Protein 6IB8 (pdb70)

InterPro domains:
  IPR000760 Inositol monophosphatase-like [PF00459] (2-260)
  IPR000760 Inositol monophosphatase-like [PR00377] (38-58)
  IPR000760 Inositol monophosphatase-like [PR00377] (60-76)
  IPR000760 Inositol monophosphatase-like [PR00377] (81-97)
  IPR000760 Inositol monophosphatase-like [PR00377] (130-153)
  IPR000760 Inositol monophosphatase-like [PR00377] (177-198)
  IPR000760 Inositol monophosphatase-like [PR00377] (208-232)
  IPR020550 Inositol monophosphatase, conserved site [PS00630] (211-225)
  IPR020583 Inositol monophosphatase, metal-binding site [PS00629] (81-94)
  IPR022337 Inositol monophosphatase SuhB-like [PR01959] (17-39)
  IPR022337 Inositol monophosphatase SuhB-like [PR01959] (104-123)
  IPR022337 Inositol monophosphatase SuhB-like [PR01959] (156-182)
  IPR022337 Inositol monophosphatase SuhB-like [PR01959] (198-210)
  IPR033942 Inositol monophosphatase [cd01639] (4-246)

GO terms:
  GO:0052832 inositol monophosphate 3-phosphatase activity (F, EXP)
  GO:0052834 inositol monophosphate phosphatase activity (F, EXP)
  GO:0008934 inositol monophosphate 1-phosphatase activity (F, EXP)
  GO:0000287 magnesium ion binding (F, IDA)
  GO:0005829 cytosol (C, IDA)
  GO:0001072 transcription antitermination factor activity, RNA binding (F, IDA)
  GO:0042134 rRNA primary transcript binding (F, IDA)
  GO:0008934 inositol monophosphate 1-phosphatase activity (F, IDA)
  GO:0047954 glycerol-2-phosphatase activity (F, IDA)
  GO:0031564 transcription antitermination (P, IMP)
  GO:0005515 protein binding (F, IPI)
  GO:0005737 cytoplasm (C, IDA)
  GO:0031403 lithium ion binding (F, IDA)

Solvent-accessible surface area: 24852 Å² total; per-residue (Å²): 219,63,91,33,24,85,13,0,28,112,0,0,90,104,0,0,87,45,0,28,146,33,35,148,65,74,25,58,53,129,57,130,185,150,87,63,19,16,113,32,0,13,59,42,0,17,65,13,0,123,164,50,40,104,68,14,2,3,34,0,72,67,50,33,101,56,122,17,135,44,110,74,10,56,0,9,0,2,0,2,14,10,58,49,3,13,94,42,37,11,4,13,0,0,0,1,0,0,0,50,49,165,59,62,4,37,0,0,0,0,11,0,18,64,43,82,21,23,0,15,0,17,78,64,127,3,0,44,26,76,67,172,134,15,163,22,23,130,22,185,79,1,126,38,3,7,0,1,4,1,10,6,90,124,20,79,145,100,19,101,26,1,19,65,2,5,14,90,0,0,116,83,2,4,2,2,7,11,21,12,1,9,0,0,2,0,0,5,7,1,31,12,11,2,4,0,0,1,12,22,26,23,105,51,43,12,0,1,0,0,4,0,0,2,54,30,5,50,13,9,5,0,10,12,72,0,5,50,92,18,44,159,70,2,40,0,0,0,0,28,31,101,0,0,65,20,0,1,49,14,2,73,103,45,33,77,121,61,193,119,113,158,104,99,68,87,18,10,53,14,0,14,116,0,0,87,98,0,0,77,46,0,23,152,37,12,110,87,52,140,64,37,126,60,66,119,87,36,72,36,27,60,18,2,60,4,9,126,40,0,12,60,40,0,37,77,5,0,67,146,52,37,84,71,9,6,0,33,2,68,71,48,35,107,61,122,11,130,49,135,77,12,54,0,4,1,13,8,6,16,10,24,24,3,6,63,52,91,11,3,13,0,0,0,1,0,0,0,45,62,149,55,164,21,25,0,0,0,0,9,0,17,54,42,80,21,23,0,13,0,22,145,68,126,3,0,41,26,76,45,172,149,16,142,11,16,94,26,173,75,2,125,53,2,8,0,1,2,0,10,8,42,95,31,72,150,53,12,105,26,0,23,74,1,4,17,64,0,2,107,82,1,27,4,2,8,11,20,13,1,10,0,0,1,2,0,5,7,1,29,8,11,2,5,0,0,0,14,12,42,21,117,52,20,17,7,1,0,0,23,11,0,2,93,30,4,33,11,66,10,10,14,2,81,38,25,145,74,6,107,153,60,3,13,1,0,0,0,25,69,134,0,2,145,22,0,35,74,6,0,166,106,58,20,35,126,73,5,151,152,108,6,38,106,67,0,40,123,16,156,26,16,76,155,85,12,0,76,70,0,0,78,108,48,5,32,45,6,72,47,0,0,46,35,11,41,40,75,4,10,138,15,161,82,21,75,55,141,76,1,10,63,8,0,43,33,0,1,64,98,30,20,45,99

Secondary structure (DSSP, 8-state):
--HHHHHHHHHHHHHHHHHHHHHTS--HHHH-----HHHHHHHHHHHHHHHH-TTEEEEETTTEEE--SEEEEEEEEEEEE-HHHHHTT-S--EEEEEEEETTEEEEEEEEETTTTEEEEEETTTEEEETTEEP-----SSSTT-EEEE---TT-GGGHHHHHHHHHHHHTTSSEEEB-S-HHHHHHHHHHTSSSEEEESS--HHHHHHHHHHHHHTT-EEE-TTSSS-HHHH--EEEE-HHHHHHHHHHHHHHHHHH-/------HHHHHHHHHHHHHHHHHHHHHH-GGG--EEEEETTEEEEHHHHHHHHHHHHHHHHH-TTEEEEETTTEEE--SEEEEEEEEEEEE-HHHHHHT-S--EEEEEEEETTEEEEEEEEETTTTEEEEEETTTEEEETTEEP-----SSSTT-EEEE---TT-GGGHHHHHHHHHHHHTTS-EEEB-S-HHHHHHHHHHTSSSEEEESS--HHHHHHHHHHHHHTT-EEE-TTSSSTHHHH--EEEE-HHHHHHHHHHHGGG--STT-/----HHHHTSTT--HHHHHHHHHTT--SHHHHHT--GGGG-S-TT--HHHHHHHHHHHHHHHTT-

B-factor: mean 31.43, std 12.57, range [14.16, 93.06]

Radius of gyration: 25.31 Å; Cα contacts (8 Å, |Δi|>4): 1338; chains: 3; bounding box: 75×67×58 Å

Foldseek 3Di:
DPVVQVLQVVLFQVLLVQLVVVLPDDACVRVCDDDDSQVVSVVSNVVSCCVPPVQEWEAEDVPGIDHGVPPQKYKQWRSKQQVVCSRVSVQFIWIWIWMGGNRHTAWIWTARSVVRWIWIDGPPPAIDTVRHGFQFAPDQAQEAFEEEEEAPPVCCVCRVLVVVLVVQSVVRHPYYDYDRALLVNLVCRRRHVGAWYWYFADACNRCVRSQRSQVRNQKHKAALQRHNCCNPGVTIIMHHPNHSVNSSVRSVVSVVVVD/DDDDDDVVQVLVVVLFQVLLVLLVVCLVPVVPWDWDADAQVRIDIPSQVVSVVSNVVSCCVPCVQEWEAEDPPGIPHGPPDQKYKYWRSKQQVVCSVVSVQDIWIWIFMGGNNHTAKIWTARSVVRWIWIDGPPPAIDTVNHGFAFADDQEQAAFEEEEEAPSVCCVCVVLVVVLVVLSVVHHPYYDYRRQLLVSLLCRRRHVGAKYWYWADDCRSCNRSQRSQVRNQKHKAALQRHNCCNPGVGIIMHHPSHSVNSSVSSVVSDDPVSD/DAADPQLCPQPPQDRVNQVVCVVLVCRYLLSLLVDDLVSVPPDVPADSVNSVVSNVVSCCVPVVD

CATH classification: 3.30.540.10 (+1 more: 3.40.190.80)

Nearest PDB structures (foldseek):
  6ib8-assembly1_B  TM=1.004E+00  e=1.575E-60  Escherichia coli
  6ib8-assembly1_A  TM=9.597E-01  e=3.853E-51  Escherichia coli
  2qfl-assembly1_A  TM=9.634E-01  e=1.279E-49  Escherichia coli
  6tqo-assembly1_T  TM=9.708E-01  e=3.089E-46  Escherichia coli
  5zhh-assembly1_A  TM=9.189E-01  e=4.340E-28  Nostoc sp. PCC 7120 = FACHB-418

Structure (mmCIF, N/CA/C/O backbone):
data_6IB8
#
_entry.id   6IB8
#
_cell.length_a   64.270
_cell.length_b   95.540
_cell.length_c   104.542
_cell.angle_alpha   90.00
_cell.angle_beta   90.00
_cell.angle_gamma   90.00
#
_symmetry.space_group_name_H-M   'P 21 21 21'
#
loop_
_entity.id
_entity.type
_entity.pdbx_description
1 polymer Inositol-1-monophosphatase
2 polymer 'Transcription termination/antitermination protein NusA'
3 non-polymer GLYCEROL
4 non-polymer 'MAGNESIUM ION'
5 non-polymer 2-{2-[2-(2-{2-[2-(2-ETHOXY-ETHOXY)-ETHOXY]-ETHOXY}-ETHOXY)-ETHOXY]-ETHOXY}-ETHANOL
6 water water
#
loop_
_atom_site.group_PDB
_atom_site.id
_atom_site.type_symbol
_atom_site.label_atom_id
_atom_site.label_alt_id
_atom_site.label_comp_id
_atom_site.label_asym_id
_atom_site.label_entity_id
_atom_site.label_seq_id
_atom_site.pdbx_PDB_ins_code
_atom_site.Cartn_x
_atom_site.Cartn_y
_atom_site.Cartn_z
_atom_site.occupancy
_atom_site.B_iso_or_equiv
_atom_site.auth_seq_id
_atom_site.auth_comp_id
_atom_site.auth_asym_id
_atom_site.auth_atom_id
_atom_site.pdbx_PDB_model_num
ATOM 1 N N . MET A 1 5 ? -18.361 9.329 -10.781 1.00 62.17 1 MET A N 1
ATOM 2 C CA . MET A 1 5 ? -17.533 9.732 -11.875 1.00 59.74 1 MET A CA 1
ATOM 3 C C . MET A 1 5 ? -16.064 9.445 -11.666 1.00 51.47 1 MET A C 1
ATOM 4 O O . MET A 1 5 ? -15.366 9.497 -12.607 1.00 57.85 1 MET A O 1
ATOM 9 N N . HIS A 1 6 ? -15.584 9.149 -10.465 1.00 46.64 2 HIS A N 1
ATOM 10 C CA . HIS A 1 6 ? -14.194 8.786 -10.296 1.00 41.71 2 HIS A CA 1
ATOM 11 C C . HIS A 1 6 ? -14.135 7.452 -11.051 1.00 39.33 2 HIS A C 1
ATOM 12 O O . HIS A 1 6 ? -14.977 6.636 -10.882 1.00 35.45 2 HIS A O 1
ATOM 19 N N . PRO A 1 7 ? -13.079 7.289 -11.926 1.00 33.80 3 PRO A N 1
ATOM 20 C CA . PRO A 1 7 ? -13.013 6.000 -12.617 1.00 29.10 3 PRO A CA 1
ATOM 21 C C . PRO A 1 7 ? -12.812 4.798 -11.718 1.00 27.14 3 PRO A C 1
ATOM 22 O O . PRO A 1 7 ? -13.280 3.765 -12.034 1.00 28.43 3 PRO A O 1
ATOM 26 N N . MET A 1 8 ? -12.057 4.949 -10.650 1.00 28.89 4 MET A N 1
ATOM 27 C CA . MET A 1 8 ? -11.829 3.877 -9.721 1.00 21.87 4 MET A CA 1
ATOM 28 C C . MET A 1 8 ? -13.151 3.513 -8.996 1.00 22.93 4 MET A C 1
ATOM 29 O O . MET A 1 8 ? -13.391 2.408 -8.717 1.00 24.49 4 MET A O 1
ATOM 34 N N . LEU A 1 9 ? -13.971 4.506 -8.721 1.00 24.17 5 LEU A N 1
ATOM 35 C CA . LEU A 1 9 ? -15.251 4.268 -8.100 1.00 25.89 5 LEU A CA 1
ATOM 36 C C . LEU A 1 9 ? -16.098 3.415 -9.020 1.00 28.58 5 LEU A C 1
ATOM 37 O O . LEU A 1 9 ? -16.736 2.528 -8.605 1.00 24.95 5 LEU A O 1
ATOM 42 N N . ASN A 1 10 ? -16.046 3.704 -10.305 1.00 24.08 6 ASN A N 1
ATOM 43 C CA . ASN A 1 10 ? -16.813 2.967 -11.279 1.00 25.13 6 ASN A CA 1
ATOM 44 C C . ASN A 1 10 ? -16.443 1.485 -11.272 1.00 22.32 6 ASN A C 1
ATOM 45 O O . ASN A 1 10 ? -17.265 0.637 -11.321 1.00 24.25 6 ASN A O 1
ATOM 50 N N . ILE A 1 11 ? -15.162 1.213 -11.189 1.00 21.94 7 ILE A N 1
ATOM 51 C CA . ILE A 1 11 ? -14.684 -0.146 -11.127 1.00 21.09 7 ILE A CA 1
ATOM 52 C C . ILE A 1 11 ? -15.021 -0.862 -9.778 1.00 21.07 7 ILE A C 1
ATOM 53 O O . ILE A 1 11 ? -15.354 -1.999 -9.763 1.00 21.15 7 ILE A O 1
ATOM 58 N N . ALA A 1 12 ? -14.932 -0.121 -8.678 1.00 20.39 8 ALA A N 1
ATOM 59 C CA . ALA A 1 12 ? -15.248 -0.656 -7.371 1.00 24.64 8 ALA A CA 1
ATOM 60 C C . ALA A 1 12 ? -16.730 -1.058 -7.340 1.00 21.89 8 ALA A C 1
ATOM 61 O O . ALA A 1 12 ? -17.072 -2.072 -6.848 1.00 20.68 8 ALA A O 1
ATOM 63 N N . VAL A 1 13 ? -17.588 -0.222 -7.891 1.00 19.46 9 VAL A N 1
ATOM 64 C CA . VAL A 1 13 ? -19.010 -0.547 -7.938 1.00 20.62 9 VAL A CA 1
ATOM 65 C C . VAL A 1 13 ? -19.278 -1.771 -8.782 1.00 23.17 9 VAL A C 1
ATOM 66 O O . VAL A 1 13 ? -20.003 -2.616 -8.403 1.00 21.01 9 VAL A O 1
ATOM 70 N N . ARG A 1 14 ? -18.638 -1.829 -9.935 1.00 21.11 10 ARG A N 1
ATOM 71 C CA . ARG A 1 14 ? -18.806 -2.963 -10.828 1.00 21.98 10 ARG A CA 1
ATOM 72 C C . ARG A 1 14 ? -18.406 -4.271 -10.153 1.00 20.66 10 ARG A C 1
ATOM 73 O O . ARG A 1 14 ? -19.099 -5.239 -10.241 1.00 21.86 10 ARG A O 1
ATOM 81 N N . ALA A 1 15 ? -17.266 -4.264 -9.484 1.00 18.54 11 ALA A N 1
ATOM 82 C CA . ALA A 1 15 ? -16.813 -5.469 -8.796 1.00 20.25 11 ALA A CA 1
ATOM 83 C C . ALA A 1 15 ? -17.773 -5.850 -7.663 1.00 20.11 11 ALA A C 1
ATOM 84 O O . ALA A 1 15 ? -18.079 -7.036 -7.476 1.00 22.48 11 ALA A O 1
ATOM 86 N N . ALA A 1 16 ? -18.256 -4.858 -6.901 1.00 20.67 12 ALA A N 1
ATOM 87 C CA . ALA A 1 16 ? -19.165 -5.153 -5.780 1.00 21.61 12 ALA A CA 1
ATOM 88 C C . ALA A 1 16 ? -20.474 -5.772 -6.255 1.00 24.58 12 ALA A C 1
ATOM 89 O O . ALA A 1 16 ? -20.997 -6.708 -5.627 1.00 23.14 12 ALA A O 1
ATOM 91 N N . ARG A 1 17 ? -21.034 -5.248 -7.354 1.00 20.73 13 ARG A N 1
ATOM 92 C CA . ARG A 1 17 ? -22.304 -5.751 -7.877 1.00 22.86 13 ARG A CA 1
ATOM 93 C C . ARG A 1 17 ? -22.157 -7.147 -8.484 1.00 24.20 13 ARG A C 1
ATOM 94 O O . ARG A 1 17 ? -23.043 -7.998 -8.317 1.00 24.50 13 ARG A O 1
ATOM 102 N N . LYS A 1 18 ? -21.047 -7.423 -9.188 1.00 22.35 14 LYS A N 1
ATOM 103 C CA . LYS A 1 18 ? -20.846 -8.776 -9.699 1.00 20.40 14 LYS A CA 1
ATOM 104 C C . LYS A 1 18 ? -20.710 -9.800 -8.564 1.00 25.52 14 LYS A C 1
ATOM 105 O O . LYS A 1 18 ? -21.281 -10.896 -8.636 1.00 25.98 14 LYS A O 1
ATOM 111 N N . ALA A 1 19 ? -19.922 -9.485 -7.533 1.00 22.76 15 ALA A N 1
ATOM 112 C CA . ALA A 1 19 ? -19.817 -10.387 -6.379 1.00 22.52 15 ALA A CA 1
ATOM 113 C C . ALA A 1 19 ? -21.168 -10.531 -5.663 1.00 22.95 15 ALA A C 1
ATOM 114 O O . ALA A 1 19 ? -21.548 -11.633 -5.244 1.00 21.83 15 ALA A O 1
ATOM 116 N N . GLY A 1 20 ? -21.913 -9.433 -5.540 1.00 20.14 16 GLY A N 1
ATOM 117 C CA . GLY A 1 20 ? -23.219 -9.499 -4.878 1.00 21.80 16 GLY A CA 1
ATOM 118 C C . GLY A 1 20 ? -24.192 -10.405 -5.613 1.00 26.79 16 GLY A C 1
ATOM 119 O O . GLY A 1 20 ? -24.955 -11.153 -4.983 1.00 25.23 16 GLY A O 1
ATOM 120 N N A ASN A 1 21 ? -24.189 -10.344 -6.953 0.58 26.99 17 ASN A N 1
ATOM 121 N N B ASN A 1 21 ? -24.172 -10.367 -6.947 0.42 26.96 17 ASN A N 1
ATOM 122 C CA A ASN A 1 21 ? -25.034 -11.242 -7.747 0.58 27.27 17 ASN A CA 1
ATOM 123 C CA B ASN A 1 21 ? -25.059 -11.240 -7.713 0.42 27.24 17 ASN A CA 1
ATOM 124 C C A ASN A 1 21 ? -24.735 -12.699 -7.421 0.58 26.32 17 ASN A C 1
ATOM 125 C C B ASN A 1 21 ? -24.739 -12.711 -7.461 0.42 26.33 17 ASN A C 1
ATOM 126 O O A ASN A 1 21 ? -25.648 -13.508 -7.208 0.58 27.51 17 ASN A O 1
ATOM 127 O O B ASN A 1 21 ? -25.648 -13.540 -7.321 0.42 27.50 17 ASN A O 1
ATOM 136 N N . LEU A 1 22 ? -23.451 -13.053 -7.385 1.00 23.80 18 LEU A N 1
ATOM 137 C CA . LEU A 1 22 ? -23.062 -14.428 -7.071 1.00 22.75 18 LEU A CA 1
ATOM 138 C C . LEU A 1 22 ? -23.499 -14.837 -5.662 1.00 26.68 18 LEU A C 1
ATOM 139 O O . LEU A 1 22 ? -23.968 -15.963 -5.440 1.00 23.61 18 LEU A O 1
ATOM 144 N N . ILE A 1 23 ? -23.294 -13.959 -4.679 1.00 21.06 19 ILE A N 1
ATOM 145 C CA . ILE A 1 23 ? -23.717 -14.261 -3.309 1.00 20.87 19 ILE A CA 1
ATOM 146 C C . ILE A 1 23 ? -25.216 -14.521 -3.256 1.00 22.07 19 ILE A C 1
ATOM 147 O O . ILE A 1 23 ? -25.677 -15.481 -2.622 1.00 22.47 19 ILE A O 1
ATOM 152 N N . ALA A 1 24 ? -25.995 -13.647 -3.886 1.00 21.56 20 ALA A N 1
ATOM 153 C CA . ALA A 1 24 ? -27.452 -13.797 -3.868 1.00 27.50 20 ALA A CA 1
ATOM 154 C C . ALA A 1 24 ? -27.913 -15.087 -4.558 1.00 31.30 20 ALA A C 1
ATOM 155 O O . ALA A 1 24 ? -28.904 -15.694 -4.142 1.00 27.43 20 ALA A O 1
ATOM 157 N N . LYS A 1 25 ? -27.199 -15.551 -5.583 1.00 29.34 21 LYS A N 1
ATOM 158 C CA . LYS A 1 25 ? -27.533 -16.856 -6.169 1.00 27.12 21 LYS A CA 1
ATOM 159 C C . LYS A 1 25 ? -27.215 -18.010 -5.220 1.00 28.80 21 LYS A C 1
ATOM 160 O O . LYS A 1 25 ? -27.973 -18.983 -5.151 1.00 33.74 21 LYS A O 1
ATOM 166 N N . ASN A 1 26 ? -26.084 -17.954 -4.508 1.00 24.52 22 ASN A N 1
ATOM 167 C CA . ASN A 1 26 ? -25.843 -18.998 -3.518 1.00 25.59 22 ASN A CA 1
ATOM 168 C C . ASN A 1 26 ? -26.803 -18.917 -2.327 1.00 30.00 22 ASN A C 1
ATOM 169 O O . ASN A 1 26 ? -27.048 -19.948 -1.680 1.00 27.50 22 ASN A O 1
ATOM 174 N N . TYR A 1 27 ? -27.364 -17.736 -2.028 1.00 22.61 23 TYR A N 1
ATOM 175 C CA . TYR A 1 27 ? -28.325 -17.633 -0.920 1.00 20.21 23 TYR A CA 1
ATOM 176 C C . TYR A 1 27 ? -29.570 -18.466 -1.227 1.00 22.84 23 TYR A C 1
ATOM 177 O O . TYR A 1 27 ? -30.196 -19.026 -0.320 1.00 25.39 23 TYR A O 1
ATOM 186 N N . GLU A 1 28 ? -29.898 -18.596 -2.506 1.00 29.83 24 GLU A N 1
ATOM 187 C CA . GLU A 1 28 ? -31.050 -19.402 -2.919 1.00 35.08 24 GLU A CA 1
ATOM 188 C C . GLU A 1 28 ? -30.826 -20.920 -2.836 1.00 39.37 24 GLU A C 1
ATOM 189 O O . GLU A 1 28 ? -31.808 -21.666 -2.962 1.00 46.54 24 GLU A O 1
ATOM 195 N N . THR A 1 29 ? -29.587 -21.411 -2.582 1.00 37.50 25 THR A N 1
ATOM 196 C CA . THR A 1 29 ? -29.354 -22.850 -2.504 1.00 31.48 25 THR A CA 1
ATOM 197 C C . THR A 1 29 ? -29.604 -23.380 -1.089 1.00 42.97 25 THR A C 1
ATOM 198 O O . THR A 1 29 ? -29.562 -22.626 -0.108 1.00 39.85 25 THR A O 1
ATOM 202 N N . PRO A 1 30 ? -29.873 -24.688 -0.948 1.00 49.61 26 PRO A N 1
ATOM 203 C CA . PRO A 1 30 ? -30.191 -25.249 0.381 1.00 43.54 26 PRO A CA 1
ATOM 204 C C . PRO A 1 30 ? -29.089 -25.025 1.415 1.00 45.09 26 PRO A C 1
ATOM 205 O O . PRO A 1 30 ? -27.909 -25.269 1.153 1.00 39.45 26 PRO A O 1
ATOM 209 N N . ASP A 1 31 ? -29.492 -24.586 2.614 1.00 39.10 27 ASP A N 1
ATOM 210 C CA . ASP A 1 31 ? -28.545 -24.288 3.684 1.00 40.88 27 ASP A CA 1
ATOM 211 C C . ASP A 1 31 ? -28.140 -25.576 4.410 1.00 48.50 27 ASP A C 1
ATOM 212 O O . ASP A 1 31 ? -28.579 -26.676 4.071 1.00 46.61 27 ASP A O 1
ATOM 217 N N . ALA A 1 32 ? -27.286 -25.437 5.432 1.00 47.28 28 ALA A N 1
ATOM 218 C CA . ALA A 1 32 ? -26.763 -26.608 6.138 1.00 51.36 28 ALA A CA 1
ATOM 219 C C . ALA A 1 32 ? -27.858 -27.370 6.887 1.00 51.09 28 ALA A C 1
ATOM 220 O O . ALA A 1 32 ? -27.821 -28.604 6.957 1.00 52.42 28 ALA A O 1
ATOM 222 N N . VAL A 1 33 ? -28.828 -26.656 7.472 1.00 51.48 29 VAL A N 1
ATOM 223 C CA . VAL A 1 33 ? -29.921 -27.316 8.189 1.00 50.23 29 VAL A CA 1
ATOM 224 C C . VAL A 1 33 ? -30.767 -28.137 7.226 1.00 54.38 29 VAL A C 1
ATOM 225 O O . VAL A 1 33 ? -31.049 -29.316 7.476 1.00 52.34 29 VAL A O 1
ATOM 229 N N . GLU A 1 34 ? -31.188 -27.520 6.112 1.00 47.56 30 GLU A N 1
ATOM 230 C CA . GLU A 1 34 ? -31.988 -28.232 5.118 1.00 57.28 30 GLU A CA 1
ATOM 231 C C . GLU A 1 34 ? -31.220 -29.415 4.542 1.00 58.45 30 GLU A C 1
ATOM 232 O O . GLU A 1 34 ? -31.753 -30.528 4.442 1.00 58.96 30 GLU A O 1
ATOM 238 N N . ALA A 1 35 ? -29.957 -29.196 4.156 1.00 47.93 31 ALA A N 1
ATOM 239 C CA . ALA A 1 35 ? -29.159 -30.297 3.626 1.00 55.10 31 ALA A CA 1
ATOM 240 C C . ALA A 1 35 ? -28.902 -31.358 4.691 1.00 66.19 31 ALA A C 1
ATOM 241 O O . ALA A 1 35 ? -28.767 -32.545 4.363 1.00 62.41 31 ALA A O 1
ATOM 243 N N . SER A 1 36 ? -28.850 -30.949 5.959 1.00 53.07 32 SER A N 1
ATOM 244 C CA . SER A 1 36 ? -28.686 -31.851 7.096 1.00 58.82 32 SER A CA 1
ATOM 245 C C . SER A 1 36 ? -27.420 -32.690 6.980 1.00 69.12 32 SER A C 1
ATOM 246 O O . SER A 1 36 ? -26.677 -32.836 7.952 1.00 85.32 32 SER A O 1
ATOM 249 N N . PHE A 1 43 ? -20.340 -29.676 1.902 1.00 51.75 39 PHE A N 1
ATOM 250 C CA . PHE A 1 43 ? -20.356 -28.420 1.155 1.00 53.29 39 PHE A CA 1
ATOM 251 C C . PHE A 1 43 ? -18.934 -28.074 0.689 1.00 44.51 39 PHE A C 1
ATOM 252 O O . PHE A 1 43 ? -18.001 -28.010 1.494 1.00 47.27 39 PHE A O 1
ATOM 260 N N . VAL A 1 44 ? -18.771 -27.851 -0.616 1.00 47.09 40 VAL A N 1
ATOM 261 C CA . VAL A 1 44 ? -17.449 -27.632 -1.201 1.00 45.43 40 VAL A CA 1
ATOM 262 C C . VAL A 1 44 ? -17.250 -26.227 -1.743 1.00 45.67 40 VAL A C 1
ATOM 263 O O . VAL A 1 44 ? -16.103 -25.870 -2.059 1.00 37.78 40 VAL A O 1
ATOM 267 N N . THR A 1 45 ? -18.305 -25.419 -1.890 1.00 35.90 41 THR A N 1
ATOM 268 C CA . THR A 1 45 ? -18.154 -24.125 -2.547 1.00 40.50 41 THR A CA 1
ATOM 269 C C . THR A 1 45 ? -18.037 -23.054 -1.467 1.00 35.40 41 THR A C 1
ATOM 270 O O . THR A 1 45 ? -19.000 -22.766 -0.749 1.00 34.58 41 THR A O 1
ATOM 274 N N . ASN A 1 46 ? -16.825 -22.523 -1.316 1.00 33.56 42 ASN A N 1
ATOM 275 C CA . ASN A 1 46 ? -16.558 -21.376 -0.456 1.00 31.59 42 ASN A CA 1
ATOM 276 C C . ASN A 1 46 ? -17.115 -20.132 -1.149 1.00 33.51 42 ASN A C 1
ATOM 277 O O . ASN A 1 46 ? -16.528 -19.617 -2.101 1.00 28.21 42 ASN A O 1
ATOM 282 N N . VAL A 1 47 ? -18.268 -19.648 -0.670 1.00 28.36 43 VAL A N 1
ATOM 283 C CA . VAL A 1 47 ? -18.910 -18.487 -1.285 1.00 27.86 43 VAL A CA 1
ATOM 284 C C . VAL A 1 47 ? -18.049 -17.240 -1.119 1.00 25.10 43 VAL A C 1
ATOM 285 O O . VAL A 1 47 ? -17.959 -16.417 -2.046 1.00 26.49 43 VAL A O 1
ATOM 289 N N . ASP A 1 48 ? -17.426 -17.054 0.071 1.00 27.20 44 ASP A N 1
ATOM 290 C CA . ASP A 1 48 ? -16.503 -15.935 0.246 1.00 29.19 44 ASP A CA 1
ATOM 291 C C . ASP A 1 48 ? -15.393 -15.971 -0.805 1.00 26.41 44 ASP A C 1
ATOM 292 O O . ASP A 1 48 ? -14.976 -14.928 -1.320 1.00 28.70 44 ASP A O 1
ATOM 297 N N . LYS A 1 49 ? -14.852 -17.162 -1.073 1.00 26.53 45 LYS A N 1
ATOM 298 C CA . LYS A 1 49 ? -13.698 -17.285 -1.975 1.00 29.71 45 LYS A CA 1
ATOM 299 C C . LYS A 1 49 ? -14.092 -17.093 -3.434 1.00 24.42 45 LYS A C 1
ATOM 300 O O . LYS A 1 49 ? -13.302 -16.577 -4.237 1.00 26.02 45 LYS A O 1
ATOM 306 N N . ALA A 1 50 ? -15.269 -17.594 -3.820 1.00 26.62 46 ALA A N 1
ATOM 307 C CA . ALA A 1 50 ? -15.761 -17.358 -5.173 1.00 24.69 46 ALA A CA 1
ATOM 308 C C . ALA A 1 50 ? -16.101 -15.878 -5.393 1.00 26.83 46 ALA A C 1
ATOM 309 O O . ALA A 1 50 ? -15.807 -15.319 -6.459 1.00 24.38 46 ALA A O 1
ATOM 311 N N . ALA A 1 51 ? -16.715 -15.219 -4.398 1.00 22.48 47 ALA A N 1
ATOM 312 C CA . ALA A 1 51 ? -16.912 -13.770 -4.493 1.00 25.58 47 ALA A CA 1
ATOM 313 C C . ALA A 1 51 ? -15.575 -13.028 -4.572 1.00 21.15 47 ALA A C 1
ATOM 314 O O . ALA A 1 51 ? -15.440 -12.069 -5.347 1.00 23.18 47 ALA A O 1
ATOM 316 N N . GLU A 1 52 ? -14.601 -13.427 -3.741 1.00 23.62 48 GLU A N 1
ATOM 317 C CA . GLU A 1 52 ? -13.271 -12.808 -3.778 1.00 24.11 48 GLU A CA 1
ATOM 318 C C . GLU A 1 52 ? -12.668 -12.903 -5.174 1.00 27.81 48 GLU A C 1
ATOM 319 O O . GLU A 1 52 ? -12.074 -11.937 -5.680 1.00 22.77 48 GLU A O 1
ATOM 325 N N . ALA A 1 53 ? -12.837 -14.056 -5.827 1.00 23.25 49 ALA A N 1
ATOM 326 C CA . ALA A 1 53 ? -12.226 -14.263 -7.148 1.00 24.07 49 ALA A CA 1
ATOM 327 C C . ALA A 1 53 ? -12.836 -13.344 -8.200 1.00 24.84 49 ALA A C 1
ATOM 328 O O . ALA A 1 53 ? -12.122 -12.796 -9.058 1.00 25.01 49 ALA A O 1
ATOM 330 N N . VAL A 1 54 ? -14.167 -13.167 -8.157 1.00 22.55 50 VAL A N 1
ATOM 331 C CA . VAL A 1 54 ? -14.844 -12.248 -9.066 1.00 22.02 50 VAL A CA 1
ATOM 332 C C . VAL A 1 54 ? -14.333 -10.827 -8.876 1.00 24.03 50 VAL A C 1
ATOM 333 O O . VAL A 1 54 ? -14.131 -10.092 -9.853 1.00 24.71 50 VAL A O 1
ATOM 337 N N . ILE A 1 55 ? -14.134 -10.408 -7.620 1.00 21.79 51 ILE A N 1
ATOM 338 C CA . ILE A 1 55 ? -13.673 -9.037 -7.354 1.00 19.07 51 ILE A CA 1
ATOM 339 C C . ILE A 1 55 ? -12.243 -8.832 -7.877 1.00 20.85 51 ILE A C 1
ATOM 340 O O . ILE A 1 55 ? -11.939 -7.829 -8.539 1.00 22.74 51 ILE A O 1
ATOM 345 N N . ILE A 1 56 ? -11.347 -9.774 -7.581 1.00 20.60 52 ILE A N 1
ATOM 346 C CA . ILE A 1 56 ? -9.937 -9.645 -8.000 1.00 19.53 52 ILE A CA 1
ATOM 347 C C . ILE A 1 56 ? -9.827 -9.644 -9.532 1.00 22.70 52 ILE A C 1
ATOM 348 O O . ILE A 1 56 ? -9.072 -8.853 -10.125 1.00 22.74 52 ILE A O 1
ATOM 353 N N . ASP A 1 57 ? -10.610 -10.504 -10.197 1.00 23.12 53 ASP A N 1
ATOM 354 C CA A ASP A 1 57 ? -10.639 -10.521 -11.665 0.67 24.34 53 ASP A CA 1
ATOM 355 C CA B ASP A 1 57 ? -10.634 -10.521 -11.661 0.33 24.37 53 ASP A CA 1
ATOM 356 C C . ASP A 1 57 ? -11.071 -9.174 -12.233 1.00 25.93 53 ASP A C 1
ATOM 357 O O . ASP A 1 57 ? -10.451 -8.654 -13.178 1.00 23.49 53 ASP A O 1
ATOM 366 N N . THR A 1 58 ? -12.152 -8.586 -11.683 1.00 24.59 54 THR A N 1
ATOM 367 C CA . THR A 1 58 ? -12.639 -7.299 -12.181 1.00 23.19 54 THR A CA 1
ATOM 368 C C . THR A 1 58 ? -11.612 -6.192 -11.970 1.00 27.39 54 THR A C 1
ATOM 369 O O . THR A 1 58 ? -11.412 -5.344 -12.852 1.00 25.91 54 THR A O 1
ATOM 373 N N . ILE A 1 59 ? -10.957 -6.160 -10.797 1.00 21.46 55 ILE A N 1
ATOM 374 C CA . ILE A 1 59 ? -9.948 -5.128 -10.556 1.00 21.29 55 ILE A CA 1
ATOM 375 C C . ILE A 1 59 ? -8.769 -5.281 -11.525 1.00 20.65 55 ILE A C 1
ATOM 376 O O . ILE A 1 59 ? -8.292 -4.295 -12.096 1.00 24.98 55 ILE A O 1
ATOM 381 N N . ARG A 1 60 ? -8.250 -6.497 -11.665 1.00 23.46 56 ARG A N 1
ATOM 382 C CA . ARG A 1 60 ? -7.018 -6.724 -12.431 1.00 26.05 56 ARG A CA 1
ATOM 383 C C . ARG A 1 60 ? -7.207 -6.491 -13.919 1.00 24.15 56 ARG A C 1
ATOM 384 O O . ARG A 1 60 ? -6.228 -6.198 -14.631 1.00 22.87 56 ARG A O 1
ATOM 392 N N . LYS A 1 61 ? -8.423 -6.689 -14.422 1.00 23.52 57 LYS A N 1
ATOM 393 C CA . LYS A 1 61 ? -8.692 -6.405 -15.834 1.00 23.37 57 LYS A CA 1
ATOM 394 C C . LYS A 1 61 ? -8.616 -4.916 -16.156 1.00 32.01 57 LYS A C 1
ATOM 395 O O . LYS A 1 61 ? -8.384 -4.568 -17.322 1.00 26.66 57 LYS A O 1
ATOM 401 N N . SER A 1 62 ? -8.797 -4.029 -15.160 1.00 25.08 58 SER A N 1
ATOM 402 C CA . SER A 1 62 ? -8.651 -2.585 -15.360 1.00 24.39 58 SER A CA 1
ATOM 403 C C . SER A 1 62 ? -7.327 -2.037 -14.841 1.00 20.84 58 SER A C 1
ATOM 404 O O . SER A 1 62 ? -6.760 -1.109 -15.446 1.00 28.07 58 SER A O 1
ATOM 407 N N . TYR A 1 63 ? -6.830 -2.573 -13.726 1.00 21.56 59 TYR A N 1
ATOM 408 C CA . TYR A 1 63 ? -5.655 -2.033 -13.018 1.00 24.23 59 TYR A CA 1
ATOM 409 C C . TYR A 1 63 ? -4.735 -3.179 -12.605 1.00 29.72 59 TYR A C 1
ATOM 410 O O . TYR A 1 63 ? -4.619 -3.516 -11.414 1.00 25.39 59 TYR A O 1
ATOM 419 N N . PRO A 1 64 ? -4.036 -3.793 -13.568 1.00 24.92 60 PRO A N 1
ATOM 420 C CA . PRO A 1 64 ? -3.221 -4.984 -13.239 1.00 26.48 60 PRO A CA 1
ATOM 421 C C . PRO A 1 64 ? -2.029 -4.722 -12.314 1.00 25.98 60 PRO A C 1
ATOM 422 O O . PRO A 1 64 ? -1.484 -5.697 -11.789 1.00 28.69 60 PRO A O 1
ATOM 426 N N . GLN A 1 65 ? -1.616 -3.465 -12.081 1.00 26.13 61 GLN A N 1
ATOM 427 C CA A GLN A 1 65 ? -0.441 -3.102 -11.298 0.54 32.19 61 GLN A CA 1
ATOM 428 C CA B GLN A 1 65 ? -0.426 -3.221 -11.269 0.46 32.13 61 GLN A CA 1
ATOM 429 C C . GLN A 1 65 ? -0.736 -2.912 -9.809 1.00 29.58 61 GLN A C 1
ATOM 430 O O . GLN A 1 65 ? 0.200 -2.852 -9.001 1.00 28.01 61 GLN A O 1
ATOM 441 N N . HIS A 1 66 ? -2.010 -2.788 -9.433 1.00 24.91 62 HIS A N 1
ATOM 442 C CA . HIS A 1 66 ? -2.349 -2.369 -8.080 1.00 22.24 62 HIS A CA 1
ATOM 443 C C . HIS A 1 66 ? -2.235 -3.524 -7.083 1.00 21.78 62 HIS A C 1
ATOM 444 O O . HIS A 1 66 ? -2.482 -4.687 -7.412 1.00 25.05 62 HIS A O 1
ATOM 451 N N . THR A 1 67 ? -1.926 -3.170 -5.840 1.00 22.01 63 THR A N 1
ATOM 452 C CA . THR A 1 67 ? -1.946 -4.109 -4.716 1.00 22.07 63 THR A CA 1
ATOM 453 C C . THR A 1 67 ? -3.380 -4.382 -4.261 1.00 18.81 63 THR A C 1
ATOM 454 O O . THR A 1 67 ? -4.219 -3.488 -4.280 1.00 22.13 63 THR A O 1
ATOM 458 N N . ILE A 1 68 ? -3.659 -5.629 -3.872 1.00 22.48 64 ILE A N 1
ATOM 459 C CA . ILE A 1 68 ? -4.966 -6.036 -3.345 1.00 21.00 64 ILE A CA 1
ATOM 460 C C . ILE A 1 68 ? -4.772 -6.749 -2.006 1.00 21.37 64 ILE A C 1
ATOM 461 O O . ILE A 1 68 ? -3.920 -7.637 -1.901 1.00 24.89 64 ILE A O 1
ATOM 466 N N . ILE A 1 69 ? -5.561 -6.380 -0.979 1.00 22.75 65 ILE A N 1
ATOM 467 C CA . ILE A 1 69 ? -5.450 -6.993 0.367 1.00 20.06 65 ILE A CA 1
ATOM 468 C C . ILE A 1 69 ? -6.826 -7.532 0.767 1.00 23.24 65 ILE A C 1
ATOM 469 O O . ILE A 1 69 ? -7.793 -6.768 0.766 1.00 22.71 65 ILE A O 1
ATOM 474 N N . THR A 1 70 ? -6.923 -8.834 1.081 1.00 21.63 66 THR A N 1
ATOM 475 C CA . THR A 1 70 ? -8.186 -9.449 1.557 1.00 22.52 66 THR A CA 1
ATOM 476 C C . THR A 1 70 ? -7.918 -10.439 2.704 1.00 24.20 66 THR A C 1
ATOM 477 O O . THR A 1 70 ? -6.774 -10.856 2.931 1.00 25.84 66 THR A O 1
ATOM 481 N N A GLU A 1 71 ? -9.003 -10.868 3.389 0.58 33.78 67 GLU A N 1
ATOM 482 N N B GLU A 1 71 ? -8.977 -10.841 3.420 0.42 33.71 67 GLU A N 1
ATOM 483 C CA A GLU A 1 71 ? -8.844 -11.811 4.503 0.58 33.45 67 GLU A CA 1
ATOM 484 C CA B GLU A 1 71 ? -8.775 -11.830 4.479 0.42 33.48 67 GLU A CA 1
ATOM 485 C C A GLU A 1 71 ? -8.526 -13.221 4.017 0.58 35.51 67 GLU A C 1
ATOM 486 C C B GLU A 1 71 ? -8.374 -13.177 3.901 0.42 35.90 67 GLU A C 1
ATOM 487 O O A GLU A 1 71 ? -7.685 -13.901 4.617 0.58 41.01 67 GLU A O 1
ATOM 488 O O B GLU A 1 71 ? -7.382 -13.779 4.337 0.42 38.70 67 GLU A O 1
ATOM 499 N N . GLU A 1 72 ? -9.121 -13.659 2.898 1.00 26.80 68 GLU A N 1
ATOM 500 C CA . GLU A 1 72 ? -8.859 -15.004 2.403 1.00 39.36 68 GLU A CA 1
ATOM 501 C C . GLU A 1 72 ? -7.461 -15.154 1.814 1.00 37.89 68 GLU A C 1
ATOM 502 O O . GLU A 1 72 ? -6.927 -16.267 1.815 1.00 45.67 68 GLU A O 1
ATOM 508 N N . SER A 1 73 ? -6.844 -14.078 1.313 1.00 34.47 69 SER A N 1
ATOM 509 C CA . SER A 1 73 ? -5.552 -14.217 0.624 1.00 31.52 69 SER A CA 1
ATOM 510 C C . SER A 1 73 ? -4.409 -13.384 1.194 1.00 37.52 69 SER A C 1
ATOM 511 O O . SER A 1 73 ? -3.279 -13.499 0.690 1.00 43.83 69 SER A O 1
ATOM 514 N N . GLY A 1 74 ? -4.653 -12.540 2.191 1.00 30.38 70 GLY A N 1
ATOM 515 C CA . GLY A 1 74 ? -3.601 -11.652 2.658 1.00 38.38 70 GLY A CA 1
ATOM 516 C C . GLY A 1 74 ? -3.277 -10.571 1.630 1.00 32.08 70 GLY A C 1
ATOM 517 O O . GLY A 1 74 ? -4.154 -10.069 0.924 1.00 25.95 70 GLY A O 1
ATOM 518 N N . GLU A 1 75 ? -1.989 -10.189 1.559 1.00 28.66 71 GLU A N 1
ATOM 519 C CA . GLU A 1 75 ? -1.541 -9.082 0.701 1.00 24.47 71 GLU A CA 1
ATOM 520 C C . GLU A 1 75 ? -1.026 -9.647 -0.621 1.00 27.85 71 GLU A C 1
ATOM 521 O O . GLU A 1 75 ? -0.012 -10.355 -0.652 1.00 28.50 71 GLU A O 1
ATOM 527 N N . LEU A 1 76 ? -1.731 -9.348 -1.705 1.00 25.10 72 LEU A N 1
ATOM 528 C CA . LEU A 1 76 ? -1.254 -9.675 -3.051 1.00 26.21 72 LEU A CA 1
ATOM 529 C C . LEU A 1 76 ? -0.517 -8.448 -3.585 1.00 26.94 72 LEU A C 1
ATOM 530 O O . LEU A 1 76 ? -1.136 -7.504 -4.076 1.00 23.91 72 LEU A O 1
ATOM 535 N N . GLU A 1 77 ? 0.816 -8.465 -3.533 1.00 26.78 73 GLU A N 1
ATOM 536 C CA . GLU A 1 77 ? 1.588 -7.271 -3.882 1.00 33.25 73 GLU A CA 1
ATOM 537 C C . GLU A 1 77 ? 1.543 -6.988 -5.378 1.00 29.52 73 GLU A C 1
ATOM 538 O O . GLU A 1 77 ? 1.774 -7.890 -6.198 1.00 30.07 73 GLU A O 1
ATOM 544 N N . GLY A 1 78 ? 1.277 -5.720 -5.745 1.00 25.01 74 GLY A N 1
ATOM 545 C CA . GLY A 1 78 ? 1.429 -5.281 -7.116 1.00 26.07 74 GLY A CA 1
ATOM 546 C C . GLY A 1 78 ? 2.721 -4.483 -7.301 1.00 31.10 74 GLY A C 1
ATOM 547 O O . GLY A 1 78 ? 3.390 -4.127 -6.339 1.00 32.36 74 GLY A O 1
ATOM 548 N N . THR A 1 79 ? 3.064 -4.210 -8.575 1.00 32.42 75 THR A N 1
ATOM 549 C CA . THR A 1 79 ? 4.235 -3.374 -8.859 1.00 31.34 75 THR A CA 1
ATOM 550 C C . THR A 1 79 ? 4.003 -1.897 -8.534 1.00 39.24 75 THR A C 1
ATOM 551 O O . THR A 1 79 ? 4.975 -1.176 -8.281 1.00 34.70 75 THR A O 1
ATOM 555 N N . ASP A 1 80 ? 2.750 -1.433 -8.523 1.00 29.67 76 ASP A N 1
ATOM 556 C CA . ASP A 1 80 ? 2.385 -0.095 -8.042 1.00 33.30 76 ASP A CA 1
ATOM 557 C C . ASP A 1 80 ? 1.920 -0.242 -6.601 1.00 39.15 76 ASP A C 1
ATOM 558 O O . ASP A 1 80 ? 0.736 -0.473 -6.333 1.00 42.18 76 ASP A O 1
ATOM 563 N N . GLN A 1 81 ? 2.855 -0.107 -5.666 1.00 32.96 77 GLN A N 1
ATOM 564 C CA . GLN A 1 81 ? 2.512 -0.236 -4.258 1.00 37.83 77 GLN A CA 1
ATOM 565 C C . GLN A 1 81 ? 1.855 1.014 -3.692 1.00 39.72 77 GLN A C 1
ATOM 566 O O . GLN A 1 81 ? 1.413 0.984 -2.535 1.00 38.86 77 GLN A O 1
ATOM 572 N N . ASP A 1 82 ? 1.776 2.097 -4.483 1.00 32.01 78 ASP A N 1
ATOM 573 C CA . ASP A 1 82 ? 1.122 3.328 -4.066 1.00 35.29 78 ASP A CA 1
ATOM 574 C C . ASP A 1 82 ? -0.401 3.200 -3.997 1.00 29.11 78 ASP A C 1
ATOM 575 O O . ASP A 1 82 ? -1.037 4.064 -3.390 1.00 29.64 78 ASP A O 1
ATOM 580 N N . VAL A 1 83 ? -1.000 2.198 -4.648 1.00 27.60 79 VAL A N 1
ATOM 581 C CA . VAL A 1 83 ? -2.464 2.019 -4.659 1.00 23.32 79 VAL A CA 1
ATOM 582 C C . VAL A 1 83 ? -2.785 0.645 -4.061 1.00 25.50 79 VAL A C 1
ATOM 583 O O . VAL A 1 83 ? -2.247 -0.368 -4.531 1.00 24.48 79 VAL A O 1
ATOM 587 N N . GLN A 1 84 ? -3.690 0.602 -3.055 1.00 25.02 80 GLN A N 1
ATOM 588 C CA . GLN A 1 84 ? -4.168 -0.652 -2.462 1.00 22.38 80 GLN A CA 1
ATOM 589 C C . GLN A 1 84 ? -5.696 -0.727 -2.472 1.00 21.69 80 GLN A C 1
ATOM 590 O O . GLN A 1 84 ? -6.364 0.224 -2.043 1.00 25.82 80 GLN A O 1
ATOM 596 N N . TRP A 1 85 ? -6.232 -1.885 -2.898 1.00 23.12 81 TRP A N 1
ATOM 597 C CA . TRP A 1 85 ? -7.658 -2.226 -2.780 1.00 21.62 81 TRP A CA 1
ATOM 598 C C . TRP A 1 85 ? -7.826 -3.091 -1.522 1.00 21.66 81 TRP A C 1
ATOM 599 O O . TRP A 1 85 ? -7.188 -4.142 -1.402 1.00 25.51 81 TRP A O 1
ATOM 610 N N . VAL A 1 86 ? -8.682 -2.661 -0.591 1.00 19.34 82 VAL A N 1
ATOM 611 C CA . VAL A 1 86 ? -8.861 -3.343 0.703 1.00 20.60 82 VAL A CA 1
ATOM 612 C C . VAL A 1 86 ? -10.283 -3.897 0.730 1.00 17.79 82 VAL A C 1
ATOM 613 O O . VAL A 1 86 ? -11.245 -3.114 0.756 1.00 21.55 82 VAL A O 1
ATOM 617 N N . ILE A 1 87 ? -10.415 -5.237 0.743 1.00 20.22 83 ILE A N 1
ATOM 618 C CA . ILE A 1 87 ? -11.641 -5.930 0.316 1.00 18.39 83 ILE A CA 1
ATOM 619 C C . ILE A 1 87 ? -12.137 -6.880 1.392 1.00 17.53 83 ILE A C 1
ATOM 620 O O . ILE A 1 87 ? -11.362 -7.715 1.874 1.00 18.90 83 ILE A O 1
ATOM 625 N N . ASP A 1 88 ? -13.451 -6.791 1.731 1.00 21.13 84 ASP A N 1
ATOM 626 C CA . ASP A 1 88 ? -14.154 -7.893 2.403 1.00 22.36 84 ASP A CA 1
ATOM 627 C C . ASP A 1 88 ? -15.170 -8.459 1.422 1.00 16.54 84 ASP A C 1
ATOM 628 O O . ASP A 1 88 ? -16.190 -7.799 1.127 1.00 19.93 84 ASP A O 1
ATOM 633 N N . PRO A 1 89 ? -14.939 -9.659 0.865 1.00 20.13 85 PRO A N 1
ATOM 634 C CA . PRO A 1 89 ? -15.835 -10.165 -0.182 1.00 20.28 85 PRO A CA 1
ATOM 635 C C . PRO A 1 89 ? -17.227 -10.523 0.325 1.00 24.42 85 PRO A C 1
ATOM 636 O O . PRO A 1 89 ? -18.185 -10.461 -0.457 1.00 21.90 85 PRO A O 1
ATOM 640 N N . LEU A 1 90 ? -17.370 -10.830 1.619 1.00 20.19 86 LEU A N 1
ATOM 641 C CA . LEU A 1 90 ? -18.686 -11.118 2.215 1.00 18.96 86 LEU A CA 1
ATOM 642 C C . LEU A 1 90 ? -18.573 -10.753 3.698 1.00 23.55 86 LEU A C 1
ATOM 643 O O . LEU A 1 90 ? -17.978 -11.508 4.477 1.00 27.95 86 LEU A O 1
ATOM 648 N N . ASP A 1 91 ? -19.051 -9.564 4.066 1.00 18.51 87 ASP A N 1
ATOM 649 C CA . ASP A 1 91 ? -19.108 -9.169 5.470 1.00 16.91 87 ASP A CA 1
ATOM 650 C C . ASP A 1 91 ? -20.431 -9.629 6.072 1.00 21.56 87 ASP A C 1
ATOM 651 O O . ASP A 1 91 ? -21.505 -9.176 5.647 1.00 21.70 87 ASP A O 1
ATOM 656 N N . GLY A 1 92 ? -20.360 -10.522 7.071 1.00 21.04 88 GLY A N 1
ATOM 657 C CA . GLY A 1 92 ? -21.585 -11.117 7.612 1.00 19.12 88 GLY A CA 1
ATOM 658 C C . GLY A 1 92 ? -21.704 -12.613 7.333 1.00 20.18 88 GLY A C 1
ATOM 659 O O . GLY A 1 92 ? -22.788 -13.097 7.017 1.00 18.69 88 GLY A O 1
ATOM 660 N N A THR A 1 93 ? -20.588 -13.350 7.490 0.57 19.54 89 THR A N 1
ATOM 661 N N B THR A 1 93 ? -20.619 -13.384 7.487 0.43 19.62 89 THR A N 1
ATOM 662 C CA A THR A 1 93 ? -20.563 -14.759 7.099 0.57 25.50 89 THR A CA 1
ATOM 663 C CA B THR A 1 93 ? -20.690 -14.765 7.014 0.43 25.40 89 THR A CA 1
ATOM 664 C C A THR A 1 93 ? -21.559 -15.597 7.904 0.57 20.60 89 THR A C 1
ATOM 665 C C B THR A 1 93 ? -21.547 -15.662 7.914 0.43 20.64 89 THR A C 1
ATOM 666 O O A THR A 1 93 ? -22.273 -16.439 7.339 0.57 21.51 89 THR A O 1
ATOM 667 O O B THR A 1 93 ? -22.168 -16.611 7.416 0.43 21.44 89 THR A O 1
ATOM 674 N N . THR A 1 94 ? -21.610 -15.395 9.224 1.00 20.10 90 THR A N 1
ATOM 675 C CA . THR A 1 94 ? -22.541 -16.157 10.065 1.00 18.16 90 THR A CA 1
ATOM 676 C C . THR A 1 94 ? -23.990 -15.916 9.625 1.00 17.47 90 THR A C 1
ATOM 677 O O . THR A 1 94 ? -24.767 -16.869 9.493 1.00 19.67 90 THR A O 1
ATOM 681 N N . ASN A 1 95 ? -24.370 -14.650 9.389 1.00 18.56 91 ASN A N 1
ATOM 682 C CA . ASN A 1 95 ? -25.716 -14.355 8.860 1.00 18.20 91 ASN A CA 1
ATOM 683 C C . ASN A 1 95 ? -25.988 -15.134 7.562 1.00 19.99 91 ASN A C 1
ATOM 684 O O . ASN A 1 95 ? -27.044 -15.768 7.407 1.00 20.08 91 ASN A O 1
ATOM 689 N N . PHE A 1 96 ? -25.023 -15.123 6.620 1.00 18.79 92 PHE A N 1
ATOM 690 C CA . PHE A 1 96 ? -25.225 -15.838 5.352 1.00 19.33 92 PHE A CA 1
ATOM 691 C C . PHE A 1 96 ? -25.459 -17.338 5.593 1.00 17.84 92 PHE A C 1
ATOM 692 O O . PHE A 1 96 ? -26.392 -17.937 5.011 1.00 20.70 92 PHE A O 1
ATOM 700 N N . ILE A 1 97 ? -24.631 -17.951 6.449 1.00 20.32 93 ILE A N 1
ATOM 701 C CA . ILE A 1 97 ? -24.725 -19.391 6.740 1.00 23.00 93 ILE A CA 1
ATOM 702 C C . ILE A 1 97 ? -26.102 -19.755 7.309 1.00 24.75 93 ILE A C 1
ATOM 703 O O . ILE A 1 97 ? -26.662 -20.827 6.998 1.00 21.85 93 ILE A O 1
ATOM 708 N N . LYS A 1 98 ? -26.671 -18.884 8.155 1.00 21.18 94 LYS A N 1
ATOM 709 C CA . LYS A 1 98 ? -28.012 -19.122 8.729 1.00 19.61 94 LYS A CA 1
ATOM 710 C C . LYS A 1 98 ? -29.141 -18.536 7.877 1.00 22.26 94 LYS A C 1
ATOM 711 O O . LYS A 1 98 ? -30.308 -18.601 8.285 1.00 19.55 94 LYS A O 1
ATOM 717 N N . ARG A 1 99 ? -28.813 -17.996 6.698 1.00 18.29 95 ARG A N 1
ATOM 718 C CA . ARG A 1 99 ? -29.742 -17.358 5.756 1.00 21.35 95 ARG A CA 1
ATOM 719 C C . ARG A 1 99 ? -30.519 -16.199 6.396 1.00 19.16 95 ARG A C 1
ATOM 720 O O . ARG A 1 99 ? -31.669 -15.946 6.026 1.00 20.27 95 ARG A O 1
ATOM 728 N N . LEU A 1 100 ? -29.880 -15.475 7.331 1.00 20.20 96 LEU A N 1
ATOM 729 C CA . LEU A 1 100 ? -30.348 -14.172 7.821 1.00 19.97 96 LEU A CA 1
ATOM 730 C C . LEU A 1 100 ? -29.866 -13.143 6.791 1.00 19.97 96 LEU A C 1
ATOM 731 O O . LEU A 1 100 ? -28.651 -12.940 6.660 1.00 19.14 96 LEU A O 1
ATOM 736 N N . PRO A 1 101 ? -30.790 -12.454 6.014 1.00 18.44 97 PRO A N 1
ATOM 737 C CA . PRO A 1 101 ? -30.407 -11.747 4.778 1.00 17.47 97 PRO A CA 1
ATOM 738 C C . PRO A 1 101 ? -29.829 -10.332 4.965 1.00 18.14 97 PRO A C 1
ATOM 739 O O . PRO A 1 101 ? -30.234 -9.377 4.289 1.00 19.30 97 PRO A O 1
ATOM 743 N N . HIS A 1 102 ? -28.855 -10.205 5.878 1.00 17.40 98 HIS A N 1
ATOM 744 C CA . HIS A 1 102 ? -28.176 -8.933 6.187 1.00 14.90 98 HIS A CA 1
ATOM 745 C C . HIS A 1 102 ? -26.660 -9.167 6.076 1.00 17.31 98 HIS A C 1
ATOM 746 O O . HIS A 1 102 ? -26.044 -9.661 7.028 1.00 19.32 98 HIS A O 1
ATOM 753 N N . PHE A 1 103 ? -26.077 -8.825 4.918 1.00 17.71 99 PHE A N 1
ATOM 754 C CA . PHE A 1 103 ? -24.631 -8.969 4.696 1.00 18.06 99 PHE A CA 1
ATOM 755 C C . PHE A 1 103 ? -24.248 -8.087 3.500 1.00 16.83 99 PHE A C 1
ATOM 756 O O . PHE A 1 103 ? -25.118 -7.539 2.813 1.00 16.77 99 PHE A O 1
ATOM 764 N N . ALA A 1 104 ? -22.927 -7.909 3.270 1.00 19.57 100 ALA A N 1
ATOM 765 C CA . ALA A 1 104 ? -22.515 -6.886 2.297 1.00 18.65 100 ALA A CA 1
ATOM 766 C C . ALA A 1 104 ? -21.143 -7.187 1.703 1.00 15.62 100 ALA A C 1
ATOM 767 O O . ALA A 1 104 ? -20.324 -7.888 2.306 1.00 18.64 100 ALA A O 1
ATOM 769 N N A VAL A 1 105 ? -20.904 -6.625 0.503 0.88 17.20 101 VAL A N 1
ATOM 770 N N B VAL A 1 105 ? -20.880 -6.616 0.532 0.12 17.25 101 VAL A N 1
ATOM 771 C CA A VAL A 1 105 ? -19.555 -6.571 -0.087 0.88 18.36 101 VAL A CA 1
ATOM 772 C CA B VAL A 1 105 ? -19.528 -6.592 -0.017 0.12 18.28 101 VAL A CA 1
ATOM 773 C C A VAL A 1 105 ? -18.968 -5.201 0.261 0.88 17.70 101 VAL A C 1
ATOM 774 C C B VAL A 1 105 ? -18.946 -5.207 0.239 0.12 17.64 101 VAL A C 1
ATOM 775 O O A VAL A 1 105 ? -19.647 -4.178 0.091 0.88 17.55 101 VAL A O 1
ATOM 776 O O B VAL A 1 105 ? -19.622 -4.190 0.035 0.12 17.63 101 VAL A O 1
ATOM 783 N N . SER A 1 106 ? -17.707 -5.166 0.723 1.00 16.41 102 SER A N 1
ATOM 784 C CA . SER A 1 106 ? -17.032 -3.918 1.097 1.00 16.91 102 SER A CA 1
ATOM 785 C C . SER A 1 106 ? -15.745 -3.749 0.286 1.00 17.56 102 SER A C 1
ATOM 786 O O . SER A 1 106 ? -14.897 -4.643 0.302 1.00 18.92 102 SER A O 1
ATOM 789 N N . ILE A 1 107 ? -15.583 -2.607 -0.405 1.00 17.67 103 ILE A N 1
ATOM 790 C CA . ILE A 1 107 ? -14.357 -2.338 -1.179 1.00 18.95 103 ILE A CA 1
ATOM 791 C C . ILE A 1 107 ? -13.910 -0.898 -0.933 1.00 19.81 103 ILE A C 1
ATOM 792 O O . ILE A 1 107 ? -14.694 0.042 -1.141 1.00 18.76 103 ILE A O 1
ATOM 797 N N . ALA A 1 108 ? -12.644 -0.718 -0.505 1.00 17.49 104 ALA A N 1
ATOM 798 C CA . ALA A 1 108 ? -12.054 0.612 -0.331 1.00 18.76 104 ALA A CA 1
ATOM 799 C C . ALA A 1 108 ? -10.792 0.723 -1.183 1.00 17.71 104 ALA A C 1
ATOM 800 O O . ALA A 1 108 ? -10.049 -0.252 -1.313 1.00 22.65 104 ALA A O 1
ATOM 802 N N . VAL A 1 109 ? -10.523 1.922 -1.713 1.00 20.08 105 VAL A N 1
ATOM 803 C CA . VAL A 1 109 ? -9.260 2.181 -2.430 1.00 17.59 105 VAL A CA 1
ATOM 804 C C . VAL A 1 109 ? -8.455 3.231 -1.664 1.00 22.00 105 VAL A C 1
ATOM 805 O O . VAL A 1 109 ? -8.949 4.339 -1.408 1.00 23.02 105 VAL A O 1
ATOM 809 N N . ARG A 1 110 ? -7.215 2.887 -1.320 1.00 22.92 106 ARG A N 1
ATOM 810 C CA . ARG A 1 110 ? -6.295 3.767 -0.604 1.00 18.78 106 ARG A CA 1
ATOM 811 C C . ARG A 1 110 ? -5.126 4.146 -1.511 1.00 24.28 106 ARG A C 1
ATOM 812 O O . ARG A 1 110 ? -4.490 3.265 -2.106 1.00 29.21 106 ARG A O 1
ATOM 820 N N . ILE A 1 111 ? -4.794 5.431 -1.553 1.00 27.19 107 ILE A N 1
ATOM 821 C CA . ILE A 1 111 ? -3.688 5.917 -2.387 1.00 27.26 107 ILE A CA 1
ATOM 822 C C . ILE A 1 111 ? -2.712 6.690 -1.510 1.00 29.03 107 ILE A C 1
ATOM 823 O O . ILE A 1 111 ? -3.095 7.679 -0.877 1.00 30.62 107 ILE A O 1
ATOM 828 N N . LYS A 1 112 ? -1.455 6.241 -1.488 1.00 30.42 108 LYS A N 1
ATOM 829 C CA . LYS A 1 112 ? -0.412 6.831 -0.638 1.00 39.28 108 LYS A CA 1
ATOM 830 C C . LYS A 1 112 ? -0.895 6.999 0.797 1.00 42.57 108 LYS A C 1
ATOM 831 O O . LYS A 1 112 ? -0.698 8.044 1.426 1.00 41.71 108 LYS A O 1
ATOM 837 N N . GLY A 1 113 ? -1.549 5.960 1.315 1.00 39.22 109 GLY A N 1
ATOM 838 C CA . GLY A 1 113 ? -1.935 5.922 2.711 1.00 34.23 109 GLY A CA 1
ATOM 839 C C . GLY A 1 113 ? -3.203 6.659 3.073 1.00 42.24 109 GLY A C 1
ATOM 840 O O . GLY A 1 113 ? -3.515 6.757 4.262 1.00 46.16 109 GLY A O 1
ATOM 841 N N . ARG A 1 114 ? -3.949 7.176 2.097 1.00 30.56 110 ARG A N 1
ATOM 842 C CA . ARG A 1 114 ? -5.188 7.908 2.347 1.00 32.20 110 ARG A CA 1
ATOM 843 C C . ARG A 1 114 ? -6.338 7.217 1.611 1.00 35.66 110 ARG A C 1
ATOM 844 O O . ARG A 1 114 ? -6.213 6.904 0.427 1.00 25.42 110 ARG A O 1
ATOM 852 N N . THR A 1 115 ? -7.453 6.975 2.296 1.00 27.88 111 THR A N 1
ATOM 853 C CA . THR A 1 115 ? -8.582 6.330 1.618 1.00 21.02 111 THR A CA 1
ATOM 854 C C . THR A 1 115 ? -9.276 7.308 0.681 1.00 25.86 111 THR A C 1
ATOM 855 O O . THR A 1 115 ? -9.720 8.377 1.108 1.00 27.72 111 THR A O 1
ATOM 859 N N . GLU A 1 116 ? -9.413 6.934 -0.603 1.00 23.18 112 GLU A N 1
ATOM 860 C CA . GLU A 1 116 ? -9.979 7.858 -1.585 1.00 23.00 112 GLU A CA 1
ATOM 861 C C . GLU A 1 116 ? -11.364 7.488 -2.108 1.00 25.30 112 GLU A C 1
ATOM 862 O O . GLU A 1 116 ? -12.116 8.391 -2.479 1.00 23.10 112 GLU A O 1
ATOM 868 N N . VAL A 1 117 ? -11.712 6.196 -2.141 1.00 22.46 113 VAL A N 1
ATOM 869 C CA . VAL A 1 117 ? -12.966 5.688 -2.705 1.00 19.86 113 VAL A CA 1
ATOM 870 C C . VAL A 1 117 ? -13.519 4.612 -1.769 1.00 20.55 113 VAL A C 1
ATOM 871 O O . VAL A 1 117 ? -12.741 3.831 -1.205 1.00 21.32 113 VAL A O 1
ATOM 875 N N . ALA A 1 118 ? -14.859 4.565 -1.593 1.00 21.09 114 ALA A N 1
ATOM 876 C CA . ALA A 1 118 ? -15.477 3.528 -0.748 1.00 20.66 114 ALA A CA 1
ATOM 877 C C . ALA A 1 118 ? -16.790 3.014 -1.332 1.00 18.48 114 ALA A C 1
ATOM 878 O O . ALA A 1 118 ? -17.603 3.804 -1.826 1.00 20.72 114 ALA A O 1
ATOM 880 N N A VAL A 1 119 ? -17.009 1.692 -1.225 0.85 20.00 115 VAL A N 1
ATOM 881 N N B VAL A 1 119 ? -17.023 1.705 -1.236 0.15 19.84 115 VAL A N 1
ATOM 882 C CA A VAL A 1 119 ? -18.259 1.040 -1.642 0.85 16.89 115 VAL A CA 1
ATOM 883 C CA B VAL A 1 119 ? -18.317 1.130 -1.600 0.15 17.06 115 VAL A CA 1
ATOM 884 C C A VAL A 1 119 ? -18.683 0.034 -0.577 0.85 17.83 115 VAL A C 1
ATOM 885 C C B VAL A 1 119 ? -18.696 0.069 -0.577 0.15 17.86 115 VAL A C 1
ATOM 886 O O A VAL A 1 119 ? -17.889 -0.841 -0.209 0.85 19.34 115 VAL A O 1
ATOM 887 O O B VAL A 1 119 ? -17.875 -0.783 -0.221 0.15 19.27 115 VAL A O 1
ATOM 894 N N . VAL A 1 120 ? -19.943 0.123 -0.110 1.00 18.72 116 VAL A N 1
ATOM 895 C CA . VAL A 1 120 ? -20.563 -0.962 0.686 1.00 18.65 116 VAL A CA 1
ATOM 896 C C . VAL A 1 120 ? -21.881 -1.328 -0.017 1.00 18.37 116 VAL A C 1
ATOM 897 O O . VAL A 1 120 ? -22.761 -0.473 -0.152 1.00 17.42 116 VAL A O 1
ATOM 901 N N . TYR A 1 121 ? -22.016 -2.580 -0.481 1.00 16.17 117 TYR A N 1
ATOM 902 C CA . TYR A 1 121 ? -23.177 -2.999 -1.293 1.00 19.19 117 TYR A CA 1
ATOM 903 C C . TYR A 1 121 ? -23.942 -4.147 -0.627 1.00 16.82 117 TYR A C 1
ATOM 904 O O . TYR A 1 121 ? -23.371 -5.217 -0.360 1.00 19.89 117 TYR A O 1
ATOM 913 N N . ASP A 1 122 ? -25.242 -3.909 -0.315 1.00 16.96 118 ASP A N 1
ATOM 914 C CA . ASP A 1 122 ? -26.139 -4.911 0.260 1.00 17.89 118 ASP A CA 1
ATOM 915 C C . ASP A 1 122 ? -26.911 -5.543 -0.906 1.00 20.72 118 ASP A C 1
ATOM 916 O O . ASP A 1 122 ? -27.802 -4.889 -1.475 1.00 19.60 118 ASP A O 1
ATOM 921 N N . PRO A 1 123 ? -26.636 -6.806 -1.277 1.00 17.62 119 PRO A N 1
ATOM 922 C CA . PRO A 1 123 ? -27.248 -7.377 -2.490 1.00 17.88 119 PRO A CA 1
ATOM 923 C C . PRO A 1 123 ? -28.672 -7.875 -2.293 1.00 25.39 119 PRO A C 1
ATOM 924 O O . PRO A 1 123 ? -29.366 -8.119 -3.293 1.00 22.75 119 PRO A O 1
ATOM 928 N N . MET A 1 124 ? -29.126 -8.039 -1.048 1.00 19.72 120 MET A N 1
ATOM 929 C CA . MET A 1 124 ? -30.487 -8.523 -0.816 1.00 18.77 120 MET A CA 1
ATOM 930 C C . MET A 1 124 ? -31.483 -7.371 -0.853 1.00 24.43 120 ME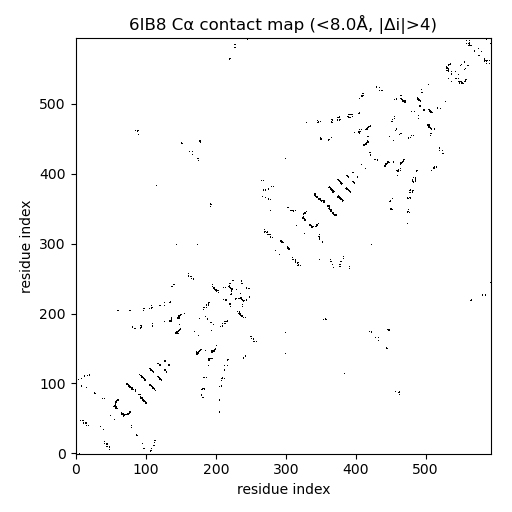T A C 1
ATOM 931 O O . MET A 1 124 ? -32.610 -7.539 -1.363 1.00 24.98 120 MET A O 1
ATOM 936 N N . ARG A 1 125 ? -31.077 -6.187 -0.376 1.00 19.90 121 ARG A N 1
ATOM 937 C CA . ARG A 1 125 ? -31.914 -4.992 -0.469 1.00 19.89 121 ARG A CA 1
ATOM 938 C C . ARG A 1 125 ? -31.614 -4.133 -1.701 1.00 20.58 121 ARG A C 1
ATOM 939 O O . ARG A 1 125 ? -32.377 -3.194 -1.968 1.00 21.04 121 ARG A O 1
ATOM 947 N N . ASN A 1 126 ? -30.539 -4.441 -2.448 1.00 21.57 122 ASN A N 1
ATOM 948 C CA . ASN A 1 126 ? -30.062 -3.604 -3.561 1.00 21.55 122 ASN A CA 1
ATOM 949 C C . ASN A 1 126 ? -29.798 -2.171 -3.089 1.00 20.99 122 ASN A C 1
ATOM 950 O O . ASN A 1 126 ? -30.295 -1.204 -3.666 1.00 21.60 122 ASN A O 1
ATOM 955 N N . GLU A 1 127 ? -29.018 -2.033 -1.974 1.00 20.21 123 GLU A N 1
ATOM 956 C CA . GLU A 1 127 ? -28.649 -0.731 -1.412 1.00 21.13 123 GLU A CA 1
ATOM 957 C C . GLU A 1 127 ? -27.149 -0.507 -1.620 1.00 20.26 123 GLU A C 1
ATOM 958 O O . GLU A 1 127 ? -26.324 -1.228 -1.049 1.00 19.87 123 GLU A O 1
ATOM 964 N N . LEU A 1 128 ? -26.801 0.467 -2.484 1.00 19.37 124 LEU A N 1
ATOM 965 C CA . LEU A 1 128 ? -25.406 0.785 -2.836 1.00 18.67 124 LEU A CA 1
ATOM 966 C C . LEU A 1 128 ? -24.966 2.063 -2.118 1.00 22.66 124 LEU A C 1
ATOM 967 O O . LEU A 1 128 ? -25.408 3.167 -2.465 1.00 21.69 124 LEU A O 1
ATOM 972 N N . PHE A 1 129 ? -24.079 1.925 -1.119 1.00 19.39 125 PHE A N 1
ATOM 973 C CA . PHE A 1 129 ? -23.521 3.069 -0.408 1.00 19.07 125 PHE A CA 1
ATOM 974 C C . PHE A 1 129 ? -22.171 3.452 -1.028 1.00 22.18 125 PHE A C 1
ATOM 975 O O . PHE A 1 129 ? -21.276 2.602 -1.138 1.00 21.82 125 PHE A O 1
ATOM 983 N N . THR A 1 130 ? -21.993 4.730 -1.420 1.00 18.93 126 THR A N 1
ATOM 984 C CA . THR A 1 130 ? -20.702 5.117 -2.019 1.00 20.44 126 THR A CA 1
ATOM 985 C C . THR A 1 130 ? -20.167 6.407 -1.392 1.00 21.75 126 THR A C 1
ATOM 986 O O . THR A 1 130 ? -20.920 7.203 -0.828 1.00 22.92 126 THR A O 1
ATOM 990 N N . ALA A 1 131 ? -18.845 6.602 -1.475 1.00 20.68 127 ALA A N 1
ATOM 991 C CA . ALA A 1 131 ? -18.234 7.876 -1.094 1.00 21.57 127 ALA A CA 1
ATOM 992 C C . ALA A 1 131 ? -16.901 8.062 -1.833 1.00 23.69 127 ALA A C 1
ATOM 993 O O . ALA A 1 131 ? -16.222 7.089 -2.174 1.00 23.96 127 ALA A O 1
ATOM 995 N N A THR A 1 132 ? -16.541 9.326 -2.080 0.57 24.78 128 THR A N 1
ATOM 996 N N B THR A 1 132 ? -16.525 9.327 -2.059 0.43 24.77 128 THR A N 1
ATOM 997 C CA A THR A 1 132 ? -15.201 9.685 -2.536 0.57 22.64 128 THR A CA 1
ATOM 998 C CA B THR A 1 132 ? -15.192 9.675 -2.555 0.43 22.67 128 THR A CA 1
ATOM 999 C C A THR A 1 132 ? -14.690 10.854 -1.698 0.57 25.24 128 THR A C 1
ATOM 1000 C C B THR A 1 132 ? -14.684 10.884 -1.773 0.43 25.29 128 THR A C 1
ATOM 1001 O O A THR A 1 132 ? -15.465 11.699 -1.248 0.57 26.46 128 THR A O 1
ATOM 1002 O O B THR A 1 132 ? -15.464 11.766 -1.408 0.43 26.46 128 THR A O 1
ATOM 1009 N N . ARG A 1 133 ? -13.375 10.906 -1.506 1.00 25.94 129 ARG A N 1
ATOM 1010 C CA . ARG A 1 133 ? -12.793 11.871 -0.564 1.00 24.80 129 ARG A CA 1
ATOM 1011 C C . ARG A 1 133 ? -13.031 13.304 -1.030 1.00 29.47 129 ARG A C 1
ATOM 1012 O O . ARG A 1 133 ? -12.758 13.655 -2.186 1.00 27.23 129 ARG A O 1
ATOM 1020 N N . GLY A 1 134 ? -13.570 14.121 -0.129 1.00 29.66 130 GLY A N 1
ATOM 1021 C CA . GLY A 1 134 ? -13.911 15.500 -0.417 1.00 32.43 130 GLY A CA 1
ATOM 1022 C C . GLY A 1 134 ? -15.172 15.736 -1.221 1.00 35.30 130 GLY A C 1
ATOM 1023 O O . GLY A 1 134 ? -15.484 16.901 -1.499 1.00 37.97 130 GLY A O 1
ATOM 1024 N N A GLN A 1 135 ? -15.919 14.686 -1.597 0.57 28.58 131 GLN A N 1
ATOM 1025 N N B GLN A 1 135 ? -15.918 14.683 -1.590 0.43 28.60 131 GLN A N 1
ATOM 1026 C CA A GLN A 1 135 ? -17.119 14.838 -2.419 0.57 30.63 131 GLN A CA 1
ATOM 1027 C CA B GLN A 1 135 ? -17.111 14.837 -2.418 0.43 30.64 131 GLN A CA 1
ATOM 1028 C C A GLN A 1 135 ? -18.421 14.381 -1.754 0.57 30.95 131 GLN A C 1
ATOM 1029 C C B GLN A 1 135 ? -18.374 14.208 -1.826 0.43 30.68 131 GLN A C 1
ATOM 1030 O O A GLN A 1 135 ? -19.489 14.524 -2.364 0.57 30.25 131 GLN A O 1
ATOM 1031 O O B GLN A 1 135 ? -19.360 14.043 -2.557 0.43 31.56 131 GLN A O 1
ATOM 1042 N N . GLY A 1 136 ? -18.384 13.852 -0.528 1.00 26.41 132 GLY A N 1
ATOM 1043 C CA . GLY A 1 136 ? -19.611 13.398 0.126 1.00 25.68 132 GLY A CA 1
ATOM 1044 C C . GLY A 1 136 ? -19.873 11.904 -0.043 1.00 27.24 132 GLY A C 1
ATOM 1045 O O . GLY A 1 136 ? -19.128 11.168 -0.697 1.00 26.05 132 GLY A O 1
ATOM 1046 N N . ALA A 1 137 ? -20.975 11.451 0.575 1.00 23.22 133 ALA A N 1
ATOM 1047 C CA . ALA A 1 137 ? -21.404 10.054 0.549 1.00 24.68 133 ALA A CA 1
ATOM 1048 C C . ALA A 1 137 ? -22.864 9.969 0.101 1.00 27.13 133 ALA A C 1
ATOM 1049 O O . ALA A 1 137 ? -23.632 10.915 0.298 1.00 24.71 133 ALA A O 1
ATOM 1051 N N . GLN A 1 138 ? -23.245 8.842 -0.517 1.00 21.61 134 GLN A N 1
ATOM 1052 C CA . GLN A 1 138 ? -24.580 8.677 -1.115 1.00 22.79 134 GLN A CA 1
ATOM 1053 C C . GLN A 1 138 ? -25.148 7.279 -0.854 1.00 26.28 134 GLN A C 1
ATOM 1054 O O . GLN A 1 138 ? -24.398 6.316 -0.708 1.00 23.11 134 GLN A O 1
ATOM 1060 N N . LEU A 1 139 ? -26.486 7.161 -0.842 1.00 23.67 135 LEU A N 1
ATOM 1061 C CA . LEU A 1 139 ? -27.183 5.864 -0.891 1.00 23.10 135 LEU A CA 1
ATOM 1062 C C . LEU A 1 139 ? -28.058 5.883 -2.134 1.00 27.33 135 LEU A C 1
ATOM 1063 O O . LEU A 1 139 ? -28.978 6.702 -2.222 1.00 25.73 135 LEU A O 1
ATOM 1068 N N . ASN A 1 140 ? -27.750 5.011 -3.092 1.00 24.21 136 ASN A N 1
ATOM 1069 C CA . ASN A 1 140 ? -28.502 4.913 -4.355 1.00 28.20 136 ASN A CA 1
ATOM 1070 C C . ASN A 1 140 ? -28.699 6.296 -4.990 1.00 31.93 136 ASN A C 1
ATOM 1071 O O . ASN A 1 140 ? -29.765 6.620 -5.503 1.00 32.84 136 ASN A O 1
ATOM 1076 N N . GLY A 1 141 ? -27.671 7.146 -4.905 1.00 34.84 137 GLY A N 1
ATOM 1077 C CA . GLY A 1 141 ? -27.719 8.469 -5.500 1.00 42.60 137 GLY A CA 1
ATOM 1078 C C . GLY A 1 141 ? -28.073 9.610 -4.559 1.00 44.02 137 GLY A C 1
ATOM 1079 O O . GLY A 1 141 ? -27.752 10.763 -4.875 1.00 48.51 137 GLY A O 1
ATOM 1080 N N . TYR A 1 142 ? -28.716 9.339 -3.421 1.00 31.50 138 TYR A N 1
ATOM 1081 C CA . TYR A 1 142 ? -29.114 10.391 -2.481 1.00 29.34 138 TYR A CA 1
ATOM 1082 C C . TYR A 1 142 ? -28.011 10.731 -1.470 1.00 31.70 138 TYR A C 1
ATOM 1083 O O . TYR A 1 142 ? -27.448 9.834 -0.823 1.00 26.56 138 TYR A O 1
ATOM 1092 N N . ARG A 1 143 ? -27.784 12.032 -1.260 1.00 27.66 139 ARG A N 1
ATOM 1093 C CA . ARG A 1 143 ? -26.722 12.506 -0.366 1.00 29.04 139 ARG A CA 1
ATOM 1094 C C . ARG A 1 143 ? -27.025 12.159 1.091 1.00 29.37 139 ARG A C 1
ATOM 1095 O O . ARG A 1 143 ? -28.152 12.345 1.567 1.00 28.61 139 ARG A O 1
ATOM 1103 N N . LEU A 1 144 ? -26.005 11.671 1.808 1.00 26.17 140 LEU A N 1
ATOM 1104 C CA . LEU A 1 144 ? -26.105 11.280 3.220 1.00 24.97 140 LEU A CA 1
ATOM 1105 C C . LEU A 1 144 ? -25.544 12.357 4.149 1.00 24.76 140 LEU A C 1
ATOM 1106 O O . LEU A 1 144 ? -24.477 12.923 3.884 1.00 25.91 140 LEU A O 1
ATOM 1111 N N A ARG A 1 145 ? -26.237 12.599 5.276 0.52 25.71 141 ARG A N 1
ATOM 1112 N N B ARG A 1 145 ? -26.236 12.599 5.274 0.48 25.72 141 ARG A N 1
ATOM 1113 C CA A ARG A 1 145 ? -25.821 13.652 6.202 0.52 26.10 141 ARG A CA 1
ATOM 1114 C CA B ARG A 1 145 ? -25.813 13.646 6.197 0.48 26.11 141 ARG A CA 1
ATOM 1115 C C A ARG A 1 145 ? -25.702 13.201 7.657 0.52 27.59 141 ARG A C 1
ATOM 1116 C C B ARG A 1 145 ? -25.646 13.192 7.644 0.48 27.60 141 ARG A C 1
ATOM 1117 O O A ARG A 1 145 ? -25.488 14.051 8.530 0.52 28.70 141 ARG A O 1
ATOM 1118 O O B ARG A 1 145 ? -25.337 14.033 8.498 0.48 28.50 141 ARG A O 1
ATOM 1133 N N . GLY A 1 146 ? -25.817 11.900 7.947 1.00 22.17 142 GLY A N 1
ATOM 1134 C CA . GLY A 1 146 ? -25.634 11.417 9.321 1.00 21.15 142 GLY A CA 1
ATOM 1135 C C . GLY A 1 146 ? -26.794 11.786 10.242 1.00 28.46 142 GLY A C 1
ATOM 1136 O O . GLY A 1 146 ? -27.816 12.306 9.811 1.00 28.92 142 GLY A O 1
ATOM 1137 N N . SER A 1 147 ? -26.620 11.469 11.531 1.00 23.04 143 SER A N 1
ATOM 1138 C CA . SER A 1 147 ? -27.587 11.762 12.596 1.00 21.50 143 SER A CA 1
ATOM 1139 C C . SER A 1 147 ? -27.411 13.182 13.149 1.00 26.02 143 SER A C 1
ATOM 1140 O O . SER A 1 147 ? -26.293 13.679 13.275 1.00 27.61 143 SER A O 1
ATOM 1143 N N . THR A 1 148 ? -28.536 13.807 13.537 1.00 30.57 144 THR A N 1
ATOM 1144 C CA . THR A 1 148 ? -28.542 15.127 14.178 1.00 28.98 144 THR A CA 1
ATOM 1145 C C . THR A 1 148 ? -28.385 15.110 15.713 1.00 37.09 144 THR A C 1
ATOM 1146 O O . THR A 1 148 ? -28.480 16.178 16.337 1.00 34.76 144 THR A O 1
ATOM 1150 N N . ALA A 1 149 ? -28.132 13.960 16.344 1.00 25.25 145 ALA A N 1
ATOM 1151 C CA . ALA A 1 149 ? -28.156 13.901 17.810 1.00 25.77 145 ALA A CA 1
ATOM 1152 C C . ALA A 1 149 ? -27.118 14.826 18.459 1.00 30.75 145 ALA A C 1
ATOM 1153 O O . ALA A 1 149 ? -25.956 14.862 18.055 1.00 28.65 145 ALA A O 1
ATOM 1155 N N A ARG A 1 150 ? -27.534 15.541 19.505 0.50 31.06 146 ARG A N 1
ATOM 1156 N N B ARG A 1 150 ? -27.536 15.563 19.500 0.50 31.06 146 ARG A N 1
ATOM 1157 C CA A ARG A 1 150 ? -26.634 16.474 20.172 0.50 33.68 146 ARG A CA 1
ATOM 1158 C CA B ARG A 1 150 ? -26.619 16.477 20.188 0.50 33.68 146 ARG A CA 1
ATOM 1159 C C A ARG A 1 150 ? -25.990 15.906 21.434 0.50 36.80 146 ARG A C 1
ATOM 1160 C C B ARG A 1 150 ? -25.911 15.847 21.382 0.50 36.80 146 ARG A C 1
ATOM 1161 O O A ARG A 1 150 ? -25.075 16.537 21.975 0.50 31.42 146 ARG A O 1
ATOM 1162 O O B ARG A 1 150 ? -24.892 16.382 21.840 0.50 31.47 146 ARG A O 1
ATOM 1177 N N . ASP A 1 151 ? -26.421 14.733 21.893 1.00 30.24 147 ASP A N 1
ATOM 1178 C CA . ASP A 1 151 ? -25.828 14.008 23.016 1.00 29.36 147 ASP A CA 1
ATOM 1179 C C . ASP A 1 151 ? -26.422 12.601 22.950 1.00 23.66 147 ASP A C 1
ATOM 1180 O O . ASP A 1 151 ? -27.069 12.256 21.955 1.00 28.02 147 ASP A O 1
ATOM 1185 N N . LEU A 1 152 ? -26.256 11.792 24.007 1.00 26.10 148 LEU A N 1
ATOM 1186 C CA . LEU A 1 152 ? -26.731 10.403 23.901 1.00 22.86 148 LEU A CA 1
ATOM 1187 C C . LEU A 1 152 ? -28.202 10.212 24.268 1.00 21.42 148 LEU A C 1
ATOM 1188 O O . LEU A 1 152 ? -28.710 9.106 24.085 1.00 23.16 148 LEU A O 1
ATOM 1193 N N . ASP A 1 153 ? -28.916 11.239 24.750 1.00 26.13 149 ASP A N 1
ATOM 1194 C CA A ASP A 1 153 ? -30.305 11.028 25.141 0.45 25.59 149 ASP A CA 1
ATOM 1195 C CA B ASP A 1 153 ? -30.331 11.106 25.116 0.55 25.69 149 ASP A CA 1
ATOM 1196 C C . ASP A 1 153 ? -31.127 10.553 23.948 1.00 25.96 149 ASP A C 1
ATOM 1197 O O . ASP A 1 153 ? -31.145 11.176 22.885 1.00 26.08 149 ASP A O 1
ATOM 1206 N N . GLY A 1 154 ? -31.811 9.417 24.138 1.00 22.25 150 GLY A N 1
ATOM 1207 C CA . GLY A 1 154 ? -32.662 8.856 23.106 1.00 23.79 150 GLY A CA 1
ATOM 1208 C C . GLY A 1 154 ? -31.951 8.166 21.954 1.00 24.64 150 GLY A C 1
ATOM 1209 O O . GLY A 1 154 ? -32.621 7.760 20.998 1.00 22.43 150 GLY A O 1
ATOM 1210 N N . THR A 1 155 ? -30.632 7.974 22.023 1.00 21.96 151 THR A N 1
ATOM 1211 C CA . THR A 1 155 ? -29.894 7.442 20.870 1.00 19.48 151 THR A CA 1
ATOM 1212 C C . THR A 1 155 ? -29.897 5.904 20.799 1.00 20.62 151 THR A C 1
ATOM 1213 O O . THR A 1 155 ? -30.097 5.195 21.803 1.00 18.05 151 THR A O 1
ATOM 1217 N N . ILE A 1 156 ? -29.699 5.413 19.553 1.00 20.41 152 ILE A N 1
ATOM 1218 C CA . ILE A 1 156 ? -29.613 3.990 19.193 1.00 17.23 152 ILE A CA 1
ATOM 1219 C C . ILE A 1 156 ? -28.185 3.744 18.727 1.00 17.26 152 ILE A C 1
ATOM 1220 O O . ILE A 1 156 ? -27.745 4.345 17.730 1.00 17.40 152 ILE A O 1
ATOM 1225 N N . LEU A 1 157 ? -27.428 2.893 19.459 1.00 17.51 153 LEU A N 1
ATOM 1226 C CA . LEU A 1 157 ? -26.009 2.674 19.154 1.00 16.92 153 LEU A CA 1
ATOM 1227 C C . LEU A 1 157 ? -25.827 1.283 18.552 1.00 18.22 153 LEU A C 1
ATOM 1228 O O . LEU A 1 157 ? -26.199 0.285 19.186 1.00 18.03 153 LEU A O 1
ATOM 1233 N N . ALA A 1 158 ? -25.236 1.215 17.352 1.00 16.71 154 ALA A N 1
ATOM 1234 C CA . ALA A 1 158 ? -24.884 -0.100 16.788 1.00 16.81 154 ALA A CA 1
ATOM 1235 C C . ALA A 1 158 ? -23.578 -0.635 17.397 1.00 20.00 154 ALA A C 1
ATOM 1236 O O . ALA A 1 158 ? -22.678 0.128 17.784 1.00 17.57 154 ALA A O 1
ATOM 1238 N N . THR A 1 159 ? -23.468 -1.966 17.493 1.00 16.13 155 THR A N 1
ATOM 1239 C CA . THR A 1 159 ? -22.257 -2.556 18.105 1.00 16.05 155 THR A CA 1
ATOM 1240 C C . THR A 1 159 ? -22.102 -4.029 17.712 1.00 18.05 155 THR A C 1
ATOM 1241 O O . THR A 1 159 ? -23.022 -4.654 17.178 1.00 18.27 155 THR A O 1
ATOM 1245 N N . GLY A 1 160 ? -20.925 -4.590 18.011 1.00 18.53 156 GLY A N 1
ATOM 1246 C CA . GLY A 1 160 ? -20.699 -6.023 17.873 1.00 19.01 156 GLY A CA 1
ATOM 1247 C C . GLY A 1 160 ? -20.051 -6.586 19.127 1.00 16.98 156 GLY A C 1
ATOM 1248 O O . GLY A 1 160 ? -19.289 -5.903 19.815 1.00 20.07 156 GLY A O 1
ATOM 1249 N N . PHE A 1 161 ? -20.363 -7.897 19.423 1.00 18.81 157 PHE A N 1
ATOM 1250 C CA . PHE A 1 161 ? -19.785 -8.596 20.573 1.00 17.85 157 PHE A CA 1
ATOM 1251 C C . PHE A 1 161 ? -18.427 -9.202 20.188 1.00 18.19 157 PHE A C 1
ATOM 1252 O O . PHE A 1 161 ? -18.255 -9.679 19.053 1.00 20.79 157 PHE A O 1
ATOM 1260 N N . PRO A 1 162 ? -17.450 -9.251 21.125 1.00 19.82 158 PRO A N 1
ATOM 1261 C CA . PRO A 1 162 ? -16.101 -9.746 20.759 1.00 19.16 158 PRO A CA 1
ATOM 1262 C C . PRO A 1 162 ? -16.026 -11.270 20.663 1.00 22.17 158 PRO A C 1
ATOM 1263 O O . PRO A 1 162 ? -15.278 -11.936 21.406 1.00 23.85 158 PRO A O 1
ATOM 1267 N N . PHE A 1 163 ? -16.791 -11.854 19.726 1.00 23.61 159 PHE A N 1
ATOM 1268 C CA . PHE A 1 163 ? -16.811 -13.313 19.631 1.00 28.77 159 PHE A CA 1
ATOM 1269 C C . PHE A 1 163 ? -15.496 -13.877 19.107 1.00 31.77 159 PHE A C 1
ATOM 1270 O O . PHE A 1 163 ? -15.213 -15.057 19.328 1.00 42.76 159 PHE A O 1
ATOM 1278 N N . LYS A 1 164 ? -14.664 -13.063 18.472 1.00 29.14 160 LYS A N 1
ATOM 1279 C CA . LYS A 1 164 ? -13.334 -13.513 18.061 1.00 37.49 160 LYS A CA 1
ATOM 1280 C C . LYS A 1 164 ? -12.268 -13.213 19.103 1.00 40.26 160 LYS A C 1
ATOM 1281 O O . LYS A 1 164 ? -11.093 -13.528 18.874 1.00 43.88 160 LYS A O 1
ATOM 1287 N N . ALA A 1 165 ? -12.630 -12.591 20.225 1.00 30.62 161 ALA A N 1
ATOM 1288 C CA . ALA A 1 165 ? -11.644 -12.154 21.209 1.00 30.96 161 ALA A CA 1
ATOM 1289 C C . ALA A 1 165 ? -12.254 -12.175 22.609 1.00 24.15 161 ALA A C 1
ATOM 1290 O O . ALA A 1 165 ? -12.350 -11.147 23.276 1.00 25.08 161 ALA A O 1
ATOM 1292 N N . LYS A 1 166 ? -12.662 -13.352 23.084 1.00 27.14 162 LYS A N 1
ATOM 1293 C CA . LYS A 1 166 ? -13.487 -13.373 24.283 1.00 31.08 162 LYS A CA 1
ATOM 1294 C C . LYS A 1 166 ? -12.704 -13.098 25.551 1.00 26.63 162 LYS A C 1
ATOM 1295 O O . LYS A 1 166 ? -13.329 -12.956 26.607 1.00 27.41 162 LYS A O 1
ATOM 1301 N N . GLN A 1 167 ? -11.371 -12.971 25.481 1.00 26.02 163 GLN A N 1
ATOM 1302 C CA . GLN A 1 167 ? -10.652 -12.473 26.648 1.00 23.98 163 GLN A CA 1
ATOM 1303 C C . GLN A 1 167 ? -11.116 -11.075 27.045 1.00 27.21 163 GLN A C 1
ATOM 1304 O O . GLN A 1 167 ? -10.905 -10.669 28.195 1.00 25.05 163 GLN A O 1
ATOM 1310 N N . TYR A 1 168 ? -11.781 -10.343 26.149 1.00 23.57 164 TYR A N 1
ATOM 1311 C CA . TYR A 1 168 ? -12.328 -9.023 26.453 1.00 21.66 164 TYR A CA 1
ATOM 1312 C C . TYR A 1 168 ? -13.811 -9.034 26.847 1.00 24.89 164 TYR A C 1
ATOM 1313 O O . TYR A 1 168 ? -14.416 -7.953 26.929 1.00 24.28 164 TYR A O 1
ATOM 1322 N N . ALA A 1 169 ? -14.404 -10.202 27.093 1.00 24.14 165 ALA A N 1
ATOM 1323 C CA . ALA A 1 169 ? -15.857 -10.265 27.319 1.00 22.59 165 ALA A CA 1
ATOM 1324 C C . ALA A 1 169 ? -16.296 -9.398 28.504 1.00 23.09 165 ALA A C 1
ATOM 1325 O O . ALA A 1 169 ? -17.289 -8.663 28.413 1.00 23.45 165 ALA A O 1
ATOM 1327 N N . THR A 1 170 ? -15.598 -9.484 29.646 1.00 25.74 166 THR A N 1
ATOM 1328 C CA . THR A 1 170 ? -16.061 -8.737 30.827 1.00 29.44 166 THR A CA 1
ATOM 1329 C C . THR A 1 170 ? -15.964 -7.223 30.612 1.00 24.17 166 THR A C 1
ATOM 1330 O O . THR A 1 170 ? -16.888 -6.470 30.948 1.00 25.26 166 THR A O 1
ATOM 1334 N N . THR A 1 171 ? -14.828 -6.754 30.101 1.00 22.27 167 THR A N 1
ATOM 1335 C CA . THR A 1 171 ? -14.677 -5.342 29.759 1.00 21.42 167 THR A CA 1
ATOM 1336 C C . THR A 1 171 ? -15.800 -4.875 28.827 1.00 23.58 167 THR A C 1
ATOM 1337 O O . THR A 1 171 ? -16.405 -3.813 29.043 1.00 22.54 167 THR A O 1
ATOM 1341 N N . TYR A 1 172 ? -16.092 -5.670 27.779 1.00 19.70 168 TYR A N 1
ATOM 1342 C CA . TYR A 1 172 ? -17.135 -5.279 26.815 1.00 17.92 168 TYR A CA 1
ATOM 1343 C C . TYR A 1 172 ? -18.521 -5.216 27.475 1.00 19.61 168 TYR A C 1
ATOM 1344 O O . TYR A 1 172 ? -19.263 -4.242 27.277 1.00 20.21 168 TYR A O 1
ATOM 1353 N N . ILE A 1 173 ? -18.901 -6.249 28.248 1.00 20.23 169 ILE A N 1
ATOM 1354 C CA . ILE A 1 173 ? -20.225 -6.229 28.901 1.00 19.23 169 ILE A CA 1
ATOM 1355 C C . ILE A 1 173 ? -20.335 -5.028 29.849 1.00 23.30 169 ILE A C 1
ATOM 1356 O O . ILE A 1 173 ? -21.370 -4.352 29.893 1.00 19.76 169 ILE A O 1
ATOM 1361 N N . ASN A 1 174 ? -19.249 -4.696 30.576 1.00 22.31 170 ASN A N 1
ATOM 1362 C CA . ASN A 1 174 ? -19.271 -3.511 31.442 1.00 23.08 170 ASN A CA 1
ATOM 1363 C C . ASN A 1 174 ? -19.449 -2.214 30.641 1.00 22.85 170 ASN A C 1
ATOM 1364 O O . ASN A 1 174 ? -20.118 -1.283 31.101 1.00 22.04 170 ASN A O 1
ATOM 1369 N N . ILE A 1 175 ? -18.799 -2.099 29.474 1.00 20.79 171 ILE A N 1
ATOM 1370 C CA . ILE A 1 175 ? -18.954 -0.906 28.631 1.00 18.83 171 ILE A CA 1
ATOM 1371 C C . ILE A 1 175 ? -20.400 -0.772 28.145 1.00 21.51 171 ILE A C 1
ATOM 1372 O O . ILE A 1 175 ? -20.954 0.335 28.113 1.00 22.31 171 ILE A O 1
ATOM 1377 N N . VAL A 1 176 ? -21.021 -1.888 27.722 1.00 18.73 172 VAL A N 1
ATOM 1378 C CA . VAL A 1 176 ? -22.407 -1.831 27.232 1.00 17.16 172 VAL A CA 1
ATOM 1379 C C . VAL A 1 176 ? -23.340 -1.383 28.355 1.00 20.48 172 VAL A C 1
ATOM 1380 O O . VAL A 1 176 ? -24.226 -0.534 28.160 1.00 21.82 172 VAL A O 1
ATOM 1384 N N . GLY A 1 177 ? -23.167 -1.978 29.535 1.00 21.31 173 GLY A N 1
ATOM 1385 C CA . GLY A 1 177 ? -24.058 -1.682 30.657 1.00 24.14 173 GLY A CA 1
ATOM 1386 C C . GLY A 1 177 ? -24.012 -0.224 31.078 1.00 22.63 173 GLY A C 1
ATOM 1387 O O . GLY A 1 177 ? -25.049 0.389 31.344 1.00 23.68 173 GLY A O 1
ATOM 1388 N N . LYS A 1 178 ? -22.820 0.369 31.097 1.00 19.75 174 LYS A N 1
ATOM 1389 C CA . LYS A 1 178 ? -22.720 1.795 31.426 1.00 22.39 174 LYS A CA 1
ATOM 1390 C C . LYS A 1 178 ? -23.267 2.696 30.315 1.00 25.22 174 LYS A C 1
ATOM 1391 O O . LYS A 1 178 ? -23.949 3.701 30.599 1.00 21.94 174 LYS A O 1
ATOM 1397 N N . LEU A 1 179 ? -23.015 2.367 29.037 1.00 18.57 175 LEU A N 1
ATOM 1398 C CA . LEU A 1 179 ? -23.615 3.191 27.970 1.00 16.79 175 LEU A CA 1
ATOM 1399 C C . LEU A 1 179 ? -25.150 3.142 28.021 1.00 18.73 175 LEU A C 1
ATOM 1400 O O . LEU A 1 179 ? -25.820 4.136 27.727 1.00 22.49 175 LEU A O 1
ATOM 1405 N N . PHE A 1 180 ? -25.715 2.003 28.415 1.00 18.23 176 PHE A N 1
ATOM 1406 C CA . PHE A 1 180 ? -27.172 1.835 28.458 1.00 16.84 176 PHE A CA 1
ATOM 1407 C C . PHE A 1 180 ? -27.828 2.756 29.484 1.00 20.96 176 PHE A C 1
ATOM 1408 O O . PHE A 1 180 ? -29.029 3.043 29.370 1.00 23.32 176 PHE A O 1
ATOM 1416 N N . ASN A 1 181 ? -27.085 3.201 30.507 1.00 19.73 177 ASN A N 1
ATOM 1417 C CA . ASN A 1 181 ? -27.677 4.184 31.402 1.00 21.79 177 ASN A CA 1
ATOM 1418 C C . ASN A 1 181 ? -27.792 5.571 30.781 1.00 24.72 177 ASN A C 1
ATOM 1419 O O . ASN A 1 181 ? -28.498 6.420 31.349 1.00 27.90 177 ASN A O 1
ATOM 1424 N N . GLU A 1 182 ? -27.118 5.845 29.654 1.00 20.29 178 GLU A N 1
ATOM 1425 C CA . GLU A 1 182 ? -27.203 7.137 28.971 1.00 20.24 178 GLU A CA 1
ATOM 1426 C C . GLU A 1 182 ? -27.950 7.094 27.642 1.00 27.51 178 GLU A C 1
ATOM 1427 O O . GLU A 1 182 ? -28.704 8.026 27.341 1.00 24.48 178 GLU A O 1
ATOM 1433 N N . CYS A 1 183 ? -27.755 6.046 26.819 1.00 23.86 179 CYS A N 1
ATOM 1434 C CA . CYS A 1 183 ? -28.437 5.960 25.526 1.00 18.91 179 CYS A CA 1
ATOM 1435 C C . CYS A 1 183 ? -29.783 5.266 25.730 1.00 20.51 179 CYS A C 1
ATOM 1436 O O . CYS A 1 183 ? -30.110 4.834 26.835 1.00 22.97 179 CYS A O 1
ATOM 1439 N N . ALA A 1 184 ? -30.591 5.171 24.655 1.00 18.17 180 ALA A N 1
ATOM 1440 C CA . ALA A 1 184 ? -31.883 4.494 24.739 1.00 21.18 180 ALA A CA 1
ATOM 1441 C C . ALA A 1 184 ? -31.828 2.985 24.478 1.00 25.72 180 ALA A C 1
ATOM 1442 O O . ALA A 1 184 ? -32.523 2.231 25.184 1.00 21.67 180 ALA A O 1
ATOM 1444 N N . ASP A 1 185 ? -31.027 2.523 23.499 1.00 19.85 181 ASP A N 1
ATOM 1445 C CA . ASP A 1 185 ? -31.069 1.127 23.032 1.00 19.09 181 ASP A CA 1
ATOM 1446 C C . ASP A 1 185 ? -29.846 0.876 22.139 1.00 20.03 181 ASP A C 1
ATOM 1447 O O . ASP A 1 185 ? -29.079 1.799 21.822 1.00 17.29 181 ASP A O 1
ATOM 1452 N N . PHE A 1 186 ? -29.708 -0.362 21.702 1.00 18.33 182 PHE A N 1
ATOM 1453 C CA . PHE A 1 186 ? -28.639 -0.760 20.826 1.00 17.51 182 PHE A CA 1
ATOM 1454 C C . PHE A 1 186 ? -29.171 -1.577 19.625 1.00 17.39 182 PHE A C 1
ATOM 1455 O O . PHE A 1 186 ? -30.236 -2.057 19.642 1.00 16.46 182 PHE A O 1
ATOM 1463 N N . ARG A 1 187 ? -28.365 -1.678 18.592 1.00 16.60 183 ARG A N 1
ATOM 1464 C CA . ARG A 1 187 ? -28.651 -2.560 17.477 1.00 15.99 183 ARG A CA 1
ATOM 1465 C C . ARG A 1 187 ? -27.414 -3.478 17.287 1.00 17.34 183 ARG A C 1
ATOM 1466 O O . ARG A 1 187 ? -26.360 -3.039 17.368 1.00 19.94 183 ARG A O 1
ATOM 1474 N N . ARG A 1 188 ? -27.626 -4.776 17.083 1.00 14.16 184 ARG A N 1
ATOM 1475 C CA . ARG A 1 188 ? -26.563 -5.763 16.831 1.00 15.57 184 ARG A CA 1
ATOM 1476 C C . ARG A 1 188 ? -27.045 -6.556 15.627 1.00 15.28 184 ARG A C 1
ATOM 1477 O O . ARG A 1 188 ? -27.823 -7.402 15.760 1.00 16.44 184 ARG A O 1
ATOM 1485 N N . THR A 1 189 ? -26.528 -6.166 14.469 1.00 15.11 185 THR A N 1
ATOM 1486 C CA . THR A 1 189 ? -26.927 -6.684 13.181 1.00 17.19 185 THR A CA 1
ATOM 1487 C C . THR A 1 189 ? -26.165 -7.831 12.549 1.00 17.80 185 THR A C 1
ATOM 1488 O O . THR A 1 189 ? -26.739 -8.560 11.843 1.00 17.23 185 THR A O 1
ATOM 1492 N N . GLY A 1 190 ? -24.887 -7.928 12.850 1.00 17.03 186 GLY A N 1
ATOM 1493 C CA . GLY A 1 190 ? -24.051 -8.911 12.250 1.00 18.35 186 GLY A CA 1
ATOM 1494 C C . GLY A 1 190 ? -23.223 -8.511 11.012 1.00 22.64 186 GLY A C 1
ATOM 1495 O O . GLY A 1 190 ? -22.637 -9.358 10.395 1.00 20.94 186 GLY A O 1
ATOM 1496 N N . SER A 1 191 ? -23.233 -7.238 10.662 1.00 16.86 187 SER A N 1
ATOM 1497 C CA . SER A 1 191 ? -22.388 -6.699 9.596 1.00 18.08 187 SER A CA 1
ATOM 1498 C C . SER A 1 191 ? -21.804 -5.332 9.969 1.00 19.23 187 SER A C 1
ATOM 1499 O O . SER A 1 191 ? -22.505 -4.386 9.932 1.00 18.03 187 SER A O 1
ATOM 1502 N N . ALA A 1 192 ? -20.523 -5.271 10.304 1.00 18.50 188 ALA A N 1
ATOM 1503 C CA . ALA A 1 192 ? -19.899 -3.994 10.664 1.00 18.18 188 ALA A CA 1
ATOM 1504 C C . ALA A 1 192 ? -19.900 -3.006 9.494 1.00 18.07 188 ALA A C 1
ATOM 1505 O O . ALA A 1 192 ? -20.007 -1.778 9.697 1.00 17.07 188 ALA A O 1
ATOM 1507 N N . ALA A 1 193 ? -19.701 -3.507 8.261 1.00 15.16 189 ALA A N 1
ATOM 1508 C CA . ALA A 1 193 ? -19.699 -2.594 7.104 1.00 14.66 189 ALA A CA 1
ATOM 1509 C C . ALA A 1 193 ? -21.060 -1.899 6.952 1.00 16.44 189 ALA A C 1
ATOM 1510 O O . ALA A 1 193 ? -21.137 -0.680 6.744 1.00 18.01 189 ALA A O 1
ATOM 1512 N N . LEU A 1 194 ? -22.155 -2.662 7.068 1.00 15.31 190 LEU A N 1
ATOM 1513 C CA . LEU A 1 194 ? -23.476 -2.029 7.035 1.00 18.02 190 LEU A CA 1
ATOM 1514 C C . LEU A 1 194 ? -23.763 -1.200 8.299 1.00 20.91 190 LEU A C 1
ATOM 1515 O O . LEU A 1 194 ? -24.486 -0.196 8.207 1.00 18.26 190 LEU A O 1
ATOM 1520 N N . ASP A 1 195 ? -23.204 -1.567 9.470 1.00 16.90 191 ASP A N 1
ATOM 1521 C CA . ASP A 1 195 ? -23.395 -0.724 10.661 1.00 17.90 191 ASP A CA 1
ATOM 1522 C C . ASP A 1 195 ? -22.821 0.673 10.430 1.00 18.17 191 ASP A C 1
ATOM 1523 O O . ASP A 1 195 ? -23.444 1.687 10.774 1.00 18.30 191 ASP A O 1
ATOM 1528 N N . LEU A 1 196 ? -21.608 0.734 9.864 1.00 17.64 192 LEU A N 1
ATOM 1529 C CA . LEU A 1 196 ? -20.987 2.022 9.547 1.00 16.20 192 LEU A CA 1
ATOM 1530 C C . LEU A 1 196 ? -21.788 2.768 8.470 1.00 18.28 192 LEU A C 1
ATOM 1531 O O . LEU A 1 196 ? -22.004 3.982 8.576 1.00 17.68 192 LEU A O 1
ATOM 1536 N N . ALA A 1 197 ? -22.239 2.069 7.420 1.00 16.23 193 ALA A N 1
ATOM 1537 C CA . ALA A 1 197 ? -23.132 2.716 6.437 1.00 15.60 193 ALA A CA 1
ATOM 1538 C C . ALA A 1 197 ? -24.389 3.283 7.104 1.00 18.27 193 ALA A C 1
ATOM 1539 O O . ALA A 1 197 ? -24.898 4.343 6.700 1.00 17.85 193 ALA A O 1
ATOM 1541 N N . TYR A 1 198 ? -24.930 2.580 8.113 1.00 15.49 194 TYR A N 1
ATOM 1542 C CA . TYR A 1 198 ? -26.168 3.066 8.746 1.00 14.99 194 TYR A CA 1
ATOM 1543 C C . TYR A 1 198 ? -25.898 4.296 9.626 1.00 18.20 194 TYR A C 1
ATOM 1544 O O . TYR A 1 198 ? -26.785 5.153 9.754 1.00 18.61 194 TYR A O 1
ATOM 1553 N N . VAL A 1 199 ? -24.705 4.390 10.253 1.00 18.42 195 VAL A N 1
ATOM 1554 C CA . VAL A 1 199 ? -24.286 5.639 10.923 1.00 17.42 195 VAL A CA 1
ATOM 1555 C C . VAL A 1 199 ? -24.260 6.802 9.920 1.00 19.66 195 VAL A C 1
ATOM 1556 O O . VAL A 1 199 ? -24.746 7.906 10.203 1.00 19.21 195 VAL A O 1
ATOM 1560 N N . ALA A 1 200 ? -23.697 6.566 8.732 1.00 18.73 196 ALA A N 1
ATOM 1561 C CA . ALA A 1 200 ? -23.637 7.614 7.704 1.00 19.77 196 ALA A CA 1
ATOM 1562 C C . ALA A 1 200 ? -25.031 8.067 7.257 1.00 21.45 196 ALA A C 1
ATOM 1563 O O . ALA A 1 200 ? -25.232 9.264 6.988 1.00 20.40 196 ALA A O 1
ATOM 1565 N N . ALA A 1 201 ? -26.008 7.149 7.217 1.00 18.49 197 ALA A N 1
ATOM 1566 C CA . ALA A 1 201 ? -27.366 7.460 6.795 1.00 20.35 197 ALA A CA 1
ATOM 1567 C C . ALA A 1 201 ? -28.261 7.964 7.918 1.00 19.57 197 ALA A C 1
ATOM 1568 O O . ALA A 1 201 ? -29.404 8.362 7.639 1.00 23.18 197 ALA A O 1
ATOM 1570 N N . GLY A 1 202 ? -27.796 7.947 9.164 1.00 19.79 198 GLY A N 1
ATOM 1571 C CA . GLY A 1 202 ? -28.632 8.327 10.286 1.00 18.73 198 GLY A CA 1
ATOM 1572 C C . GLY A 1 202 ? -29.628 7.270 10.722 1.00 21.08 198 GLY A C 1
ATOM 1573 O O . GLY A 1 202 ? -30.526 7.575 11.534 1.00 21.62 198 GLY A O 1
ATOM 1574 N N . ARG A 1 203 ? -29.506 6.033 10.201 1.00 19.31 199 ARG A N 1
ATOM 1575 C CA . ARG A 1 203 ? -30.402 4.948 10.636 1.00 16.57 199 ARG A CA 1
ATOM 1576 C C . ARG A 1 203 ? -30.088 4.505 12.068 1.00 18.38 199 ARG A C 1
ATOM 1577 O O . ARG A 1 203 ? -30.964 3.944 12.738 1.00 20.59 199 ARG A O 1
ATOM 1585 N N . VAL A 1 204 ? -28.826 4.650 12.504 1.00 19.68 200 VAL A N 1
ATOM 1586 C CA . VAL A 1 204 ? -28.436 4.602 13.920 1.00 17.68 200 VAL A CA 1
ATOM 1587 C C . VAL A 1 204 ? -27.608 5.859 14.186 1.00 16.42 200 VAL A C 1
ATOM 1588 O O . VAL A 1 204 ? -27.189 6.553 13.260 1.00 19.58 200 VAL A O 1
ATOM 1592 N N . ASP A 1 205 ? -27.397 6.165 15.480 1.00 17.70 201 ASP A N 1
ATOM 1593 C CA . ASP A 1 205 ? -26.721 7.395 15.886 1.00 19.11 201 ASP A CA 1
ATOM 1594 C C . ASP A 1 205 ? -25.214 7.230 16.136 1.00 18.97 201 ASP A C 1
ATOM 1595 O O . ASP A 1 205 ? -24.507 8.249 16.234 1.00 21.40 201 ASP A O 1
ATOM 1600 N N . GLY A 1 206 ? -24.699 6.005 16.241 1.00 18.38 202 GLY A N 1
ATOM 1601 C CA . GLY A 1 206 ? -23.248 5.799 16.379 1.00 20.37 202 GLY A CA 1
ATOM 1602 C C . GLY A 1 206 ? -22.938 4.311 16.434 1.00 17.57 202 GLY A C 1
ATOM 1603 O O . GLY A 1 206 ? -23.849 3.476 16.364 1.00 17.75 202 GLY A O 1
ATOM 1604 N N . PHE A 1 207 ? -21.641 3.977 16.563 1.00 18.17 203 PHE A N 1
ATOM 1605 C CA . PHE A 1 207 ? -21.151 2.594 16.468 1.00 19.42 203 PHE A CA 1
ATOM 1606 C C . PHE A 1 207 ? -19.894 2.409 17.319 1.00 16.79 203 PHE A C 1
ATOM 1607 O O . PHE A 1 207 ? -19.046 3.300 17.353 1.00 19.04 203 PHE A O 1
ATOM 1615 N N . PHE A 1 208 ? -19.772 1.263 18.006 1.00 19.48 204 PHE A N 1
ATOM 1616 C CA . PHE A 1 208 ? -18.498 0.923 18.666 1.00 17.75 204 PHE A CA 1
ATOM 1617 C C . PHE A 1 208 ? -18.266 -0.589 18.608 1.00 22.23 204 PHE A C 1
ATOM 1618 O O . PHE A 1 208 ? -19.223 -1.362 18.734 1.00 18.95 204 PHE A O 1
ATOM 1626 N N . GLU A 1 209 ? -16.999 -1.014 18.4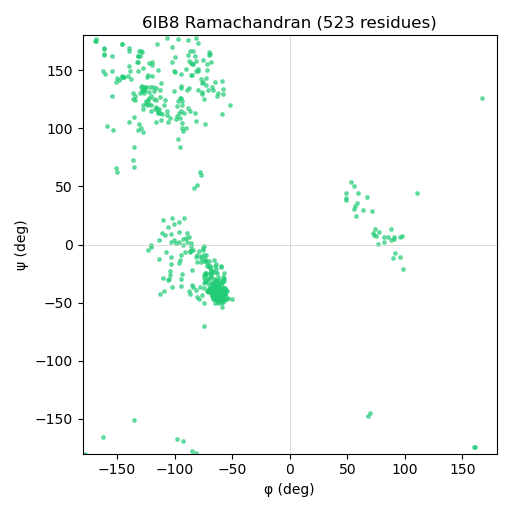48 1.00 18.75 205 GLU A N 1
ATOM 1627 C CA . GLU A 1 209 ? -16.669 -2.442 18.469 1.00 18.63 205 GLU A CA 1
ATOM 1628 C C . GLU A 1 209 ? -15.166 -2.622 18.710 1.00 19.70 205 GLU A C 1
ATOM 1629 O O . GLU A 1 209 ? -14.363 -1.783 18.296 1.00 19.13 205 GLU A O 1
ATOM 1635 N N . ILE A 1 210 ? -14.796 -3.749 19.373 1.00 18.06 206 ILE A N 1
ATOM 1636 C CA . ILE A 1 210 ? -13.402 -4.128 19.670 1.00 17.64 206 ILE A CA 1
ATOM 1637 C C . ILE A 1 210 ? -12.842 -5.066 18.597 1.00 22.25 206 ILE A C 1
ATOM 1638 O O . ILE A 1 210 ? -13.514 -6.001 18.162 1.00 24.00 206 ILE A O 1
ATOM 1643 N N . GLY A 1 211 ? -11.601 -4.816 18.176 1.00 21.96 207 GLY A N 1
ATOM 1644 C CA . GLY A 1 211 ? -10.802 -5.820 17.473 1.00 26.97 207 GLY A CA 1
ATOM 1645 C C . GLY A 1 211 ? -11.200 -6.161 16.051 1.00 28.68 207 GLY A C 1
ATOM 1646 O O . GLY A 1 211 ? -10.977 -7.297 15.610 1.00 27.52 207 GLY A O 1
ATOM 1647 N N . LEU A 1 212 ? -11.792 -5.216 15.324 1.00 22.47 208 LEU A N 1
ATOM 1648 C CA . LEU A 1 212 ? -12.099 -5.427 13.910 1.00 22.75 208 LEU A CA 1
ATOM 1649 C C . LEU A 1 212 ? -10.806 -5.450 13.077 1.00 26.12 208 LEU A C 1
ATOM 1650 O O . LEU A 1 212 ? -9.743 -4.994 13.511 1.00 25.62 208 LEU A O 1
ATOM 1655 N N . ARG A 1 213 ? -10.919 -5.980 11.857 1.00 23.35 209 ARG A N 1
ATOM 1656 C CA . ARG A 1 213 ? -9.798 -6.036 10.909 1.00 24.80 209 ARG A CA 1
ATOM 1657 C C . ARG A 1 213 ? -9.950 -4.945 9.850 1.00 23.32 209 ARG A C 1
ATOM 1658 O O . ARG A 1 213 ? -11.058 -4.464 9.601 1.00 24.98 209 ARG A O 1
ATOM 1666 N N . PRO A 1 214 ? -8.862 -4.524 9.195 1.00 24.79 210 PRO A N 1
ATOM 1667 C CA . PRO A 1 214 ? -8.969 -3.379 8.257 1.00 23.00 210 PRO A CA 1
ATOM 1668 C C . PRO A 1 214 ? -10.032 -3.523 7.164 1.00 20.17 210 PRO A C 1
ATOM 1669 O O . PRO A 1 214 ? -10.707 -2.534 6.844 1.00 28.24 210 PRO A O 1
ATOM 1673 N N . TRP A 1 215 ? -10.207 -4.708 6.564 1.00 22.63 211 TRP A N 1
ATOM 1674 C CA . TRP A 1 215 ? -11.226 -4.851 5.531 1.00 23.41 211 TRP A CA 1
ATOM 1675 C C . TRP A 1 215 ? -12.643 -4.735 6.072 1.00 24.33 211 TRP A C 1
ATOM 1676 O O . TRP A 1 215 ? -13.561 -4.483 5.272 1.00 23.58 211 TRP A O 1
ATOM 1687 N N . ASP A 1 216 ? -12.859 -4.969 7.383 1.00 22.82 212 ASP A N 1
ATOM 1688 C CA . ASP A 1 216 ? -14.200 -4.810 7.969 1.00 21.75 212 ASP A CA 1
ATOM 1689 C C . ASP A 1 216 ? -14.706 -3.364 7.871 1.00 18.56 212 ASP A C 1
ATOM 1690 O O . ASP A 1 216 ? -15.907 -3.122 7.631 1.00 21.19 212 ASP A O 1
ATOM 1695 N N . PHE A 1 217 ? -13.824 -2.381 8.128 1.00 20.65 213 PHE A N 1
ATOM 1696 C CA . PHE A 1 217 ? -14.235 -0.990 8.280 1.00 19.42 213 PHE A CA 1
ATOM 1697 C C . PHE A 1 217 ? -13.594 -0.012 7.285 1.00 20.04 213 PHE A C 1
ATOM 1698 O O . PHE A 1 217 ? -13.898 1.190 7.340 1.00 21.96 213 PHE A O 1
ATOM 1706 N N . ALA A 1 218 ? -12.722 -0.470 6.381 1.00 18.63 214 ALA A N 1
ATOM 1707 C CA . ALA A 1 218 ? -11.981 0.499 5.564 1.00 20.77 214 ALA A CA 1
ATOM 1708 C C . ALA A 1 218 ? -12.908 1.329 4.667 1.00 20.22 214 ALA A C 1
ATOM 1709 O O . ALA A 1 218 ? -12.702 2.541 4.498 1.00 21.15 214 ALA A O 1
ATOM 1711 N N . ALA A 1 219 ? -13.948 0.706 4.099 1.00 17.37 215 ALA A N 1
ATOM 1712 C CA . ALA A 1 219 ? -14.917 1.447 3.295 1.00 16.79 215 ALA A CA 1
ATOM 1713 C C . ALA A 1 219 ? -15.922 2.201 4.176 1.00 22.80 215 ALA A C 1
ATOM 1714 O O . ALA A 1 219 ? -16.186 3.391 3.952 1.00 18.01 215 ALA A O 1
ATOM 1716 N N . GLY A 1 220 ? -16.488 1.521 5.190 1.00 19.92 216 GLY A N 1
ATOM 1717 C CA . GLY A 1 220 ? -17.498 2.166 6.038 1.00 18.38 216 GLY A CA 1
ATOM 1718 C C . GLY A 1 220 ? -17.011 3.414 6.753 1.00 21.53 216 GLY A C 1
ATOM 1719 O O . GLY A 1 220 ? -17.794 4.353 6.973 1.00 21.57 216 GLY A O 1
ATOM 1720 N N . GLU A 1 221 ? -15.722 3.466 7.112 1.00 20.49 217 GLU A N 1
ATOM 1721 C CA . GLU A 1 221 ? -15.256 4.620 7.884 1.00 20.36 217 GLU A CA 1
ATOM 1722 C C . GLU A 1 221 ? -15.166 5.873 7.016 1.00 23.73 217 GLU A C 1
ATOM 1723 O O . GLU A 1 221 ? -15.450 6.979 7.505 1.00 20.98 217 GLU A O 1
ATOM 1729 N N . LEU A 1 222 ? -14.867 5.727 5.710 1.00 20.91 218 LEU A N 1
ATOM 1730 C CA . LEU A 1 222 ? -14.946 6.884 4.807 1.00 20.10 218 LEU A CA 1
ATOM 1731 C C . LEU A 1 222 ? -16.403 7.324 4.572 1.00 19.26 218 LEU A C 1
ATOM 1732 O O . LEU A 1 222 ? -16.680 8.533 4.525 1.00 21.53 218 LEU A O 1
ATOM 1737 N N . LEU A 1 223 ? -17.376 6.391 4.520 1.00 18.68 219 LEU A N 1
ATOM 1738 C CA . LEU A 1 223 ? -18.780 6.824 4.444 1.00 17.77 219 LEU A CA 1
ATOM 1739 C C . LEU A 1 223 ? -19.136 7.747 5.611 1.00 22.17 219 LEU A C 1
ATOM 1740 O O . LEU A 1 223 ? -19.778 8.780 5.414 1.00 20.54 219 LEU A O 1
ATOM 1745 N N . VAL A 1 224 ? -18.764 7.359 6.840 1.00 19.37 220 VAL A N 1
ATOM 1746 C CA . VAL A 1 224 ? -19.081 8.160 8.037 1.00 20.11 220 VAL A CA 1
ATOM 1747 C C . VAL A 1 224 ? -18.477 9.558 7.927 1.00 22.91 220 VAL A C 1
ATOM 1748 O O . VAL A 1 224 ? -19.150 10.569 8.176 1.00 20.94 220 VAL A O 1
ATOM 1752 N N . ARG A 1 225 ? -17.178 9.629 7.613 1.00 21.56 221 ARG A N 1
ATOM 1753 C CA . ARG A 1 225 ? -16.481 10.914 7.599 1.00 22.75 221 ARG A CA 1
ATOM 1754 C C . ARG A 1 225 ? -16.984 11.820 6.476 1.00 25.17 221 ARG A C 1
ATOM 1755 O O . ARG A 1 225 ? -17.078 13.042 6.672 1.00 25.26 221 ARG A O 1
ATOM 1763 N N . GLU A 1 226 ? -17.381 11.257 5.327 1.00 21.60 222 GLU A N 1
ATOM 1764 C CA . GLU A 1 226 ? -17.945 12.097 4.264 1.00 20.26 222 GLU A CA 1
ATOM 1765 C C . GLU A 1 226 ? -19.398 12.517 4.511 1.00 25.43 222 GLU A C 1
ATOM 1766 O O . GLU A 1 226 ? -19.911 13.371 3.775 1.00 23.45 222 GLU A O 1
ATOM 1772 N N . ALA A 1 227 ? -20.072 11.949 5.518 1.00 23.21 223 ALA A N 1
ATOM 1773 C CA . ALA A 1 227 ? -21.405 12.343 5.952 1.00 20.71 223 ALA A CA 1
ATOM 1774 C C . ALA A 1 227 ? -21.365 13.200 7.212 1.00 23.92 223 ALA A C 1
ATOM 1775 O O . ALA A 1 227 ? -22.343 13.220 7.967 1.00 30.82 223 ALA A O 1
ATOM 1777 N N . GLY A 1 228 ? -20.234 13.856 7.478 1.00 26.62 224 GLY A N 1
ATOM 1778 C CA . GLY A 1 228 ? -20.099 14.767 8.604 1.00 28.35 224 GLY A CA 1
ATOM 1779 C C . GLY A 1 228 ? -19.611 14.187 9.914 1.00 29.57 224 GLY A C 1
ATOM 1780 O O . GLY A 1 228 ? -19.579 14.917 10.916 1.00 29.01 224 GLY A O 1
ATOM 1781 N N . GLY A 1 229 ? -19.236 12.905 9.965 1.00 22.27 225 GLY A N 1
ATOM 1782 C CA . GLY A 1 229 ? -18.852 12.279 11.216 1.00 18.99 225 GLY A CA 1
ATOM 1783 C C . GLY A 1 229 ? -17.346 12.228 11.473 1.00 21.83 225 GLY A C 1
ATOM 1784 O O . GLY A 1 229 ? -16.520 12.650 10.659 1.00 26.46 225 GLY A O 1
ATOM 1785 N N . ILE A 1 230 ? -16.992 11.703 12.658 1.00 19.59 226 ILE A N 1
ATOM 1786 C CA . ILE A 1 230 ? -15.587 11.388 12.948 1.00 21.38 226 ILE A CA 1
ATOM 1787 C C . ILE A 1 230 ? -15.450 9.908 13.303 1.00 21.63 226 ILE A C 1
ATOM 1788 O O . ILE A 1 230 ? -16.413 9.242 13.701 1.00 20.16 226 ILE A O 1
ATOM 1793 N N . VAL A 1 231 ? -14.232 9.379 13.106 1.00 20.27 227 VAL A N 1
ATOM 1794 C CA . VAL A 1 231 ? -13.899 8.010 13.492 1.00 21.50 227 VAL A CA 1
ATOM 1795 C C . VAL A 1 231 ? -12.631 8.065 14.339 1.00 20.44 227 VAL A C 1
ATOM 1796 O O . VAL A 1 231 ? -11.687 8.785 13.982 1.00 21.79 227 VAL A O 1
ATOM 1800 N N . SER A 1 232 ? -12.635 7.374 15.491 1.00 19.98 228 SER A N 1
ATOM 1801 C CA . SER A 1 232 ? -11.464 7.330 16.378 1.00 19.93 228 SER A CA 1
ATOM 1802 C C . SER A 1 232 ? -11.271 5.929 16.944 1.00 22.20 228 SER A C 1
ATOM 1803 O O . SER A 1 232 ? -12.120 5.047 16.786 1.00 22.32 228 SER A O 1
ATOM 1806 N N . ASP A 1 233 ? -10.110 5.718 17.588 1.00 21.67 229 ASP A N 1
ATOM 1807 C CA . ASP A 1 233 ? -9.864 4.533 18.399 1.00 21.18 229 ASP A CA 1
ATOM 1808 C C . ASP A 1 233 ? -10.497 4.724 19.789 1.00 21.32 229 ASP A C 1
ATOM 1809 O O . ASP A 1 233 ? -11.120 5.752 20.075 1.00 23.62 229 ASP A O 1
ATOM 1814 N N . PHE A 1 234 ? -10.414 3.703 20.651 1.00 24.94 230 PHE A N 1
ATOM 1815 C CA . PHE A 1 234 ? -11.162 3.748 21.918 1.00 26.86 230 PHE A CA 1
ATOM 1816 C C . PHE A 1 234 ? -10.610 4.778 22.902 1.00 30.72 230 PHE A C 1
ATOM 1817 O O . PHE A 1 234 ? -11.306 5.091 23.883 1.00 27.51 230 PHE A O 1
ATOM 1825 N N . THR A 1 235 ? -9.395 5.303 22.671 1.00 29.41 231 THR A N 1
ATOM 1826 C CA . THR A 1 235 ? -8.831 6.379 23.494 1.00 32.74 231 THR A CA 1
ATOM 1827 C C . THR A 1 235 ? -9.043 7.770 22.895 1.00 35.52 231 THR A C 1
ATOM 1828 O O . THR A 1 235 ? -8.577 8.755 23.476 1.00 33.61 231 THR A O 1
ATOM 1832 N N . GLY A 1 236 ? -9.734 7.888 21.756 1.00 26.87 232 GLY A N 1
ATOM 1833 C CA . GLY A 1 236 ? -9.860 9.171 21.099 1.00 24.19 232 GLY A CA 1
ATOM 1834 C C . GLY A 1 236 ? -8.761 9.524 20.109 1.00 30.44 232 GLY A C 1
ATOM 1835 O O . GLY A 1 236 ? -8.789 10.630 19.556 1.00 24.32 232 GLY A O 1
ATOM 1836 N N . GLY A 1 237 ? -7.810 8.624 19.851 1.00 28.03 233 GLY A N 1
ATOM 1837 C CA . GLY A 1 237 ? -6.738 8.879 18.904 1.00 27.29 233 GLY A CA 1
ATOM 1838 C C . GLY A 1 237 ? -7.058 8.398 17.489 1.00 29.86 233 GLY A C 1
ATOM 1839 O O . GLY A 1 237 ? -8.192 8.049 17.156 1.00 29.27 233 GLY A O 1
ATOM 1840 N N . HIS A 1 238 ? -6.019 8.408 16.633 1.00 28.16 234 HIS A N 1
ATOM 1841 C CA . HIS A 1 238 ? -6.142 8.087 15.215 1.00 26.00 234 HIS A CA 1
ATOM 1842 C C . HIS A 1 238 ? -5.498 6.757 14.833 1.00 30.52 234 HIS A C 1
ATOM 1843 O O . HIS A 1 238 ? -5.228 6.523 13.648 1.00 36.04 234 HIS A O 1
ATOM 1850 N N . ASN A 1 239 ? -5.302 5.865 15.794 1.00 29.30 235 ASN A N 1
ATOM 1851 C CA . ASN A 1 239 ? -4.603 4.607 15.574 1.00 32.92 235 ASN A CA 1
ATOM 1852 C C . ASN A 1 239 ? -5.546 3.443 15.315 1.00 36.29 235 ASN A C 1
ATOM 1853 O O . ASN A 1 239 ? -5.151 2.291 15.499 1.00 31.40 235 ASN A O 1
ATOM 1858 N N . TYR A 1 240 ? -6.793 3.717 14.918 1.00 26.31 236 TYR A N 1
ATOM 1859 C CA . TYR A 1 240 ? -7.757 2.631 14.765 1.00 25.26 236 TYR A CA 1
ATOM 1860 C C . TYR A 1 240 ? -7.421 1.704 13.604 1.00 29.64 236 TYR A C 1
ATOM 1861 O O . TYR A 1 240 ? -7.778 0.516 13.655 1.00 28.13 236 TYR A O 1
ATOM 1870 N N A MET A 1 241 ? -6.764 2.207 12.544 0.56 31.45 237 MET A N 1
ATOM 1871 N N B MET A 1 241 ? -6.764 2.211 12.552 0.44 31.46 237 MET A N 1
ATOM 1872 C CA A MET A 1 241 ? -6.422 1.305 11.443 0.56 34.20 237 MET A CA 1
ATOM 1873 C CA B MET A 1 241 ? -6.401 1.330 11.444 0.44 34.20 237 MET A CA 1
ATOM 1874 C C A MET A 1 241 ? -5.447 0.234 11.918 0.56 35.94 237 MET A C 1
ATOM 1875 C C B MET A 1 241 ? -5.421 0.261 11.896 0.44 35.93 237 MET A C 1
ATOM 1876 O O A MET A 1 241 ? -5.427 -0.875 11.370 0.56 38.25 237 MET A O 1
ATOM 1877 O O B MET A 1 241 ? -5.383 -0.826 11.308 0.44 38.25 237 MET A O 1
ATOM 1886 N N . LEU A 1 242 ? -4.660 0.538 12.954 1.00 32.51 238 LEU A N 1
ATOM 1887 C CA . LEU A 1 242 ? -3.737 -0.408 13.565 1.00 36.10 238 LEU A CA 1
ATOM 1888 C C . LEU A 1 242 ? -4.370 -1.262 14.670 1.00 36.04 238 LEU A C 1
ATOM 1889 O O . LEU A 1 242 ? -4.036 -2.443 14.786 1.00 38.40 238 LEU A O 1
ATOM 1894 N N . THR A 1 243 ? -5.251 -0.710 15.518 1.00 29.45 239 THR A N 1
ATOM 1895 C CA . THR A 1 243 ? -5.812 -1.529 16.603 1.00 28.95 239 THR A CA 1
ATOM 1896 C C . THR A 1 243 ? -7.145 -2.195 16.260 1.00 31.62 239 THR A C 1
ATOM 1897 O O . THR A 1 243 ? -7.485 -3.225 16.868 1.00 30.85 239 THR A O 1
ATOM 1901 N N . GLY A 1 244 ? -7.905 -1.631 15.327 1.00 25.18 240 GLY A N 1
ATOM 1902 C CA . GLY A 1 244 ? -9.236 -2.155 15.007 1.00 27.27 240 GLY A CA 1
ATOM 1903 C C . GLY A 1 244 ? -10.301 -1.904 16.063 1.00 25.60 240 GLY A C 1
ATOM 1904 O O . GLY A 1 244 ? -11.413 -2.454 15.962 1.00 24.47 240 GLY A O 1
ATOM 1905 N N . ASN A 1 245 ? -10.008 -1.085 17.073 1.00 22.42 241 ASN A N 1
ATOM 1906 C CA . ASN A 1 245 ? -11.016 -0.660 18.055 1.00 20.99 241 ASN A CA 1
ATOM 1907 C C . ASN A 1 245 ? -11.625 0.655 17.549 1.00 24.21 241 ASN A C 1
ATOM 1908 O O . ASN A 1 245 ? -10.922 1.663 17.452 1.00 25.04 241 ASN A O 1
ATOM 1913 N N . ILE A 1 246 ? -12.914 0.635 17.174 1.00 19.92 242 ILE A N 1
ATOM 1914 C CA . ILE A 1 246 ? -13.539 1.688 16.372 1.00 22.04 242 ILE A CA 1
ATOM 1915 C C . ILE A 1 246 ? -14.668 2.340 17.162 1.00 19.21 242 ILE A C 1
ATOM 1916 O O . ILE A 1 246 ? -15.531 1.633 17.689 1.00 20.32 242 ILE A O 1
ATOM 1921 N N . VAL A 1 247 ? -14.697 3.674 17.183 1.00 20.43 243 VAL A N 1
ATOM 1922 C CA . VAL A 1 247 ? -15.853 4.473 17.615 1.00 19.62 243 VAL A CA 1
ATOM 1923 C C . VAL A 1 247 ? -16.192 5.448 16.473 1.00 20.61 243 VAL A C 1
ATOM 1924 O O . VAL A 1 247 ? -15.293 6.115 15.951 1.00 19.70 243 VAL A O 1
ATOM 1928 N N . ALA A 1 248 ? -17.483 5.558 16.094 1.00 17.33 244 ALA A N 1
ATOM 1929 C CA . ALA A 1 248 ? -17.875 6.399 14.951 1.00 17.13 244 ALA A CA 1
ATOM 1930 C C . ALA A 1 248 ? -19.246 7.052 15.156 1.00 20.51 244 ALA A C 1
ATOM 1931 O O . ALA A 1 248 ? -20.157 6.421 15.696 1.00 19.51 244 ALA A O 1
ATOM 1933 N N . GLY A 1 249 ? -19.399 8.290 14.673 1.00 18.00 245 GLY A N 1
ATOM 1934 C CA . GLY A 1 249 ? -20.642 9.039 14.825 1.00 17.25 245 GLY A CA 1
ATOM 1935 C C . GLY A 1 249 ? -20.363 10.523 14.603 1.00 22.05 245 GLY A C 1
ATOM 1936 O O . GLY A 1 249 ? -19.245 10.900 14.269 1.00 22.19 245 GLY A O 1
ATOM 1937 N N . ASN A 1 250 ? -21.396 11.377 14.819 1.00 19.64 246 ASN A N 1
ATOM 1938 C CA . ASN A 1 250 ? -21.094 12.820 14.720 1.00 20.18 246 ASN A CA 1
ATOM 1939 C C . ASN A 1 250 ? -20.214 13.235 15.917 1.00 20.15 246 ASN A C 1
ATOM 1940 O O . ASN A 1 250 ? -20.072 12.494 16.891 1.00 21.98 246 ASN A O 1
ATOM 1945 N N . PRO A 1 251 ? -19.582 14.425 15.867 1.00 23.50 247 PRO A N 1
ATOM 1946 C CA . PRO A 1 251 ? -18.610 14.769 16.929 1.00 22.82 247 PRO A CA 1
ATOM 1947 C C . PRO A 1 251 ? -19.170 14.784 18.345 1.00 20.19 247 PRO A C 1
ATOM 1948 O O . PRO A 1 251 ? -18.430 14.457 19.280 1.00 25.58 247 PRO A O 1
ATOM 1952 N N . ARG A 1 252 ? -20.428 15.210 18.533 1.00 21.81 248 ARG A N 1
ATOM 1953 C CA . ARG A 1 252 ? -21.033 15.230 19.870 1.00 25.12 248 ARG A CA 1
ATOM 1954 C C . ARG A 1 252 ? -21.287 13.820 20.395 1.00 23.67 248 ARG A C 1
ATOM 1955 O O . ARG A 1 252 ? -21.090 13.548 21.594 1.00 23.82 248 ARG A O 1
ATOM 1963 N N . VAL A 1 253 ? -21.767 12.921 19.525 1.00 23.27 249 VAL A N 1
ATOM 1964 C CA . VAL A 1 253 ? -22.025 11.542 19.949 1.00 19.98 249 VAL A CA 1
ATOM 1965 C C . VAL A 1 253 ? -20.715 10.825 20.273 1.00 21.25 249 VAL A C 1
ATOM 1966 O O . VAL A 1 253 ? -20.616 10.104 21.275 1.00 21.24 249 VAL A O 1
ATOM 1970 N N . VAL A 1 254 ? -19.689 10.995 19.429 1.00 21.86 250 VAL A N 1
ATOM 1971 C CA . VAL A 1 254 ? -18.409 10.322 19.679 1.00 18.63 250 VAL A CA 1
ATOM 1972 C C . VAL A 1 254 ? -17.797 10.818 20.988 1.00 21.52 250 VAL A C 1
ATOM 1973 O O . VAL A 1 254 ? -17.265 10.033 21.784 1.00 20.44 250 VAL A O 1
ATOM 1977 N N . LYS A 1 255 ? -17.807 12.141 21.205 1.00 20.05 251 LYS A N 1
ATOM 1978 C CA . LYS A 1 255 ? -17.248 12.680 22.454 1.00 23.65 251 LYS A CA 1
ATOM 1979 C C . LYS A 1 255 ? -17.926 12.075 23.678 1.00 22.57 251 LYS A C 1
ATOM 1980 O O . LYS A 1 255 ? -17.264 11.726 24.673 1.00 24.96 251 LYS A O 1
ATOM 1986 N N . ALA A 1 256 ? -19.253 11.931 23.619 1.00 20.35 252 ALA A N 1
ATOM 1987 C CA . ALA A 1 256 ? -19.994 11.426 24.769 1.00 25.08 252 ALA A CA 1
ATOM 1988 C C . ALA A 1 256 ? -19.742 9.942 24.976 1.00 21.84 252 ALA A C 1
ATOM 1989 O O . ALA A 1 256 ? -19.652 9.492 26.123 1.00 21.96 252 ALA A O 1
ATOM 1991 N N . MET A 1 257 ? -19.672 9.156 23.877 1.00 21.98 253 MET A N 1
ATOM 1992 C CA A MET A 1 257 ? -19.310 7.741 23.993 0.60 21.51 253 MET A CA 1
ATOM 1993 C CA B MET A 1 257 ? -19.310 7.740 23.992 0.40 21.50 253 MET A CA 1
ATOM 1994 C C . MET A 1 257 ? -17.928 7.562 24.626 1.00 23.27 253 MET A C 1
ATOM 1995 O O . MET A 1 257 ? -17.743 6.727 25.525 1.00 20.35 253 MET A O 1
ATOM 2004 N N . LEU A 1 258 ? -16.924 8.315 24.147 1.00 20.48 254 LEU A N 1
ATOM 2005 C CA . LEU A 1 258 ? -15.565 8.115 24.645 1.00 21.20 254 LEU A CA 1
ATOM 2006 C C . LEU A 1 258 ? -15.453 8.504 26.122 1.00 21.44 254 LEU A C 1
ATOM 2007 O O . LEU A 1 258 ? -14.724 7.862 26.898 1.00 23.40 254 LEU A O 1
ATOM 2012 N N . ALA A 1 259 ? -16.169 9.546 26.522 1.00 22.38 255 ALA A N 1
ATOM 2013 C CA . ALA A 1 259 ? -16.127 9.976 27.924 1.00 23.36 255 ALA A CA 1
ATOM 2014 C C . ALA A 1 259 ? -16.726 8.916 28.838 1.00 25.48 255 ALA A C 1
ATOM 2015 O O . ALA A 1 259 ? -16.175 8.626 29.914 1.00 25.94 255 ALA A O 1
ATOM 2017 N N . ASN A 1 260 ? -17.849 8.315 28.405 1.00 24.54 256 ASN A N 1
ATOM 2018 C CA . ASN A 1 260 ? -18.549 7.293 29.172 1.00 22.31 256 ASN A CA 1
ATOM 2019 C C . ASN A 1 260 ? -17.684 6.052 29.361 1.00 28.11 256 ASN A C 1
ATOM 2020 O O . ASN A 1 260 ? -17.631 5.487 30.458 1.00 26.61 256 ASN A O 1
ATOM 2025 N N A MET A 1 261 ? -16.978 5.644 28.300 0.57 22.20 257 MET A N 1
ATOM 2026 N N B MET A 1 261 ? -16.972 5.608 28.322 0.43 22.23 257 MET A N 1
ATOM 2027 C CA A MET A 1 261 ? -16.212 4.405 28.284 0.57 23.29 257 MET A CA 1
ATOM 2028 C CA B MET A 1 261 ? -16.196 4.376 28.467 0.43 23.23 257 MET A CA 1
ATOM 2029 C C A MET A 1 261 ? -14.890 4.501 29.040 0.57 23.65 257 MET A C 1
ATOM 2030 C C B MET A 1 261 ? -14.803 4.590 29.062 0.43 23.67 257 MET A C 1
ATOM 2031 O O A MET A 1 261 ? -14.334 3.468 29.420 0.57 27.31 257 MET A O 1
ATOM 2032 O O B MET A 1 261 ? -14.088 3.611 29.289 0.43 27.00 257 MET A O 1
ATOM 2041 N N A ARG A 1 262 ? -14.385 5.708 29.281 0.57 24.18 258 ARG A N 1
ATOM 2042 N N B ARG A 1 262 ? -14.414 5.829 29.359 0.43 24.29 258 ARG A N 1
ATOM 2043 C CA A ARG A 1 262 ? -12.970 5.855 29.627 0.57 24.88 258 ARG A CA 1
ATOM 2044 C CA B ARG A 1 262 ? -13.019 6.111 29.709 0.43 25.03 258 ARG A CA 1
ATOM 2045 C C A ARG A 1 262 ? -12.604 5.143 30.932 0.57 29.71 258 ARG A C 1
ATOM 2046 C C B ARG A 1 262 ? -12.562 5.369 30.971 0.43 29.24 258 ARG A C 1
ATOM 2047 O O A ARG A 1 262 ? -11.570 4.461 30.994 0.57 28.66 258 ARG A O 1
ATOM 2048 O O B ARG A 1 262 ? -11.424 4.886 31.037 0.43 29.05 258 ARG A O 1
ATOM 2063 N N . ASP A 1 263 ? -13.432 5.264 31.980 1.00 28.35 259 ASP A N 1
ATOM 2064 C CA . ASP A 1 263 ? -13.047 4.662 33.270 1.00 32.01 259 ASP A CA 1
ATOM 2065 C C . ASP A 1 263 ? -12.847 3.152 33.154 1.00 30.16 259 ASP A C 1
ATOM 2066 O O . ASP A 1 263 ? -11.908 2.598 33.743 1.00 36.98 259 ASP A O 1
ATOM 2071 N N . GLU A 1 264 ? -13.721 2.459 32.406 1.00 32.50 260 GLU A N 1
ATOM 2072 C CA . GLU A 1 264 ? -13.565 1.006 32.286 1.00 33.95 260 GLU A CA 1
ATOM 2073 C C . GLU A 1 264 ? -12.294 0.641 31.520 1.00 38.83 260 GLU A C 1
ATOM 2074 O O . GLU A 1 264 ? -11.619 -0.347 31.851 1.00 40.97 260 GLU A O 1
ATOM 2080 N N . LEU A 1 265 ? -11.940 1.426 30.504 1.00 30.56 261 LEU A N 1
ATOM 2081 C CA . LEU A 1 265 ? -10.709 1.146 29.760 1.00 33.34 261 LEU A CA 1
ATOM 2082 C C . LEU A 1 265 ? -9.472 1.282 30.652 1.00 42.42 261 LEU A C 1
ATOM 2083 O O . LEU A 1 265 ? -8.504 0.527 30.502 1.00 43.42 261 LEU A O 1
ATOM 2088 N N . SER A 1 266 ? -9.474 2.254 31.571 1.00 43.13 262 SER A N 1
ATOM 2089 C CA . SER A 1 266 ? -8.337 2.420 32.480 1.00 46.56 262 SER A CA 1
ATOM 2090 C C . SER A 1 266 ? -8.145 1.188 33.360 1.00 46.47 262 SER A C 1
ATOM 2091 O O . SER A 1 266 ? -7.018 0.718 33.553 1.00 46.69 262 SER A O 1
ATOM 2094 N N . ASP A 1 267 ? -9.240 0.650 33.898 1.00 46.35 263 ASP A N 1
ATOM 2095 C CA . ASP A 1 267 ? -9.157 -0.557 34.710 1.00 49.37 263 ASP A CA 1
ATOM 2096 C C . ASP A 1 267 ? -8.637 -1.742 33.902 1.00 59.03 263 ASP A C 1
ATOM 2097 O O . ASP A 1 267 ? -7.891 -2.579 34.428 1.00 63.68 263 ASP A O 1
ATOM 2102 N N . ALA A 1 268 ? -9.018 -1.836 32.624 1.00 57.38 264 ALA A N 1
ATOM 2103 C CA . ALA A 1 268 ? -8.551 -2.946 31.794 1.00 61.21 264 ALA A CA 1
ATOM 2104 C C . ALA A 1 268 ? -7.047 -2.866 31.548 1.00 67.76 264 ALA A C 1
ATOM 2105 O O . ALA A 1 268 ? -6.350 -3.887 31.602 1.00 74.05 264 ALA A O 1
ATOM 2107 N N . LEU A 1 269 ? -6.530 -1.673 31.265 1.00 65.22 265 LEU A N 1
ATOM 2108 C CA . LEU A 1 269 ? -5.091 -1.492 31.089 1.00 70.79 265 LEU A CA 1
ATOM 2109 C C . LEU A 1 269 ? -4.415 -1.254 32.435 1.00 70.27 265 LEU A C 1
ATOM 2110 O O . LEU A 1 269 ? -3.231 -0.922 32.497 1.00 75.81 265 LEU A O 1
ATOM 2115 N N . GLY B 1 1 ? -46.728 -28.751 -5.767 1.00 48.31 -3 GLY B N 1
ATOM 2116 C CA . GLY B 1 1 ? -47.713 -29.201 -4.794 1.00 52.44 -3 GLY B CA 1
ATOM 2117 C C . GLY B 1 1 ? -48.978 -28.364 -4.829 1.00 44.50 -3 GLY B C 1
ATOM 2118 O O . GLY B 1 1 ? -48.942 -27.229 -5.299 1.00 49.15 -3 GLY B O 1
ATOM 2119 N N . ALA B 1 2 ? -50.097 -28.931 -4.357 1.00 38.57 -2 ALA B N 1
ATOM 2120 C CA . ALA B 1 2 ? -51.372 -28.217 -4.326 1.00 34.90 -2 ALA B CA 1
ATOM 2121 C C . ALA B 1 2 ? -51.360 -27.223 -3.182 1.00 37.52 -2 ALA B C 1
ATOM 2122 O O . ALA B 1 2 ? -51.007 -27.587 -2.060 1.00 34.92 -2 ALA B O 1
ATOM 2124 N N . MET B 1 3 ? -51.753 -25.980 -3.460 1.00 39.86 -1 MET B N 1
ATOM 2125 C CA . MET B 1 3 ? -51.811 -24.918 -2.460 1.00 43.95 -1 MET B CA 1
ATOM 2126 C C . MET B 1 3 ? -53.248 -24.731 -1.960 1.00 50.91 -1 MET B C 1
ATOM 2127 O O . MET B 1 3 ? -54.214 -24.960 -2.698 1.00 44.90 -1 MET B O 1
ATOM 2132 N N . ALA B 1 4 ? -53.381 -24.339 -0.685 1.00 44.01 0 ALA B N 1
ATOM 2133 C CA . ALA B 1 4 ? -54.684 -24.086 -0.070 1.00 41.08 0 ALA B CA 1
ATOM 2134 C C . ALA B 1 4 ? -54.555 -22.946 0.936 1.00 44.53 0 ALA B C 1
ATOM 2135 O O . ALA B 1 4 ? -53.448 -22.493 1.262 1.00 34.18 0 ALA B O 1
ATOM 2137 N N . MET B 1 5 ? -55.697 -22.497 1.455 1.00 35.55 1 MET B N 1
ATOM 2138 C CA . MET B 1 5 ? -55.682 -21.409 2.431 1.00 35.72 1 MET B CA 1
ATOM 2139 C C . MET B 1 5 ? -56.898 -21.446 3.358 1.00 41.91 1 MET B C 1
ATOM 2140 O O . MET B 1 5 ? -58.036 -21.487 2.883 1.00 37.08 1 MET B O 1
ATOM 2145 N N . HIS B 1 6 ? -56.648 -21.414 4.676 1.00 37.14 2 HIS B N 1
ATOM 2146 C CA . HIS B 1 6 ? -57.712 -21.313 5.693 1.00 37.87 2 HIS B CA 1
ATOM 2147 C C . HIS B 1 6 ? -58.419 -19.961 5.566 1.00 32.54 2 HIS B C 1
ATOM 2148 O O . HIS B 1 6 ? -57.761 -18.955 5.324 1.00 28.23 2 HIS B O 1
ATOM 2155 N N . PRO B 1 7 ? -59.760 -19.900 5.701 1.00 36.12 3 PRO B N 1
ATOM 2156 C CA . PRO B 1 7 ? -60.443 -18.614 5.409 1.00 30.40 3 PRO B CA 1
ATOM 2157 C C . PRO B 1 7 ? -60.025 -17.462 6.320 1.00 21.95 3 PRO B C 1
ATOM 2158 O O . PRO B 1 7 ? -59.942 -16.327 5.855 1.00 27.14 3 PRO B O 1
ATOM 2162 N N . MET B 1 8 ? -59.782 -17.714 7.599 1.00 27.12 4 MET B N 1
ATOM 2163 C CA . MET B 1 8 ? -59.374 -16.618 8.472 1.00 26.73 4 MET B CA 1
ATOM 2164 C C . MET B 1 8 ? -57.931 -16.220 8.199 1.00 24.62 4 MET B C 1
ATOM 2165 O O . MET B 1 8 ? -57.595 -15.031 8.280 1.00 24.99 4 MET B O 1
ATOM 2170 N N . LEU B 1 9 ? -57.079 -17.187 7.833 1.00 27.35 5 LEU B N 1
ATOM 2171 C CA . LEU B 1 9 ? -55.715 -16.835 7.406 1.00 24.36 5 LEU B CA 1
ATOM 2172 C C . LEU B 1 9 ? -55.740 -16.002 6.125 1.00 23.79 5 LEU B C 1
ATOM 2173 O O . LEU B 1 9 ? -54.939 -15.074 5.959 1.00 23.81 5 LEU B O 1
ATOM 2178 N N . ASN B 1 10 ? -56.663 -16.300 5.198 1.00 24.52 6 ASN B N 1
ATOM 2179 C CA . ASN B 1 10 ? -56.766 -15.485 3.993 1.00 25.64 6 ASN B CA 1
ATOM 2180 C C . ASN B 1 10 ? -57.037 -14.015 4.329 1.00 24.40 6 ASN B C 1
ATOM 2181 O O . ASN B 1 10 ? -56.408 -13.112 3.764 1.00 23.22 6 ASN B O 1
ATOM 2186 N N . ILE B 1 11 ? -57.988 -13.750 5.235 1.00 21.75 7 ILE B N 1
ATOM 2187 C CA . ILE B 1 11 ? -58.316 -12.367 5.575 1.00 19.97 7 ILE B CA 1
ATOM 2188 C C . ILE B 1 11 ? -57.171 -11.718 6.368 1.00 20.68 7 ILE B C 1
ATOM 2189 O O . ILE B 1 11 ? -56.867 -10.529 6.184 1.00 22.80 7 ILE B O 1
ATOM 2194 N N . ALA B 1 12 ? -56.524 -12.480 7.263 1.00 21.89 8 ALA B N 1
ATOM 2195 C CA . ALA B 1 12 ? -55.343 -11.941 7.968 1.00 23.94 8 ALA B CA 1
ATOM 2196 C C . ALA B 1 12 ? -54.231 -11.528 7.001 1.00 22.50 8 ALA B C 1
ATOM 2197 O O . ALA B 1 12 ? -53.599 -10.474 7.185 1.00 19.75 8 ALA B O 1
ATOM 2199 N N . VAL B 1 13 ? -53.936 -12.353 5.985 1.00 21.06 9 VAL B N 1
ATOM 2200 C CA . VAL B 1 13 ? -52.917 -11.968 4.996 1.00 20.18 9 VAL B CA 1
ATOM 2201 C C . VAL B 1 13 ? -53.358 -10.733 4.209 1.00 25.92 9 VAL B C 1
ATOM 2202 O O . VAL B 1 13 ? -52.572 -9.800 4.014 1.00 22.97 9 VAL B O 1
ATOM 2206 N N . ARG B 1 14 ? -54.637 -10.678 3.780 1.00 20.52 10 ARG B N 1
ATOM 2207 C CA . ARG B 1 14 ? -55.126 -9.502 3.050 1.00 20.59 10 ARG B CA 1
ATOM 2208 C C . ARG B 1 14 ? -54.929 -8.220 3.862 1.00 22.55 10 ARG B C 1
ATOM 2209 O O . ARG B 1 14 ? -54.499 -7.186 3.322 1.00 23.22 10 ARG B O 1
ATOM 2217 N N . ALA B 1 15 ? -55.258 -8.267 5.157 1.00 20.37 11 ALA B N 1
ATOM 2218 C CA . ALA B 1 15 ? -55.160 -7.090 6.021 1.00 20.96 11 ALA B CA 1
ATOM 2219 C C . ALA B 1 15 ? -53.694 -6.675 6.223 1.00 20.98 11 ALA B C 1
ATOM 2220 O O . ALA B 1 15 ? -53.364 -5.487 6.162 1.00 20.67 11 ALA B O 1
ATOM 2222 N N . ALA B 1 16 ? -52.810 -7.648 6.423 1.00 24.41 12 ALA B N 1
ATOM 2223 C CA . ALA B 1 16 ? -51.404 -7.326 6.678 1.00 21.84 12 ALA B CA 1
ATOM 2224 C C . ALA B 1 16 ? -50.732 -6.746 5.431 1.00 24.96 12 ALA B C 1
ATOM 2225 O O . ALA B 1 16 ? -49.910 -5.817 5.531 1.00 25.37 12 ALA B O 1
ATOM 2227 N N . ARG B 1 17 ? -51.070 -7.270 4.241 1.00 22.77 13 ARG B N 1
ATOM 2228 C CA . ARG B 1 17 ? -50.476 -6.752 3.000 1.00 22.09 13 ARG B CA 1
ATOM 2229 C C . ARG B 1 17 ? -50.935 -5.322 2.702 1.00 23.75 13 ARG B C 1
ATOM 2230 O O . ARG B 1 17 ? -50.130 -4.492 2.262 1.00 22.86 13 ARG B O 1
ATOM 2238 N N . LYS B 1 18 ? -52.218 -5.007 2.943 1.00 23.51 14 LYS B N 1
ATOM 2239 C CA . LYS B 1 18 ? -52.714 -3.645 2.730 1.00 23.76 14 LYS B CA 1
ATOM 2240 C C . LYS B 1 18 ? -52.107 -2.640 3.707 1.00 24.10 14 LYS B C 1
ATOM 2241 O O . LYS B 1 18 ? -51.751 -1.519 3.310 1.00 25.10 14 LYS B O 1
ATOM 2247 N N . ALA B 1 19 ? -52.034 -2.988 4.995 1.00 22.47 15 ALA B N 1
ATOM 2248 C CA . ALA B 1 19 ? -51.345 -2.117 5.946 1.00 19.94 15 ALA B CA 1
ATOM 2249 C C . ALA B 1 19 ? -49.865 -1.988 5.591 1.00 22.67 15 ALA B C 1
ATOM 2250 O O . ALA B 1 19 ? -49.277 -0.896 5.676 1.00 23.67 15 ALA B O 1
ATOM 2252 N N . GLY B 1 20 ? -49.246 -3.089 5.185 1.00 22.35 16 GLY B N 1
ATOM 2253 C CA . GLY B 1 20 ? -47.821 -3.034 4.847 1.00 21.04 16 GLY B CA 1
ATOM 2254 C C . GLY B 1 20 ? -47.520 -2.118 3.664 1.00 23.55 16 GLY B C 1
ATOM 2255 O O . GLY B 1 20 ? -46.513 -1.398 3.665 1.00 26.07 16 GLY B O 1
ATOM 2256 N N A ASN B 1 21 ? -48.366 -2.163 2.622 0.55 24.72 17 ASN B N 1
ATOM 2257 N N B ASN B 1 21 ? -48.386 -2.123 2.649 0.45 24.76 17 ASN B N 1
ATOM 2258 C CA A ASN B 1 21 ? -48.246 -1.225 1.494 0.55 29.60 17 ASN B CA 1
ATOM 2259 C CA B ASN B 1 21 ? -48.188 -1.231 1.504 0.45 29.54 17 ASN B CA 1
ATOM 2260 C C A ASN B 1 21 ? -48.260 0.223 1.966 0.55 28.50 17 ASN B C 1
ATOM 2261 C C B ASN B 1 21 ? -48.304 0.242 1.904 0.45 28.49 17 ASN B C 1
ATOM 2262 O O A ASN B 1 21 ? -47.424 1.034 1.557 0.55 29.86 17 ASN B O 1
ATOM 2263 O O B ASN B 1 21 ? -47.546 1.081 1.409 0.45 29.71 17 ASN B O 1
ATOM 2272 N N . LEU B 1 22 ? -49.256 0.582 2.783 1.00 25.88 18 LEU B N 1
ATOM 2273 C CA . LEU B 1 22 ? -49.346 1.952 3.293 1.00 24.53 18 LEU B CA 1
ATOM 2274 C C . LEU B 1 22 ? -48.088 2.351 4.071 1.00 27.62 18 LEU B C 1
ATOM 2275 O O . LEU B 1 22 ? -47.592 3.482 3.940 1.00 26.14 18 LEU B O 1
ATOM 2280 N N . ILE B 1 23 ? -47.584 1.449 4.922 1.00 24.25 19 ILE B N 1
ATOM 2281 C CA . ILE B 1 23 ? -46.358 1.726 5.674 1.00 24.76 19 ILE B CA 1
ATOM 2282 C C . ILE B 1 23 ? -45.189 1.971 4.720 1.00 23.33 19 ILE B C 1
ATOM 2283 O O . ILE B 1 23 ? -44.447 2.955 4.862 1.00 27.78 19 ILE B O 1
ATOM 2288 N N . ALA B 1 24 ? -45.009 1.092 3.729 1.00 22.77 20 ALA B N 1
ATOM 2289 C CA . ALA B 1 24 ? -43.862 1.250 2.820 1.00 27.54 20 ALA B CA 1
ATOM 2290 C C . ALA B 1 24 ? -43.955 2.523 1.965 1.00 31.53 20 ALA B C 1
ATOM 2291 O O . ALA B 1 24 ? -42.927 3.156 1.673 1.00 26.84 20 ALA B O 1
ATOM 2293 N N . LYS B 1 25 ? -45.158 2.927 1.563 1.00 29.97 21 LYS B N 1
ATOM 2294 C CA . LYS B 1 25 ? -45.287 4.176 0.814 1.00 30.58 21 LYS B CA 1
ATOM 2295 C C . LYS B 1 25 ? -44.917 5.384 1.667 1.00 35.57 21 LYS B C 1
ATOM 2296 O O . LYS B 1 25 ? -44.302 6.338 1.168 1.00 32.86 21 LYS B O 1
ATOM 2302 N N . ASN B 1 26 ? -45.287 5.373 2.950 1.00 26.51 22 ASN B N 1
ATOM 2303 C CA . ASN B 1 26 ? -44.907 6.478 3.830 1.00 27.87 22 ASN B CA 1
ATOM 2304 C C . ASN B 1 26 ? -43.426 6.456 4.203 1.00 31.88 22 ASN B C 1
ATOM 2305 O O . ASN B 1 26 ? -42.880 7.516 4.547 1.00 32.10 22 ASN B O 1
ATOM 2310 N N . TYR B 1 27 ? -42.773 5.282 4.150 1.00 28.33 23 TYR B N 1
ATOM 2311 C CA . TYR B 1 27 ? -41.320 5.204 4.350 1.00 28.41 23 TYR B CA 1
ATOM 2312 C C . TYR B 1 27 ? -40.589 5.956 3.247 1.00 34.98 23 TYR B C 1
ATOM 2313 O O . TYR B 1 27 ? -39.607 6.671 3.504 1.00 35.88 23 TYR B O 1
ATOM 2322 N N . GLU B 1 28 ? -41.046 5.775 2.003 1.00 33.91 24 GLU B N 1
ATOM 2323 C CA . GLU B 1 28 ? -40.344 6.305 0.841 1.00 43.04 24 GLU B CA 1
ATOM 2324 C C . GLU B 1 28 ? -40.510 7.806 0.730 1.00 48.14 24 GLU B C 1
ATOM 2325 O O . GLU B 1 28 ? -39.646 8.485 0.165 1.00 56.33 24 GLU B O 1
ATOM 2331 N N . THR B 1 29 ? -41.601 8.337 1.267 1.00 46.15 25 THR B N 1
ATOM 2332 C CA . THR B 1 29 ? -41.887 9.770 1.240 1.00 47.15 25 THR B CA 1
ATOM 2333 C C . THR B 1 29 ? -42.371 10.142 2.631 1.00 50.87 25 THR B C 1
ATOM 2334 O O . THR B 1 29 ? -43.580 10.195 2.898 1.00 49.94 25 THR B O 1
ATOM 2338 N N . PRO B 1 30 ? -41.444 10.394 3.557 1.00 56.22 26 PRO B N 1
ATOM 2339 C CA . PRO B 1 30 ? -41.820 10.560 4.966 1.00 55.16 26 PRO B CA 1
ATOM 2340 C C . PRO B 1 30 ? -42.081 12.012 5.322 1.00 58.25 26 PRO B C 1
ATOM 2341 O O . PRO B 1 30 ? -41.968 12.414 6.488 1.00 55.84 26 PRO B O 1
ATOM 2345 N N . ASP B 1 31 ? -42.402 12.808 4.298 1.00 61.35 27 ASP B N 1
ATOM 2346 C CA . ASP B 1 31 ? -42.691 14.222 4.493 1.00 62.88 27 ASP B CA 1
ATOM 2347 C C . ASP B 1 31 ? -43.934 14.435 5.353 1.00 61.51 27 ASP B C 1
ATOM 2348 O O . ASP B 1 31 ? -44.091 15.508 5.946 1.00 57.37 27 ASP B O 1
ATOM 2353 N N . ALA B 1 32 ? -44.810 13.434 5.449 1.00 56.34 28 ALA B N 1
ATOM 2354 C CA . ALA B 1 32 ? -46.044 13.542 6.216 1.00 62.62 28 ALA B CA 1
ATOM 2355 C C . ALA B 1 32 ? -46.055 12.678 7.476 1.00 62.21 28 ALA B C 1
ATOM 2356 O O . ALA B 1 32 ? -47.110 12.552 8.112 1.00 64.88 28 ALA B O 1
ATOM 2358 N N . VAL B 1 33 ? -44.919 12.090 7.861 1.00 49.81 29 VAL B N 1
ATOM 2359 C CA . VAL B 1 33 ? -44.847 11.284 9.078 1.00 40.94 29 VAL B CA 1
ATOM 2360 C C . VAL B 1 33 ? -44.804 12.211 10.291 1.00 53.90 29 VAL B C 1
ATOM 2361 O O . VAL B 1 33 ? -44.009 13.157 10.334 1.00 53.74 29 VAL B O 1
ATOM 2365 N N . GLU B 1 34 ? -45.675 11.961 11.274 1.00 47.84 30 GLU B N 1
ATOM 2366 C CA . GLU B 1 34 ? -45.752 12.789 12.475 1.00 49.78 30 GLU B CA 1
ATOM 2367 C C . GLU B 1 34 ? -45.656 11.896 13.695 1.00 46.06 30 GLU B C 1
ATOM 2368 O O . GLU B 1 34 ? -46.548 11.076 13.931 1.00 50.68 30 GLU B O 1
ATOM 2374 N N . ALA B 1 35 ? -44.607 12.082 14.488 1.00 50.42 31 ALA B N 1
ATOM 2375 C CA . ALA B 1 35 ? -44.315 11.215 15.620 1.00 44.42 31 ALA B CA 1
ATOM 2376 C C . ALA B 1 35 ? -44.762 11.849 16.925 1.00 57.14 31 ALA B C 1
ATOM 2377 O O . ALA B 1 35 ? -44.753 13.072 17.081 1.00 69.67 31 ALA B O 1
ATOM 2379 N N . SER B 1 36 ? -45.138 10.995 17.870 1.00 49.70 32 SER B N 1
ATOM 2380 C CA . SER B 1 36 ? -45.539 11.418 19.203 1.00 58.65 32 SER B CA 1
ATOM 2381 C C . SER B 1 36 ? -44.978 10.424 20.216 1.00 60.32 32 SER B C 1
ATOM 2382 O O . SER B 1 36 ? -44.878 9.227 19.937 1.00 56.20 32 SER B O 1
ATOM 2385 N N . GLN B 1 37 ? -44.600 10.926 21.392 1.00 62.63 33 GLN B N 1
ATOM 2386 C CA . GLN B 1 37 ? -43.956 10.103 22.411 1.00 59.80 33 GLN B CA 1
ATOM 2387 C C . GLN B 1 37 ? -44.998 9.556 23.381 1.00 66.12 33 GLN B C 1
ATOM 2388 O O . GLN B 1 37 ? -45.697 10.327 24.045 1.00 70.41 33 GLN B O 1
ATOM 2394 N N . LYS B 1 38 ? -45.093 8.227 23.467 1.00 67.26 34 LYS B N 1
ATOM 2395 C CA . LYS B 1 38 ? -45.985 7.556 24.412 1.00 70.59 34 LYS B CA 1
ATOM 2396 C C . LYS B 1 38 ? -45.428 7.624 25.830 1.00 71.51 34 LYS B C 1
ATOM 2397 O O . LYS B 1 38 ? -45.978 8.310 26.699 1.00 81.11 34 LYS B O 1
ATOM 2403 N N . GLY B 1 39 ? -44.349 6.885 26.070 1.00 71.09 35 GLY B N 1
ATOM 2404 C CA . GLY B 1 39 ? -43.634 6.929 27.327 1.00 65.78 35 GLY B CA 1
ATOM 2405 C C . GLY B 1 39 ? -42.145 6.995 27.072 1.00 66.06 35 GLY B C 1
ATOM 2406 O O . GLY B 1 39 ? -41.718 7.502 26.030 1.00 68.16 35 GLY B O 1
ATOM 2407 N N . SER B 1 40 ? -41.348 6.466 28.000 1.00 68.11 36 SER B N 1
ATOM 2408 C CA . SER B 1 40 ? -39.892 6.502 27.901 1.00 65.84 36 SER B CA 1
ATOM 2409 C C . SER B 1 40 ? -39.396 5.819 26.631 1.00 49.97 36 SER B C 1
ATOM 2410 O O . SER B 1 40 ? -39.540 4.601 26.489 1.00 55.98 36 SER B O 1
ATOM 2413 N N . ASN B 1 41 ? -38.834 6.603 25.702 1.00 54.75 37 ASN B N 1
ATOM 2414 C CA . ASN B 1 41 ? -38.243 6.101 24.450 1.00 53.34 37 ASN B CA 1
ATOM 2415 C C . ASN B 1 41 ? -39.225 5.261 23.627 1.00 51.69 37 ASN B C 1
ATOM 2416 O O . ASN B 1 41 ? -38.815 4.369 22.879 1.00 48.96 37 ASN B O 1
ATOM 2421 N N . ASP B 1 42 ? -40.520 5.567 23.734 1.00 47.02 38 ASP B N 1
ATOM 2422 C CA . ASP B 1 42 ? -41.593 4.794 23.116 1.00 52.82 38 ASP B CA 1
ATOM 2423 C C . ASP B 1 42 ? -42.472 5.747 22.310 1.00 58.29 38 ASP B C 1
ATOM 2424 O O . ASP B 1 42 ? -43.058 6.674 22.880 1.00 59.59 38 ASP B O 1
ATOM 2429 N N . PHE B 1 43 ? -42.578 5.512 20.996 1.00 49.61 39 PHE B N 1
ATOM 2430 C CA . PHE B 1 43 ? -43.209 6.444 20.063 1.00 49.35 39 PHE B CA 1
ATOM 2431 C C . PHE B 1 43 ? -44.404 5.810 19.350 1.00 50.52 39 PHE B C 1
ATOM 2432 O O . PHE B 1 43 ? -44.489 4.587 19.211 1.00 43.92 39 PHE B O 1
ATOM 2440 N N . VAL B 1 44 ? -45.303 6.674 18.862 1.00 39.08 40 VAL B N 1
ATOM 2441 C CA . VAL B 1 44 ? -46.412 6.301 17.976 1.00 46.97 40 VAL B CA 1
ATOM 2442 C C . VAL B 1 44 ? -46.598 7.423 16.948 1.00 46.89 40 VAL B C 1
ATOM 2443 O O . VAL B 1 44 ? -46.498 8.607 17.290 1.00 49.71 40 VAL B O 1
ATOM 2447 N N A THR B 1 45 ? -46.883 7.045 15.698 0.54 42.86 41 THR B N 1
ATOM 2448 N N B THR B 1 45 ? -46.849 7.058 15.686 0.46 42.84 41 THR B N 1
ATOM 2449 C CA A THR B 1 45 ? -46.978 7.969 14.573 0.54 36.14 41 THR B CA 1
ATOM 2450 C CA B THR B 1 45 ? -46.954 8.027 14.594 0.46 36.18 41 THR B CA 1
ATOM 2451 C C A THR B 1 45 ? -48.414 8.044 14.046 0.54 42.57 41 THR B C 1
ATOM 2452 C C B THR B 1 45 ? -48.312 7.918 13.898 0.46 42.48 41 THR B C 1
ATOM 2453 O O A THR B 1 45 ? -49.326 7.345 14.509 0.54 41.01 41 THR B O 1
ATOM 2454 O O B THR B 1 45 ? -49.086 6.980 14.126 0.46 39.17 41 THR B O 1
ATOM 2461 N N . ASN B 1 46 ? -48.611 8.918 13.051 1.00 36.99 42 ASN B N 1
ATOM 2462 C CA . ASN B 1 46 ? -49.859 8.905 12.281 1.00 41.00 42 ASN B CA 1
ATOM 2463 C C . ASN B 1 46 ? -49.917 7.726 11.308 1.00 39.61 42 ASN B C 1
ATOM 2464 O O . ASN B 1 46 ? -51.014 7.311 10.904 1.00 33.10 42 ASN B O 1
ATOM 2469 N N . VAL B 1 47 ? -48.753 7.215 10.883 1.00 34.25 43 VAL B N 1
ATOM 2470 C CA . VAL B 1 47 ? -48.713 6.018 10.041 1.00 28.82 43 VAL B CA 1
ATOM 2471 C C . VAL B 1 47 ? -49.233 4.804 10.815 1.00 27.14 43 VAL B C 1
ATOM 2472 O O . VAL B 1 47 ? -49.978 3.974 10.265 1.00 26.51 43 VAL B O 1
ATOM 2476 N N . ASP B 1 48 ? -48.859 4.686 12.102 1.00 28.07 44 ASP B N 1
ATOM 2477 C CA A ASP B 1 48 ? -49.356 3.589 12.928 0.54 30.38 44 ASP B CA 1
ATOM 2478 C CA B ASP B 1 48 ? -49.354 3.593 12.942 0.46 30.39 44 ASP B CA 1
ATOM 2479 C C . ASP B 1 48 ? -50.883 3.559 12.948 1.00 30.29 44 ASP B C 1
ATOM 2480 O O . ASP B 1 48 ? -51.504 2.495 12.761 1.00 24.85 44 ASP B O 1
ATOM 2489 N N . LYS B 1 49 ? -51.510 4.725 13.169 1.00 29.93 45 LYS B N 1
ATOM 2490 C CA . LYS B 1 49 ? -52.971 4.802 13.284 1.00 31.75 45 LYS B CA 1
ATOM 2491 C C . LYS B 1 49 ? -53.666 4.522 11.953 1.00 28.38 45 LYS B C 1
ATOM 2492 O O . LYS B 1 49 ? -54.740 3.904 11.932 1.00 28.05 45 LYS B O 1
ATOM 2498 N N . ALA B 1 50 ? -53.089 4.980 10.830 1.00 25.18 46 ALA B N 1
ATOM 2499 C CA . ALA B 1 50 ? -53.694 4.704 9.521 1.00 28.37 46 ALA B CA 1
ATOM 2500 C C . ALA B 1 50 ? -53.614 3.220 9.166 1.00 29.43 46 ALA B C 1
ATOM 2501 O O . ALA B 1 50 ? -54.561 2.656 8.587 1.00 26.15 46 ALA B O 1
ATOM 2503 N N . ALA B 1 51 ? -52.480 2.580 9.483 1.00 26.18 47 ALA B N 1
ATOM 2504 C CA . ALA B 1 51 ? -52.356 1.136 9.287 1.00 23.59 47 ALA B CA 1
ATOM 2505 C C . ALA B 1 51 ? -53.361 0.379 10.144 1.00 24.74 47 ALA B C 1
ATOM 2506 O O . ALA B 1 51 ? -53.975 -0.596 9.678 1.00 21.22 47 ALA B O 1
ATOM 2508 N N . GLU B 1 52 ? -53.544 0.815 11.404 1.00 21.82 48 GLU B N 1
ATOM 2509 C CA A GLU B 1 52 ? -54.525 0.186 12.286 0.48 24.54 48 GLU B CA 1
ATOM 2510 C CA B GLU B 1 52 ? -54.521 0.165 12.272 0.52 24.54 48 GLU B CA 1
ATOM 2511 C C . GLU B 1 52 ? -55.929 0.273 11.694 1.00 24.50 48 GLU B C 1
ATOM 2512 O O . GLU B 1 52 ? -56.696 -0.700 11.726 1.00 23.70 48 GLU B O 1
ATOM 2523 N N . ALA B 1 53 ? -56.288 1.442 11.164 1.00 23.52 49 ALA B N 1
ATOM 2524 C CA . ALA B 1 53 ? -57.630 1.592 10.597 1.00 24.22 49 ALA B CA 1
ATOM 2525 C C . ALA B 1 53 ? -57.831 0.671 9.402 1.00 23.11 49 ALA B C 1
ATOM 2526 O O . ALA B 1 53 ? -58.928 0.116 9.220 1.00 26.65 49 ALA B O 1
ATOM 2528 N N . VAL B 1 54 ? -56.793 0.499 8.567 1.00 20.82 50 VAL B N 1
ATOM 2529 C CA . VAL B 1 54 ? -56.884 -0.377 7.399 1.00 21.61 50 VAL B CA 1
ATOM 2530 C C . VAL B 1 54 ? -57.121 -1.818 7.831 1.00 23.36 50 VAL B C 1
ATOM 2531 O O . VAL B 1 54 ? -57.951 -2.533 7.241 1.00 22.07 50 VAL B O 1
ATOM 2535 N N . ILE B 1 55 ? -56.403 -2.269 8.869 1.00 21.86 51 ILE B N 1
ATOM 2536 C CA . ILE B 1 55 ? -56.532 -3.650 9.333 1.00 19.43 51 ILE B CA 1
ATOM 2537 C C . ILE B 1 55 ? -57.919 -3.902 9.904 1.00 23.16 51 ILE B C 1
ATOM 2538 O O . ILE B 1 55 ? -58.532 -4.935 9.609 1.00 21.54 51 ILE B O 1
ATOM 2543 N N . ILE B 1 56 ? -58.439 -2.962 10.713 1.00 20.41 52 ILE B N 1
ATOM 2544 C CA . ILE B 1 56 ? -59.771 -3.134 11.318 1.00 23.96 52 ILE B CA 1
ATOM 2545 C C . ILE B 1 56 ? -60.857 -3.143 10.240 1.00 23.20 52 ILE B C 1
ATOM 2546 O O . ILE B 1 56 ? -61.765 -3.984 10.260 1.00 24.25 52 ILE B O 1
ATOM 2551 N N . ASP B 1 57 ? -60.762 -2.231 9.271 1.00 21.62 53 ASP B N 1
ATOM 2552 C CA . ASP B 1 57 ? -61.717 -2.187 8.158 1.00 21.75 53 ASP B CA 1
ATOM 2553 C C . ASP B 1 57 ? -61.726 -3.509 7.386 1.00 23.72 53 ASP B C 1
ATOM 2554 O O . ASP B 1 57 ? -62.801 -4.062 7.089 1.00 24.42 53 ASP B O 1
ATOM 2559 N N . THR B 1 58 ? -60.538 -4.065 7.101 1.00 20.76 54 THR B N 1
ATOM 2560 C CA . THR B 1 58 ? -60.487 -5.311 6.344 1.00 21.32 54 THR B CA 1
ATOM 2561 C C . THR B 1 58 ? -61.124 -6.465 7.124 1.00 21.74 54 THR B C 1
ATOM 2562 O O . THR B 1 58 ? -61.892 -7.270 6.557 1.00 23.24 54 THR B O 1
ATOM 2566 N N . ILE B 1 59 ? -60.805 -6.585 8.419 1.00 20.57 55 ILE B N 1
ATOM 2567 C CA . ILE B 1 59 ? -61.355 -7.686 9.209 1.00 19.26 55 ILE B CA 1
ATOM 2568 C C . ILE B 1 59 ? -62.873 -7.582 9.280 1.00 23.18 55 ILE B C 1
ATOM 2569 O O . ILE B 1 59 ? -63.583 -8.574 9.090 1.00 23.05 55 ILE B O 1
ATOM 2574 N N A ARG B 1 60 ? -63.389 -6.376 9.551 0.54 20.61 56 ARG B N 1
ATOM 2575 N N B ARG B 1 60 ? -63.399 -6.386 9.550 0.46 20.64 56 ARG B N 1
ATOM 2576 C CA A ARG B 1 60 ? -64.820 -6.166 9.809 0.54 23.30 56 ARG B CA 1
ATOM 2577 C CA B ARG B 1 60 ? -64.836 -6.243 9.814 0.46 23.27 56 ARG B CA 1
ATOM 2578 C C A ARG B 1 60 ? -65.697 -6.316 8.562 0.54 23.88 56 ARG B C 1
ATOM 2579 C C B ARG B 1 60 ? -65.709 -6.313 8.559 0.46 23.89 56 ARG B C 1
ATOM 2580 O O A ARG B 1 60 ? -66.901 -6.573 8.698 0.54 24.60 56 ARG B O 1
ATOM 2581 O O B ARG B 1 60 ? -66.925 -6.517 8.684 0.46 24.57 56 ARG B O 1
ATOM 2596 N N . LYS B 1 61 ? -65.146 -6.136 7.360 1.00 23.83 57 LYS B N 1
ATOM 2597 C CA . LYS B 1 61 ? -65.942 -6.358 6.140 1.00 23.16 57 LYS B CA 1
ATOM 2598 C C . LYS B 1 61 ? -66.286 -7.833 5.966 1.00 28.61 57 LYS B C 1
ATOM 2599 O O . LYS B 1 61 ? -67.334 -8.162 5.383 1.00 31.29 57 LYS B O 1
ATOM 2605 N N . SER B 1 62 ? -65.446 -8.738 6.487 1.00 23.86 58 SER B N 1
ATOM 2606 C CA . SER B 1 62 ? -65.665 -10.179 6.353 1.00 22.89 58 SER B CA 1
ATOM 2607 C C . SER B 1 62 ? -66.148 -10.852 7.628 1.00 28.93 58 SER B C 1
ATOM 2608 O O . SER B 1 62 ? -66.874 -11.856 7.551 1.00 29.20 58 SER B O 1
ATOM 2611 N N . TYR B 1 63 ? -65.756 -10.333 8.796 1.00 25.57 59 TYR B N 1
ATOM 2612 C CA . TYR B 1 63 ? -66.094 -10.921 10.092 1.00 24.15 59 TYR B CA 1
ATOM 2613 C C . TYR B 1 63 ? -66.527 -9.802 11.028 1.00 25.67 59 TYR B C 1
ATOM 2614 O O . TYR B 1 63 ? -65.867 -9.519 12.039 1.00 26.15 59 TYR B O 1
ATOM 2623 N N . PRO B 1 64 ? -67.670 -9.155 10.746 1.00 23.71 60 PRO B N 1
ATOM 2624 C CA . PRO B 1 64 ? -68.118 -8.089 11.636 1.00 21.94 60 PRO B CA 1
ATOM 2625 C C . PRO B 1 64 ? -68.452 -8.587 13.040 1.00 24.08 60 PRO B C 1
ATOM 2626 O O . PRO B 1 64 ? -68.506 -7.766 13.962 1.00 30.84 60 PRO B O 1
ATOM 2630 N N . GLN B 1 65 ? -68.649 -9.897 13.234 1.00 28.68 61 GLN B N 1
ATOM 2631 C CA . GLN B 1 65 ? -69.024 -10.399 14.551 1.00 34.51 61 GLN B CA 1
ATOM 2632 C C . GLN B 1 65 ? -67.839 -10.548 15.526 1.00 38.13 61 GLN B C 1
ATOM 2633 O O . GLN B 1 65 ? -68.076 -10.720 16.724 1.00 27.73 61 GLN B O 1
ATOM 2639 N N . HIS B 1 66 ? -66.581 -10.408 15.082 1.00 26.60 62 HIS B N 1
ATOM 2640 C CA . HIS B 1 66 ? -65.448 -10.827 15.907 1.00 26.67 62 HIS B CA 1
ATOM 2641 C C . HIS B 1 66 ? -64.864 -9.678 16.742 1.00 25.18 62 HIS B C 1
ATOM 2642 O O . HIS B 1 66 ? -64.776 -8.532 16.290 1.00 28.75 62 HIS B O 1
ATOM 2649 N N . THR B 1 67 ? -64.367 -10.020 17.940 1.00 22.69 63 THR B N 1
ATOM 2650 C CA . THR B 1 67 ? -63.638 -9.061 18.774 1.00 23.25 63 THR B CA 1
ATOM 2651 C C . THR B 1 67 ? -62.244 -8.771 18.201 1.00 28.09 63 THR B C 1
ATOM 2652 O O . THR B 1 67 ? -61.599 -9.660 17.629 1.00 25.90 63 THR B O 1
ATOM 2656 N N . ILE B 1 68 ? -61.808 -7.511 18.323 1.00 22.91 64 ILE B N 1
ATOM 2657 C CA . ILE B 1 68 ? -60.477 -7.049 17.906 1.00 23.39 64 ILE B CA 1
ATOM 2658 C C . ILE B 1 68 ? -59.804 -6.381 19.105 1.00 27.78 64 ILE B C 1
ATOM 2659 O O . ILE B 1 68 ? -60.434 -5.570 19.793 1.00 29.85 64 ILE B O 1
ATOM 2664 N N . ILE B 1 69 ? -58.519 -6.699 19.339 1.00 23.99 65 ILE B N 1
ATOM 2665 C CA . ILE B 1 69 ? -57.708 -6.138 20.426 1.00 25.51 65 ILE B CA 1
ATOM 2666 C C . ILE B 1 69 ? -56.452 -5.468 19.847 1.00 28.65 65 ILE B C 1
ATOM 2667 O O . ILE B 1 69 ? -55.669 -6.122 19.142 1.00 25.47 65 ILE B O 1
ATOM 2672 N N . THR B 1 70 ? -56.237 -4.183 20.169 1.00 26.51 66 THR B N 1
ATOM 2673 C CA . THR B 1 70 ? -54.998 -3.465 19.815 1.00 34.01 66 THR B CA 1
ATOM 2674 C C . THR B 1 70 ? -54.531 -2.564 20.968 1.00 36.28 66 THR B C 1
ATOM 2675 O O . THR B 1 70 ? -55.287 -2.277 21.904 1.00 37.39 66 THR B O 1
ATOM 2679 N N . GLU B 1 71 ? -53.270 -2.084 20.882 1.00 39.46 67 GLU B N 1
ATOM 2680 C CA . GLU B 1 71 ? -52.717 -1.241 21.957 1.00 41.93 67 GLU B CA 1
ATOM 2681 C C . GLU B 1 71 ? -53.425 0.108 22.045 1.00 46.81 67 GLU B C 1
ATOM 2682 O O . GLU B 1 71 ? -53.763 0.569 23.144 1.00 47.83 67 GLU B O 1
ATOM 2688 N N . GLU B 1 72 ? -53.655 0.756 20.904 1.00 47.28 68 GLU B N 1
ATOM 2689 C CA . GLU B 1 72 ? -54.170 2.120 20.894 1.00 50.24 68 GLU B CA 1
ATOM 2690 C C . GLU B 1 72 ? -55.685 2.198 20.988 1.00 50.90 68 GLU B C 1
ATOM 2691 O O . GLU B 1 72 ? -56.209 3.241 21.399 1.00 55.64 68 GLU B O 1
ATOM 2697 N N . SER B 1 73 ? -56.404 1.136 20.629 1.00 44.75 69 SER B N 1
ATOM 2698 C CA . SER B 1 73 ? -57.855 1.162 20.680 1.00 41.09 69 SER B CA 1
ATOM 2699 C C . SER B 1 73 ? -58.421 0.326 21.812 1.00 43.74 69 SER B C 1
ATOM 2700 O O . SER B 1 73 ? -59.635 0.369 22.043 1.00 43.99 69 SER B O 1
ATOM 2703 N N . GLY B 1 74 ? -57.582 -0.423 22.523 1.00 36.17 70 GLY B N 1
ATOM 2704 C CA . GLY B 1 74 ? -58.112 -1.340 23.499 1.00 38.20 70 GLY B CA 1
ATOM 2705 C C . GLY B 1 74 ? -58.866 -2.478 22.835 1.00 45.17 70 GLY B C 1
ATOM 2706 O O . GLY B 1 74 ? -58.543 -2.920 21.719 1.00 37.57 70 GLY B O 1
ATOM 2707 N N . GLU B 1 75 ? -59.894 -2.957 23.540 1.00 43.59 71 GLU B N 1
ATOM 2708 C CA . GLU B 1 75 ? -60.699 -4.090 23.101 1.00 38.46 71 GLU B CA 1
ATOM 2709 C C . GLU B 1 75 ? -61.972 -3.572 22.444 1.00 48.96 71 GLU B C 1
ATOM 2710 O O . GLU B 1 75 ? -62.847 -3.020 23.120 1.00 52.82 71 GLU B O 1
ATOM 2716 N N . LEU B 1 76 ? -62.077 -3.753 21.129 1.00 36.28 72 LEU B N 1
ATOM 2717 C CA . LEU B 1 76 ? -63.317 -3.481 20.394 1.00 38.69 72 LEU B CA 1
ATOM 2718 C C . LEU B 1 76 ? -64.123 -4.775 20.406 1.00 43.98 72 LEU B C 1
ATOM 2719 O O . LEU B 1 76 ? -63.860 -5.695 19.627 1.00 34.70 72 LEU B O 1
ATOM 2724 N N . GLU B 1 77 ? -65.114 -4.846 21.297 1.00 34.12 73 GLU B N 1
ATOM 2725 C CA . GLU B 1 77 ? -65.850 -6.079 21.546 1.00 36.88 73 GLU B CA 1
ATOM 2726 C C . GLU B 1 77 ? -66.838 -6.372 20.417 1.00 38.44 73 GLU B C 1
ATOM 2727 O O . GLU B 1 77 ? -67.490 -5.460 19.898 1.00 38.72 73 GLU B O 1
ATOM 2733 N N . GLY B 1 78 ? -66.939 -7.652 20.034 1.00 31.26 74 GLY B N 1
ATOM 2734 C CA . GLY B 1 78 ? -67.906 -8.097 19.044 1.00 30.25 74 GLY B CA 1
ATOM 2735 C C . GLY B 1 78 ? -68.928 -9.059 19.655 1.00 25.37 74 GLY B C 1
ATOM 2736 O O . GLY B 1 78 ? -68.768 -9.509 20.796 1.00 33.96 74 GLY B O 1
ATOM 2737 N N . THR B 1 79 ? -69.964 -9.406 18.868 1.00 31.57 75 THR B N 1
ATOM 2738 C CA . THR B 1 79 ? -71.043 -10.282 19.359 1.00 32.30 75 THR B CA 1
ATOM 2739 C C . THR B 1 79 ? -70.615 -11.749 19.474 1.00 39.27 75 THR B C 1
ATOM 2740 O O . THR B 1 79 ? -71.193 -12.500 20.270 1.00 28.88 75 THR B O 1
ATOM 2744 N N . ASP B 1 80 ? -69.637 -12.195 18.686 1.00 28.76 76 ASP B N 1
ATOM 2745 C CA . ASP B 1 80 ? -69.094 -13.550 18.826 1.00 30.72 76 ASP B CA 1
ATOM 2746 C C . ASP B 1 80 ? -67.894 -13.437 19.757 1.00 36.24 76 ASP B C 1
ATOM 2747 O O . ASP B 1 80 ? -66.794 -13.108 19.316 1.00 47.94 76 ASP B O 1
ATOM 2752 N N . GLN B 1 81 ? -68.092 -13.732 21.035 1.00 40.91 77 GLN B N 1
ATOM 2753 C CA . GLN B 1 81 ? -66.995 -13.599 21.986 1.00 49.91 77 GLN B CA 1
ATOM 2754 C C . GLN B 1 81 ? -65.981 -14.736 21.905 1.00 43.04 77 GLN B C 1
ATOM 2755 O O . GLN B 1 81 ? -64.903 -14.611 22.503 1.00 49.36 77 GLN B O 1
ATOM 2761 N N . ASP B 1 82 ? -66.269 -15.830 21.185 1.00 31.64 78 ASP B N 1
ATOM 2762 C CA . ASP B 1 82 ? -65.264 -16.903 21.124 1.00 31.13 78 ASP B CA 1
ATOM 2763 C C . ASP B 1 82 ? -64.005 -16.529 20.321 1.00 33.78 78 ASP B C 1
ATOM 2764 O O . ASP B 1 82 ? -62.981 -17.206 20.462 1.00 34.86 78 ASP B O 1
ATOM 2769 N N . VAL B 1 83 ? -64.040 -15.513 19.462 1.00 29.90 79 VAL B N 1
ATOM 2770 C CA . VAL B 1 83 ? -62.923 -15.247 18.543 1.00 23.71 79 VAL B CA 1
ATOM 2771 C C . VAL B 1 83 ? -62.351 -13.862 18.818 1.00 34.64 79 VAL B C 1
ATOM 2772 O O . VAL B 1 83 ? -63.114 -12.903 18.980 1.00 30.17 79 VAL B O 1
ATOM 2776 N N . GLN B 1 84 ? -60.999 -13.749 18.860 1.00 24.01 80 GLN B N 1
ATOM 2777 C CA . GLN B 1 84 ? -60.314 -12.480 19.083 1.00 25.08 80 GLN B CA 1
ATOM 2778 C C . GLN B 1 84 ? -59.175 -12.327 18.083 1.00 24.41 80 GLN B C 1
ATOM 2779 O O . GLN B 1 84 ? -58.341 -13.228 17.961 1.00 27.39 80 GLN B O 1
ATOM 2785 N N . TRP B 1 85 ? -59.149 -11.190 17.383 1.00 21.32 81 TRP B N 1
ATOM 2786 C CA . TRP B 1 85 ? -58.031 -10.774 16.519 1.00 18.68 81 TRP B CA 1
ATOM 2787 C C . TRP B 1 85 ? -57.100 -9.888 17.342 1.00 24.70 81 TRP B C 1
ATOM 2788 O O . TRP B 1 85 ? -57.534 -8.863 17.871 1.00 26.35 81 TRP B O 1
ATOM 2799 N N . VAL B 1 86 ? -55.812 -10.258 17.427 1.00 22.93 82 VAL B N 1
ATOM 2800 C CA . VAL B 1 86 ? -54.824 -9.566 18.257 1.00 22.83 82 VAL B CA 1
ATOM 2801 C C . VAL B 1 86 ? -53.780 -8.939 17.325 1.00 23.09 82 VAL B C 1
ATOM 2802 O O . VAL B 1 86 ? -53.019 -9.668 16.675 1.00 23.77 82 VAL B O 1
ATOM 2806 N N . ILE B 1 87 ? -53.724 -7.595 17.260 1.00 22.42 83 ILE B N 1
ATOM 2807 C CA . ILE B 1 87 ? -53.060 -6.853 16.177 1.00 23.35 83 ILE B CA 1
ATOM 2808 C C . ILE B 1 87 ? -51.959 -5.949 16.718 1.00 21.72 83 ILE B C 1
ATOM 2809 O O . ILE B 1 87 ? -52.199 -5.189 17.663 1.00 22.39 83 ILE B O 1
ATOM 2814 N N . ASP B 1 88 ? -50.798 -5.955 16.056 1.00 23.04 84 ASP B N 1
ATOM 2815 C CA . ASP B 1 88 ? -49.793 -4.871 16.161 1.00 20.53 84 ASP B CA 1
ATOM 2816 C C . ASP B 1 88 ? -49.644 -4.218 14.786 1.00 19.96 84 ASP B C 1
ATOM 2817 O O . ASP B 1 88 ? -49.096 -4.846 13.857 1.00 22.34 84 ASP B O 1
ATOM 2822 N N . PRO B 1 89 ? -50.180 -3.007 14.560 1.00 22.31 85 PRO B N 1
ATOM 2823 C CA . PRO B 1 89 ? -50.174 -2.442 13.194 1.00 19.48 85 PRO B CA 1
ATOM 2824 C C . PRO B 1 89 ? -48.786 -2.101 12.681 1.00 21.88 85 PRO B C 1
ATOM 2825 O O . PRO B 1 89 ? -48.590 -2.056 11.458 1.00 23.04 85 PRO B O 1
ATOM 2829 N N . LEU B 1 90 ? -47.809 -1.871 13.575 1.00 21.14 86 LEU B N 1
ATOM 2830 C CA . LEU B 1 90 ? -46.463 -1.489 13.141 1.00 21.99 86 LEU B CA 1
ATOM 2831 C C . LEU B 1 90 ? -45.540 -1.841 14.304 1.00 22.55 86 LEU B C 1
ATOM 2832 O O . LEU B 1 90 ? -45.503 -1.115 15.306 1.00 24.51 86 LEU B O 1
ATOM 2837 N N . ASP B 1 91 ? -44.830 -2.963 14.182 1.00 20.46 87 ASP B N 1
ATOM 2838 C CA . ASP B 1 91 ? -43.877 -3.362 15.219 1.00 19.02 87 ASP B CA 1
ATOM 2839 C C . ASP B 1 91 ? -42.475 -2.926 14.792 1.00 19.01 87 ASP B C 1
ATOM 2840 O O . ASP B 1 91 ? -41.980 -3.355 13.740 1.00 23.21 87 ASP B O 1
ATOM 2845 N N . GLY B 1 92 ? -41.845 -2.063 15.598 1.00 19.41 88 GLY B N 1
ATOM 2846 C CA . GLY B 1 92 ? -40.575 -1.472 15.203 1.00 22.11 88 GLY B CA 1
ATOM 2847 C C . GLY B 1 92 ? -40.691 0.018 14.896 1.00 21.62 88 GLY B C 1
ATOM 2848 O O . GLY B 1 92 ? -40.145 0.505 13.900 1.00 21.42 88 GLY B O 1
ATOM 2849 N N . THR B 1 93 ? -41.400 0.775 15.744 1.00 22.44 89 THR B N 1
ATOM 2850 C CA A THR B 1 93 ? -41.674 2.178 15.443 0.36 21.80 89 THR B CA 1
ATOM 2851 C CA B THR B 1 93 ? -41.648 2.156 15.357 0.64 21.72 89 THR B CA 1
ATOM 2852 C C . THR B 1 93 ? -40.406 3.028 15.466 1.00 23.04 89 THR B C 1
ATOM 2853 O O . THR B 1 93 ? -40.257 3.955 14.658 1.00 23.23 89 THR B O 1
ATOM 2860 N N . THR B 1 94 ? -39.504 2.754 16.412 1.00 21.50 90 THR B N 1
ATOM 2861 C CA . THR B 1 94 ? -38.240 3.509 16.437 1.00 20.06 90 THR B CA 1
ATOM 2862 C C . THR B 1 94 ? -37.449 3.301 15.139 1.00 20.30 90 THR B C 1
ATOM 2863 O O . THR B 1 94 ? -36.956 4.270 14.548 1.00 21.81 90 THR B O 1
ATOM 2867 N N . ASN B 1 95 ? -37.313 2.045 14.665 1.00 19.43 91 ASN B N 1
ATOM 2868 C CA . ASN B 1 95 ? -36.654 1.831 13.363 1.00 18.08 91 ASN B CA 1
ATOM 2869 C C . ASN B 1 95 ? -37.345 2.623 12.239 1.00 21.21 91 ASN B C 1
ATOM 2870 O O . ASN B 1 95 ? -36.687 3.190 11.355 1.00 21.49 91 ASN B O 1
ATOM 2875 N N . PHE B 1 96 ? -38.683 2.614 12.213 1.00 19.90 92 PHE B N 1
ATOM 2876 C CA . PHE B 1 96 ? -39.405 3.319 11.156 1.00 20.81 92 PHE B CA 1
ATOM 2877 C C . PHE B 1 96 ? -39.093 4.821 11.163 1.00 22.42 92 PHE B C 1
ATOM 2878 O O . PHE B 1 96 ? -38.814 5.407 10.111 1.00 24.85 92 PHE B O 1
ATOM 2886 N N . ILE B 1 97 ? -39.105 5.454 12.343 1.00 22.05 93 ILE B N 1
ATOM 2887 C CA . ILE B 1 97 ? -38.819 6.898 12.437 1.00 21.94 93 ILE B CA 1
ATOM 2888 C C . ILE B 1 97 ? -37.400 7.225 11.971 1.00 25.70 93 ILE B C 1
ATOM 2889 O O . ILE B 1 97 ? -37.159 8.265 11.343 1.00 26.78 93 ILE B O 1
ATOM 2894 N N . LYS B 1 98 ? -36.451 6.355 12.234 1.00 21.56 94 LYS B N 1
ATOM 2895 C CA . LYS B 1 98 ? -35.082 6.544 11.826 1.00 18.90 94 LYS B CA 1
ATOM 2896 C C . LYS B 1 98 ? -34.772 6.052 10.381 1.00 24.10 94 LYS B C 1
ATOM 2897 O O . LYS B 1 98 ? -33.707 6.193 9.900 1.00 22.86 94 LYS B O 1
ATOM 2903 N N . ARG B 1 99 ? -35.773 5.504 9.729 1.00 22.51 95 ARG B N 1
ATOM 2904 C CA . ARG B 1 99 ? -35.670 4.952 8.406 1.00 19.56 95 ARG B CA 1
ATOM 2905 C C . ARG B 1 99 ? -34.744 3.744 8.289 1.00 22.10 95 ARG B C 1
ATOM 2906 O O . ARG B 1 99 ? -34.219 3.513 7.274 1.00 23.76 95 ARG B O 1
ATOM 2914 N N . LEU B 1 100 ? -34.637 2.987 9.372 1.00 19.67 96 LEU B N 1
ATOM 2915 C CA . LEU B 1 100 ? -33.929 1.699 9.408 1.00 19.54 96 LEU B CA 1
ATOM 2916 C C . LEU B 1 100 ? -35.037 0.728 8.960 1.00 18.90 96 LEU B C 1
ATOM 2917 O O . LEU B 1 100 ? -35.985 0.563 9.592 1.00 21.93 96 LEU B O 1
ATOM 2922 N N . PRO B 1 101 ? -34.789 0.103 7.759 1.00 20.92 97 PRO B N 1
ATOM 2923 C CA . PRO B 1 101 ? -35.909 -0.649 7.186 1.00 19.84 97 PRO B CA 1
ATOM 2924 C C . PRO B 1 101 ? -36.256 -2.078 7.683 1.00 21.43 97 PRO B C 1
ATOM 2925 O O . PRO B 1 101 ? -36.410 -2.943 6.881 1.00 21.00 97 PRO B O 1
ATOM 2929 N N . HIS B 1 102 ? -36.394 -2.244 8.993 1.00 18.85 98 HIS B N 1
ATOM 2930 C CA . HIS B 1 102 ? -36.723 -3.507 9.617 1.00 15.37 98 HIS B CA 1
ATOM 2931 C C . HIS B 1 102 ? -37.898 -3.263 10.547 1.00 16.90 98 HIS B C 1
ATOM 2932 O O . HIS B 1 102 ? -37.716 -2.801 11.576 1.00 20.16 98 HIS B O 1
ATOM 2939 N N . PHE B 1 103 ? -39.093 -3.612 10.094 1.00 20.01 99 PHE B N 1
ATOM 2940 C CA . PHE B 1 103 ? -40.338 -3.438 10.835 1.00 17.49 99 PHE B CA 1
ATOM 2941 C C . PHE B 1 103 ? -41.429 -4.352 10.246 1.00 16.26 99 PHE B C 1
ATOM 2942 O O . PHE B 1 103 ? -41.247 -4.847 9.209 1.00 19.01 99 PHE B O 1
ATOM 2950 N N . ALA B 1 104 ? -42.525 -4.578 10.962 1.00 20.10 100 ALA B N 1
ATOM 2951 C CA . ALA B 1 104 ? -43.558 -5.488 10.512 1.00 21.27 100 ALA B CA 1
ATOM 2952 C C . ALA B 1 104 ? -44.971 -5.286 11.017 1.00 19.97 100 ALA B C 1
ATOM 2953 O O . ALA B 1 104 ? -45.153 -4.661 11.971 1.00 21.15 100 ALA B O 1
ATOM 2955 N N . VAL B 1 105 ? -45.925 -5.893 10.312 1.00 17.96 101 VAL B N 1
ATOM 2956 C CA . VAL B 1 105 ? -47.334 -5.980 10.731 1.00 18.63 101 VAL B CA 1
ATOM 2957 C C . VAL B 1 105 ? -47.538 -7.376 11.323 1.00 17.95 101 VAL B C 1
ATOM 2958 O O . VAL B 1 105 ? -47.132 -8.368 10.699 1.00 20.49 101 VAL B O 1
ATOM 2962 N N . SER B 1 106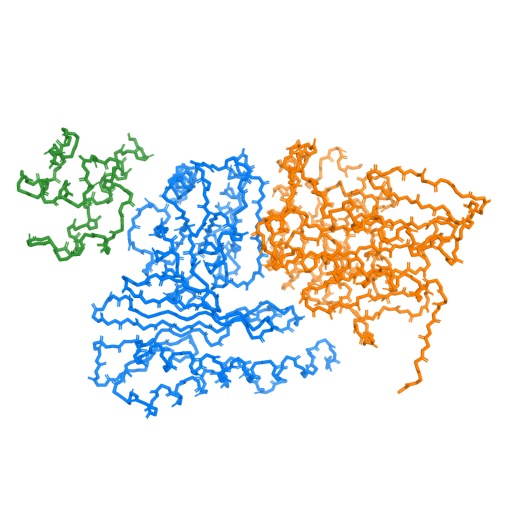 ? -48.173 -7.464 12.510 1.00 16.63 102 SER B N 1
ATOM 2963 C CA . SER B 1 106 ? -48.413 -8.735 13.209 1.00 18.04 102 SER B CA 1
ATOM 2964 C C . SER B 1 106 ? -49.911 -8.923 13.442 1.00 24.16 102 SER B C 1
ATOM 2965 O O . SER B 1 106 ? -50.535 -8.057 14.058 1.00 20.40 102 SER B O 1
ATOM 2968 N N . ILE B 1 107 ? -50.475 -10.058 13.002 1.00 20.66 103 ILE B N 1
ATOM 2969 C CA . ILE B 1 107 ? -51.902 -10.388 13.234 1.00 20.28 103 ILE B CA 1
ATOM 2970 C C . ILE B 1 107 ? -52.037 -11.841 13.705 1.00 21.57 103 ILE B C 1
ATOM 2971 O O . ILE B 1 107 ? -51.620 -12.758 12.992 1.00 21.67 103 ILE B O 1
ATOM 2976 N N . ALA B 1 108 ? -52.678 -12.058 14.872 1.00 19.03 104 ALA B N 1
ATOM 2977 C CA . ALA B 1 108 ? -52.974 -13.401 15.395 1.00 20.23 104 ALA B CA 1
ATOM 2978 C C . ALA B 1 108 ? -54.488 -13.541 15.545 1.00 21.94 104 ALA B C 1
ATOM 2979 O O . ALA B 1 108 ? -55.159 -12.565 15.892 1.00 24.48 104 ALA B O 1
ATOM 2981 N N . VAL B 1 109 ? -55.030 -14.736 15.300 1.00 20.78 105 VAL B N 1
ATOM 2982 C CA . VAL B 1 109 ? -56.458 -15.008 15.584 1.00 21.62 105 VAL B CA 1
ATOM 2983 C C . VAL B 1 109 ? -56.554 -16.115 16.642 1.00 25.62 105 VAL B C 1
ATOM 2984 O O . VAL B 1 109 ? -55.998 -17.208 16.457 1.00 25.56 105 VAL B O 1
ATOM 2988 N N . ARG B 1 110 ? -57.263 -15.839 17.743 1.00 22.51 106 ARG B N 1
ATOM 2989 C CA . ARG B 1 110 ? -57.439 -16.795 18.842 1.00 25.75 106 ARG B CA 1
ATOM 2990 C C . ARG B 1 110 ? -58.889 -17.261 18.933 1.00 29.32 106 ARG B C 1
ATOM 2991 O O . ARG B 1 110 ? -59.805 -16.455 18.782 1.00 28.60 106 ARG B O 1
ATOM 2999 N N . ILE B 1 111 ? -59.095 -18.562 19.184 1.00 26.58 107 ILE B N 1
ATOM 3000 C CA . ILE B 1 111 ? -60.436 -19.120 19.416 1.00 31.72 107 ILE B CA 1
ATOM 3001 C C . ILE B 1 111 ? -60.444 -19.671 20.837 1.00 36.56 107 ILE B C 1
ATOM 3002 O O . ILE B 1 111 ? -59.634 -20.550 21.172 1.00 31.27 107 ILE B O 1
ATOM 3007 N N . LYS B 1 112 ? -61.257 -19.124 21.709 1.00 29.61 108 LYS B N 1
ATOM 3008 C CA . LYS B 1 112 ? -61.261 -19.548 23.112 1.00 37.42 108 LYS B CA 1
ATOM 3009 C C . LYS B 1 112 ? -59.916 -19.389 23.803 1.00 42.29 108 LYS B C 1
ATOM 3010 O O . LYS B 1 112 ? -59.546 -20.152 24.628 1.00 32.31 108 LYS B O 1
ATOM 3016 N N . GLY B 1 113 ? -59.208 -18.348 23.442 1.00 32.86 109 GLY B N 1
ATOM 3017 C CA . GLY B 1 113 ? -57.946 -18.067 24.045 1.00 32.75 109 GLY B CA 1
ATOM 3018 C C . GLY B 1 113 ? -56.772 -18.835 23.501 1.00 32.51 109 GLY B C 1
ATOM 3019 O O . GLY B 1 113 ? -55.715 -18.619 23.981 1.00 35.31 109 GLY B O 1
ATOM 3020 N N . ARG B 1 114 ? -56.966 -19.662 22.496 1.00 28.15 110 ARG B N 1
ATOM 3021 C CA . ARG B 1 114 ? -55.914 -20.418 21.882 1.00 34.64 110 ARG B CA 1
ATOM 3022 C C . ARG B 1 114 ? -55.644 -19.970 20.439 1.00 31.80 110 ARG B C 1
ATOM 3023 O O . ARG B 1 114 ? -56.519 -19.931 19.641 1.00 27.77 110 ARG B O 1
ATOM 3031 N N . THR B 1 115 ? -54.398 -19.658 20.141 1.00 26.22 111 THR B N 1
ATOM 3032 C CA . THR B 1 115 ? -54.062 -19.183 18.819 1.00 25.59 111 THR B CA 1
ATOM 3033 C C . THR B 1 115 ? -54.291 -20.220 17.742 1.00 28.45 111 THR B C 1
ATOM 3034 O O . THR B 1 115 ? -53.648 -21.215 17.789 1.00 31.66 111 THR B O 1
ATOM 3038 N N A GLU B 1 116 ? -54.928 -19.818 16.655 0.47 23.39 112 GLU B N 1
ATOM 3039 N N B GLU B 1 116 ? -54.982 -19.826 16.684 0.53 23.35 112 GLU B N 1
ATOM 3040 C CA A GLU B 1 116 ? -55.206 -20.746 15.559 0.47 26.86 112 GLU B CA 1
ATOM 3041 C CA B GLU B 1 116 ? -55.331 -20.694 15.550 0.53 26.83 112 GLU B CA 1
ATOM 3042 C C A GLU B 1 116 ? -54.593 -20.367 14.214 0.47 28.34 112 GLU B C 1
ATOM 3043 C C B GLU B 1 116 ? -54.596 -20.360 14.255 0.53 28.33 112 GLU B C 1
ATOM 3044 O O A GLU B 1 116 ? -54.265 -21.270 13.435 0.47 27.02 112 GLU B O 1
ATOM 3045 O O B GLU B 1 116 ? -54.169 -21.281 13.551 0.53 27.12 112 GLU B O 1
ATOM 3056 N N . VAL B 1 117 ? -54.452 -19.073 13.891 1.00 25.97 113 VAL B N 1
ATOM 3057 C CA . VAL B 1 117 ? -53.728 -18.660 12.684 1.00 26.09 113 VAL B CA 1
ATOM 3058 C C . VAL B 1 117 ? -52.883 -17.435 13.026 1.00 24.14 113 VAL B C 1
ATOM 3059 O O . VAL B 1 117 ? -53.182 -16.702 13.970 1.00 23.50 113 VAL B O 1
ATOM 3063 N N . ALA B 1 118 ? -51.796 -17.237 12.254 1.00 25.62 114 ALA B N 1
ATOM 3064 C CA . ALA B 1 118 ? -50.837 -16.159 12.535 1.00 24.20 114 ALA B CA 1
ATOM 3065 C C . ALA B 1 118 ? -50.181 -15.652 11.249 1.00 19.52 114 ALA B C 1
ATOM 3066 O O . ALA B 1 118 ? -49.885 -16.442 10.341 1.00 22.02 114 ALA B O 1
ATOM 3068 N N . VAL B 1 119 ? -49.933 -14.328 11.193 1.00 20.13 115 VAL B N 1
ATOM 3069 C CA . VAL B 1 119 ? -49.214 -13.662 10.100 1.00 18.29 115 VAL B CA 1
ATOM 3070 C C . VAL B 1 119 ? -48.224 -12.653 10.692 1.00 19.85 115 VAL B C 1
ATOM 3071 O O . VAL B 1 119 ? -48.617 -11.846 11.537 1.00 19.14 115 VAL B O 1
ATOM 3075 N N . VAL B 1 120 ? -46.945 -12.691 10.259 1.00 20.93 116 VAL B N 1
ATOM 3076 C CA . VAL B 1 120 ? -45.982 -11.589 10.485 1.00 20.05 116 VAL B CA 1
ATOM 3077 C C . VAL B 1 120 ? -45.452 -11.164 9.100 1.00 20.80 116 VAL B C 1
ATOM 3078 O O . VAL B 1 120 ? -44.887 -11.989 8.370 1.00 20.34 116 VAL B O 1
ATOM 3082 N N . TYR B 1 121 ? -45.658 -9.897 8.708 1.00 19.38 117 TYR B N 1
ATOM 3083 C CA . TYR B 1 121 ? -45.337 -9.449 7.342 1.00 17.18 117 TYR B CA 1
ATOM 3084 C C . TYR B 1 121 ? -44.341 -8.288 7.348 1.00 19.78 117 TYR B C 1
ATOM 3085 O O . TYR B 1 121 ? -44.608 -7.238 7.943 1.00 18.74 117 TYR B O 1
ATOM 3094 N N . ASP B 1 122 ? -43.167 -8.483 6.684 1.00 20.72 118 ASP B N 1
ATOM 3095 C CA . ASP B 1 122 ? -42.134 -7.462 6.460 1.00 19.05 118 ASP B CA 1
ATOM 3096 C C . ASP B 1 122 ? -42.375 -6.815 5.097 1.00 18.94 118 ASP B C 1
ATOM 3097 O O . ASP B 1 122 ? -42.087 -7.454 4.072 1.00 19.23 118 ASP B O 1
ATOM 3102 N N . PRO B 1 123 ? -42.918 -5.576 5.038 1.00 21.30 119 PRO B N 1
ATOM 3103 C CA . PRO B 1 123 ? -43.238 -4.970 3.732 1.00 21.69 119 PRO B CA 1
ATOM 3104 C C . PRO B 1 123 ? -42.044 -4.431 2.968 1.00 23.88 119 PRO B C 1
ATOM 3105 O O . PRO B 1 123 ? -42.189 -4.142 1.763 1.00 23.65 119 PRO B O 1
ATOM 3109 N N . MET B 1 124 ? -40.881 -4.258 3.612 1.00 22.26 120 MET B N 1
ATOM 3110 C CA . MET B 1 124 ? -39.695 -3.806 2.878 1.00 22.40 120 MET B CA 1
ATOM 3111 C C . MET B 1 124 ? -38.993 -4.939 2.140 1.00 23.03 120 MET B C 1
ATOM 3112 O O . MET B 1 124 ? -38.497 -4.731 1.021 1.00 24.06 120 MET B O 1
ATOM 3117 N N . ARG B 1 125 ? -38.897 -6.132 2.735 1.00 19.29 121 ARG B N 1
ATOM 3118 C CA . ARG B 1 125 ? -38.333 -7.292 2.024 1.00 17.00 121 ARG B CA 1
ATOM 3119 C C . ARG B 1 125 ? -39.400 -8.117 1.286 1.00 24.24 121 ARG B C 1
ATOM 3120 O O . ARG B 1 125 ? -39.060 -9.058 0.559 1.00 23.80 121 ARG B O 1
ATOM 3128 N N . ASN B 1 126 ? -40.675 -7.790 1.465 1.00 21.30 122 ASN B N 1
ATOM 3129 C CA . ASN B 1 126 ? -41.793 -8.619 0.981 1.00 23.46 122 ASN B CA 1
ATOM 3130 C C . ASN B 1 126 ? -41.665 -10.065 1.475 1.00 21.63 122 ASN B C 1
ATOM 3131 O O . ASN B 1 126 ? -41.687 -11.021 0.692 1.00 25.53 122 ASN B O 1
ATOM 3136 N N . GLU B 1 127 ? -41.534 -10.226 2.806 1.00 19.03 123 GLU B N 1
ATOM 3137 C CA . GLU B 1 127 ? -41.419 -11.536 3.456 1.00 19.72 123 GLU B CA 1
ATOM 3138 C C . GLU B 1 127 ? -42.675 -11.788 4.301 1.00 22.24 123 GLU B C 1
ATOM 3139 O O . GLU B 1 127 ? -42.919 -11.090 5.299 1.00 21.27 123 GLU B O 1
ATOM 3145 N N . LEU B 1 128 ? -43.488 -12.788 3.880 1.00 18.87 124 LEU B N 1
ATOM 3146 C CA . LEU B 1 128 ? -44.766 -13.142 4.523 1.00 21.39 124 LEU B CA 1
ATOM 3147 C C . LEU B 1 128 ? -44.608 -14.442 5.321 1.00 21.87 124 LEU B C 1
ATOM 3148 O O . LEU B 1 128 ? -44.507 -15.532 4.740 1.00 21.87 124 LEU B O 1
ATOM 3153 N N . PHE B 1 129 ? -44.554 -14.331 6.652 1.00 18.43 125 PHE B N 1
ATOM 3154 C CA . PHE B 1 129 ? -44.490 -15.493 7.543 1.00 18.80 125 PHE B CA 1
ATOM 3155 C C . PHE B 1 129 ? -45.903 -15.862 8.000 1.00 24.30 125 PHE B C 1
ATOM 3156 O O . PHE B 1 129 ? -46.612 -15.009 8.546 1.00 24.44 125 PHE B O 1
ATOM 3164 N N . THR B 1 130 ? -46.312 -17.129 7.798 1.00 21.43 126 THR B N 1
ATOM 3165 C CA . THR B 1 130 ? -47.672 -17.578 8.141 1.00 23.62 126 THR B CA 1
ATOM 3166 C C . THR B 1 130 ? -47.612 -18.879 8.932 1.00 25.91 126 THR B C 1
ATOM 3167 O O . THR B 1 130 ? -46.645 -19.627 8.850 1.00 20.88 126 THR B O 1
ATOM 3171 N N . ALA B 1 131 ? -48.669 -19.164 9.696 1.00 25.25 127 ALA B N 1
ATOM 3172 C CA . ALA B 1 131 ? -48.809 -20.455 10.355 1.00 18.92 127 ALA B CA 1
ATOM 3173 C C . ALA B 1 131 ? -50.293 -20.744 10.592 1.00 30.46 127 ALA B C 1
ATOM 3174 O O . ALA B 1 131 ? -51.078 -19.826 10.835 1.00 25.51 127 ALA B O 1
ATOM 3176 N N . THR B 1 132 ? -50.644 -22.032 10.567 1.00 25.03 128 THR B N 1
ATOM 3177 C CA . THR B 1 132 ? -51.984 -22.547 10.885 1.00 26.47 128 THR B CA 1
ATOM 3178 C C . THR B 1 132 ? -51.818 -23.679 11.893 1.00 29.78 128 THR B C 1
ATOM 3179 O O . THR B 1 132 ? -50.983 -24.569 11.683 1.00 31.61 128 THR B O 1
ATOM 3183 N N . ARG B 1 133 ? -52.573 -23.644 12.996 1.00 25.59 129 ARG B N 1
ATOM 3184 C CA . ARG B 1 133 ? -52.355 -24.622 14.062 1.00 27.06 129 ARG B CA 1
ATOM 3185 C C . ARG B 1 133 ? -52.519 -26.049 13.530 1.00 35.21 129 ARG B C 1
ATOM 3186 O O . ARG B 1 133 ? -53.492 -26.363 12.842 1.00 34.90 129 ARG B O 1
ATOM 3194 N N . GLY B 1 134 ? -51.530 -26.900 13.810 1.00 28.81 130 GLY B N 1
ATOM 3195 C CA . GLY B 1 134 ? -51.520 -28.265 13.315 1.00 29.82 130 GLY B CA 1
ATOM 3196 C C . GLY B 1 134 ? -51.081 -28.460 11.885 1.00 30.50 130 GLY B C 1
ATOM 3197 O O . GLY B 1 134 ? -50.968 -29.615 11.445 1.00 32.58 130 GLY B O 1
ATOM 3198 N N A GLN B 1 135 ? -50.836 -27.387 11.129 0.67 26.72 131 GLN B N 1
ATOM 3199 N N B GLN B 1 135 ? -50.810 -27.393 11.137 0.33 26.89 131 GLN B N 1
ATOM 3200 C CA A GLN B 1 135 ? -50.472 -27.503 9.721 0.67 30.72 131 GLN B CA 1
ATOM 3201 C CA B GLN B 1 135 ? -50.448 -27.537 9.735 0.33 30.74 131 GLN B CA 1
ATOM 3202 C C A GLN B 1 135 ? -49.080 -26.980 9.373 0.67 28.79 131 GLN B C 1
ATOM 3203 C C B GLN B 1 135 ? -49.082 -26.965 9.372 0.33 28.89 131 GLN B C 1
ATOM 3204 O O A GLN B 1 135 ? -48.696 -27.053 8.201 0.67 28.81 131 GLN B O 1
ATOM 3205 O O B GLN B 1 135 ? -48.716 -26.994 8.192 0.33 28.85 131 GLN B O 1
ATOM 3216 N N . GLY B 1 136 ? -48.320 -26.451 10.336 1.00 28.31 132 GLY B N 1
ATOM 3217 C CA . GLY B 1 136 ? -46.960 -25.965 10.072 1.00 25.99 132 GLY B CA 1
ATOM 3218 C C . GLY B 1 136 ? -46.895 -24.448 9.897 1.00 32.28 132 GLY B C 1
ATOM 3219 O O . GLY B 1 136 ? -47.908 -23.741 9.888 1.00 25.10 132 GLY B O 1
ATOM 3220 N N . ALA B 1 137 ? -45.659 -23.948 9.750 1.00 24.04 133 ALA B N 1
ATOM 3221 C CA . ALA B 1 137 ? -45.354 -22.548 9.441 1.00 23.59 133 ALA B CA 1
ATOM 3222 C C . ALA B 1 137 ? -44.592 -22.437 8.119 1.00 28.31 133 ALA B C 1
ATOM 3223 O O . ALA B 1 137 ? -43.895 -23.378 7.712 1.00 25.49 133 ALA B O 1
ATOM 3225 N N . GLN B 1 138 ? -44.711 -21.271 7.460 1.00 21.43 134 GLN B N 1
ATOM 3226 C CA . GLN B 1 138 ? -44.167 -20.995 6.133 1.00 23.77 134 GLN B CA 1
ATOM 3227 C C . GLN B 1 138 ? -43.553 -19.605 6.039 1.00 27.05 134 GLN B C 1
ATOM 3228 O O . GLN B 1 138 ? -44.042 -18.654 6.654 1.00 23.07 134 GLN B O 1
ATOM 3234 N N . LEU B 1 139 ? -42.524 -19.473 5.190 1.00 24.97 135 LEU B N 1
ATOM 3235 C CA . LEU B 1 139 ? -42.075 -18.175 4.681 1.00 23.46 135 LEU B CA 1
ATOM 3236 C C . LEU B 1 139 ? -42.283 -18.155 3.166 1.00 25.54 135 LEU B C 1
ATOM 3237 O O . LEU B 1 139 ? -41.681 -18.951 2.439 1.00 26.84 135 LEU B O 1
ATOM 3242 N N . ASN B 1 140 ? -43.125 -17.237 2.700 1.00 25.73 136 ASN B N 1
ATOM 3243 C CA . ASN B 1 140 ? -43.477 -17.099 1.280 1.00 31.22 136 ASN B CA 1
ATOM 3244 C C . ASN B 1 140 ? -43.866 -18.445 0.663 1.00 33.20 136 ASN B C 1
ATOM 3245 O O . ASN B 1 140 ? -43.483 -18.771 -0.463 1.00 32.49 136 ASN B O 1
ATOM 3250 N N . GLY B 1 141 ? -44.616 -19.255 1.424 1.00 32.70 137 GLY B N 1
ATOM 3251 C CA . GLY B 1 141 ? -45.027 -20.568 0.941 1.00 38.93 137 GLY B CA 1
ATOM 3252 C C . GLY B 1 141 ? -44.094 -21.743 1.224 1.00 43.53 137 GLY B C 1
ATOM 3253 O O . GLY B 1 141 ? -44.515 -22.893 1.008 1.00 34.65 137 GLY B O 1
ATOM 3254 N N . TYR B 1 142 ? -42.852 -21.506 1.686 1.00 32.70 138 TYR B N 1
ATOM 3255 C CA . TYR B 1 142 ? -41.899 -22.576 2.023 1.00 35.19 138 TYR B CA 1
ATOM 3256 C C . TYR B 1 142 ? -41.940 -22.947 3.506 1.00 31.18 138 TYR B C 1
ATOM 3257 O O . TYR B 1 142 ? -41.872 -22.070 4.374 1.00 26.12 138 TYR B O 1
ATOM 3266 N N . ARG B 1 143 ? -41.958 -24.252 3.798 1.00 31.43 139 ARG B N 1
ATOM 3267 C CA . ARG B 1 143 ? -42.159 -24.724 5.166 1.00 32.83 139 ARG B CA 1
ATOM 3268 C C . ARG B 1 143 ? -40.937 -24.483 6.057 1.00 33.56 139 ARG B C 1
ATOM 3269 O O . ARG B 1 143 ? -39.795 -24.741 5.659 1.00 29.68 139 ARG B O 1
ATOM 3277 N N . LEU B 1 144 ? -41.183 -24.019 7.293 1.00 22.29 140 LEU B N 1
ATOM 3278 C CA . LEU B 1 144 ? -40.116 -23.669 8.227 1.00 27.55 140 LEU B CA 1
ATOM 3279 C C . LEU B 1 144 ? -39.865 -24.812 9.210 1.00 34.29 140 LEU B C 1
ATOM 3280 O O . LEU B 1 144 ? -40.798 -25.516 9.615 1.00 30.09 140 LEU B O 1
ATOM 3285 N N A ARG B 1 145 ? -38.601 -24.997 9.631 0.48 27.74 141 ARG B N 1
ATOM 3286 N N B ARG B 1 145 ? -38.588 -24.966 9.599 0.52 27.70 141 ARG B N 1
ATOM 3287 C CA A ARG B 1 145 ? -38.310 -26.046 10.618 0.48 29.17 141 ARG B CA 1
ATOM 3288 C CA B ARG B 1 145 ? -38.195 -26.060 10.481 0.52 29.38 141 ARG B CA 1
ATOM 3289 C C A ARG B 1 145 ? -37.428 -25.618 11.793 0.48 30.90 141 ARG B C 1
ATOM 3290 C C B ARG B 1 145 ? -37.226 -25.662 11.594 0.52 30.37 141 ARG B C 1
ATOM 3291 O O A ARG B 1 145 ? -37.117 -26.453 12.659 0.48 28.39 141 ARG B O 1
ATOM 3292 O O B ARG B 1 145 ? -36.632 -26.557 12.210 0.52 27.72 141 ARG B O 1
ATOM 3307 N N . GLY B 1 146 ? -37.039 -24.366 11.880 1.00 25.78 142 GLY B N 1
ATOM 3308 C CA . GLY B 1 146 ? -36.269 -23.965 13.050 1.00 22.77 142 GLY B CA 1
ATOM 3309 C C . GLY B 1 146 ? -34.778 -24.304 12.948 1.00 22.63 142 GLY B C 1
ATOM 3310 O O . GLY B 1 146 ? -34.284 -24.731 11.909 1.00 32.39 142 GLY B O 1
ATOM 3311 N N . SER B 1 147 ? -34.076 -24.089 14.065 1.00 23.30 143 SER B N 1
ATOM 3312 C CA . SER B 1 147 ? -32.651 -24.383 14.237 1.00 28.00 143 SER B CA 1
ATOM 3313 C C . SER B 1 147 ? -32.446 -25.801 14.771 1.00 26.48 143 SER B C 1
ATOM 3314 O O . SER B 1 147 ? -33.295 -26.327 15.495 1.00 27.71 143 SER B O 1
ATOM 3317 N N . THR B 1 148 ? -31.296 -26.408 14.429 1.00 26.53 144 THR B N 1
ATOM 3318 C CA . THR B 1 148 ? -30.972 -27.759 14.890 1.00 33.98 144 THR B CA 1
ATOM 3319 C C . THR B 1 148 ? -29.902 -27.782 15.989 1.00 32.85 144 THR B C 1
ATOM 3320 O O . THR B 1 148 ? -29.357 -28.849 16.293 1.00 32.15 144 THR B O 1
ATOM 3324 N N . ALA B 1 149 ? -29.608 -26.645 16.623 1.00 26.75 145 ALA B N 1
ATOM 3325 C CA . ALA B 1 149 ? -28.641 -26.627 17.722 1.00 24.72 145 ALA B CA 1
ATOM 3326 C C . ALA B 1 149 ? -29.061 -27.545 18.870 1.00 32.43 145 ALA B C 1
ATOM 3327 O O . ALA B 1 149 ? -30.237 -27.603 19.248 1.00 27.20 145 ALA B O 1
ATOM 3329 N N . ARG B 1 150 ? -28.099 -28.227 19.466 1.00 29.56 146 ARG B N 1
ATOM 3330 C CA . ARG B 1 150 ? -28.349 -29.148 20.576 1.00 35.46 146 ARG B CA 1
ATOM 3331 C C . ARG B 1 150 ? -27.988 -28.617 21.951 1.00 31.83 146 ARG B C 1
ATOM 3332 O O . ARG B 1 150 ? -28.320 -29.198 22.907 1.00 32.91 146 ARG B O 1
ATOM 3340 N N . ASP B 1 151 ? -27.291 -27.497 22.000 1.00 26.37 147 ASP B N 1
ATOM 3341 C CA . ASP B 1 151 ? -26.986 -26.784 23.244 1.00 29.29 147 ASP B CA 1
ATOM 3342 C C . ASP B 1 151 ? -26.579 -25.365 22.847 1.00 32.09 147 ASP B C 1
ATOM 3343 O O . ASP B 1 151 ? -26.820 -24.943 21.711 1.00 31.84 147 ASP B O 1
ATOM 3348 N N . LEU B 1 152 ? -25.981 -24.619 23.785 1.00 28.11 148 LEU B N 1
ATOM 3349 C CA . LEU B 1 152 ? -25.658 -23.223 23.479 1.00 29.60 148 LEU B CA 1
ATOM 3350 C C . LEU B 1 152 ? -24.368 -23.027 22.685 1.00 31.89 148 LEU B C 1
ATOM 3351 O O . LEU B 1 152 ? -24.139 -21.914 22.196 1.00 26.48 148 LEU B O 1
ATOM 3356 N N . ASP B 1 153 ? -23.530 -24.047 22.509 1.00 29.29 149 ASP B N 1
ATOM 3357 C CA . ASP B 1 153 ? -22.243 -23.816 21.840 1.00 30.24 149 ASP B CA 1
ATOM 3358 C C . ASP B 1 153 ? -22.436 -23.359 20.393 1.00 25.52 149 ASP B C 1
ATOM 3359 O O . ASP B 1 153 ? -23.143 -24.001 19.615 1.00 30.15 149 ASP B O 1
ATOM 3364 N N . GLY B 1 154 ? -21.805 -22.237 20.023 1.00 25.26 150 GLY B N 1
ATOM 3365 C CA . GLY B 1 154 ? -21.961 -21.694 18.678 1.00 25.20 150 GLY B CA 1
ATOM 3366 C C . GLY B 1 154 ? -23.266 -20.952 18.373 1.00 21.45 150 GLY B C 1
ATOM 3367 O O . GLY B 1 154 ? -23.424 -20.466 17.235 1.00 24.10 150 GLY B O 1
ATOM 3368 N N . THR B 1 155 ? -24.189 -20.815 19.329 1.00 23.81 151 THR B N 1
ATOM 3369 C CA . THR B 1 155 ? -25.501 -20.259 18.970 1.00 22.57 151 THR B CA 1
ATOM 3370 C C . THR B 1 155 ? -25.524 -18.719 18.886 1.00 21.76 151 THR B C 1
ATOM 3371 O O . THR B 1 155 ? -24.725 -18.004 19.510 1.00 20.01 151 THR B O 1
ATOM 3375 N N . ILE B 1 156 ? -26.522 -18.226 18.140 1.00 20.19 152 ILE B N 1
ATOM 3376 C CA . ILE B 1 156 ? -26.813 -16.796 17.957 1.00 19.30 152 ILE B CA 1
ATOM 3377 C C . ILE B 1 156 ? -28.185 -16.534 18.591 1.00 18.46 152 ILE B C 1
ATOM 3378 O O . ILE B 1 156 ? -29.184 -17.117 18.149 1.00 19.82 152 ILE B O 1
ATOM 3383 N N . LEU B 1 157 ? -28.235 -15.698 19.642 1.00 17.77 153 LEU B N 1
ATOM 3384 C CA . LEU B 1 157 ? -29.496 -15.452 20.367 1.00 17.26 153 LEU B CA 1
ATOM 3385 C C . LEU B 1 157 ? -30.017 -14.039 20.095 1.00 19.75 153 LEU B C 1
ATOM 3386 O O . LEU B 1 157 ? -29.330 -13.055 20.402 1.00 18.48 153 LEU B O 1
ATOM 3391 N N . ALA B 1 158 ? -31.229 -13.942 19.522 1.00 17.15 154 ALA B N 1
ATOM 3392 C CA . ALA B 1 158 ? -31.931 -12.656 19.387 1.00 16.56 154 ALA B CA 1
ATOM 3393 C C . ALA B 1 158 ? -32.432 -12.188 20.750 1.00 19.52 154 ALA B C 1
ATOM 3394 O O . ALA B 1 158 ? -32.746 -12.997 21.630 1.00 20.64 154 ALA B O 1
ATOM 3396 N N . THR B 1 159 ? -32.519 -10.862 20.929 1.00 18.26 155 THR B N 1
ATOM 3397 C CA . THR B 1 159 ? -32.935 -10.303 22.221 1.00 18.45 155 THR B CA 1
ATOM 3398 C C . THR B 1 159 ? -33.392 -8.852 22.043 1.00 19.51 155 THR B C 1
ATOM 3399 O O . THR B 1 159 ? -33.069 -8.208 21.043 1.00 20.17 155 THR B O 1
ATOM 3403 N N . GLY B 1 160 ? -34.116 -8.335 23.040 1.00 22.11 156 GLY B N 1
ATOM 3404 C CA . GLY B 1 160 ? -34.387 -6.899 23.153 1.00 18.72 156 GLY B CA 1
ATOM 3405 C C . GLY B 1 160 ? -33.932 -6.367 24.507 1.00 17.19 156 GLY B C 1
ATOM 3406 O O . GLY B 1 160 ? -34.068 -7.048 25.528 1.00 20.24 156 GLY B O 1
ATOM 3407 N N . PHE B 1 161 ? -33.418 -5.126 24.515 1.00 18.82 157 PHE B N 1
ATOM 3408 C CA . PHE B 1 161 ? -33.063 -4.453 25.766 1.00 20.46 157 PHE B CA 1
ATOM 3409 C C . PHE B 1 161 ? -34.319 -3.848 26.410 1.00 21.32 157 PHE B C 1
ATOM 3410 O O . PHE B 1 161 ? -35.244 -3.435 25.707 1.00 24.45 157 PHE B O 1
ATOM 3418 N N . PRO B 1 162 ? -34.368 -3.759 27.760 1.00 18.74 158 PRO B N 1
ATOM 3419 C CA . PRO B 1 162 ? -35.579 -3.219 28.446 1.00 21.21 158 PRO B CA 1
ATOM 3420 C C . PRO B 1 162 ? -35.676 -1.693 28.374 1.00 24.52 158 PRO B C 1
ATOM 3421 O O . PRO B 1 162 ? -35.746 -0.988 29.399 1.00 25.76 158 PRO B O 1
ATOM 3425 N N . PHE B 1 163 ? -35.730 -1.163 27.145 1.00 25.25 159 PHE B N 1
ATOM 3426 C CA . PHE B 1 163 ? -35.606 0.280 26.952 1.00 30.51 159 PHE B CA 1
ATOM 3427 C C . PHE B 1 163 ? -36.834 1.031 27.421 1.00 33.57 159 PHE B C 1
ATOM 3428 O O . PHE B 1 163 ? -36.748 2.246 27.620 1.00 39.04 159 PHE B O 1
ATOM 3436 N N . LYS B 1 164 ? -37.953 0.338 27.633 1.00 25.93 160 LYS B N 1
ATOM 3437 C CA . LYS B 1 164 ? -39.154 0.949 28.183 1.00 36.51 160 LYS B CA 1
ATOM 3438 C C . LYS B 1 164 ? -39.360 0.620 29.659 1.00 36.06 160 LYS B C 1
ATOM 3439 O O . LYS B 1 164 ? -40.376 1.025 30.235 1.00 42.59 160 LYS B O 1
ATOM 3445 N N . ALA B 1 165 ? -38.435 -0.116 30.279 1.00 29.98 161 ALA B N 1
ATOM 3446 C CA . ALA B 1 165 ? -38.600 -0.529 31.678 1.00 32.75 161 ALA B CA 1
ATOM 3447 C C . ALA B 1 165 ? -37.215 -0.683 32.302 1.00 26.05 161 ALA B C 1
ATOM 3448 O O . ALA B 1 165 ? -36.796 -1.775 32.681 1.00 25.95 161 ALA B O 1
ATOM 3450 N N . LYS B 1 166 ? -36.495 0.430 32.429 1.00 27.83 162 LYS B N 1
ATOM 3451 C CA . LYS B 1 166 ? -35.090 0.350 32.795 1.00 30.05 162 LYS B CA 1
ATOM 3452 C C . LYS B 1 166 ? -34.854 0.015 34.262 1.00 29.79 162 LYS B C 1
ATOM 3453 O O . LYS B 1 166 ? -33.684 -0.122 34.647 1.00 28.81 162 LYS B O 1
ATOM 3459 N N . GLN B 1 167 ? -35.908 -0.149 35.076 1.00 27.67 163 GLN B N 1
ATOM 3460 C CA . GLN B 1 167 ? -35.713 -0.721 36.399 1.00 31.15 163 GLN B CA 1
ATOM 3461 C C . GLN B 1 167 ? -35.123 -2.124 36.308 1.00 31.82 163 GLN B C 1
ATOM 3462 O O . GLN B 1 167 ? -34.531 -2.604 37.280 1.00 28.36 163 GLN B O 1
ATOM 3468 N N . TYR B 1 168 ? -35.227 -2.779 35.146 1.00 26.56 164 TYR B N 1
ATOM 3469 C CA . TYR B 1 168 ? -34.668 -4.113 34.949 1.00 21.25 164 TYR B CA 1
ATOM 3470 C C . TYR B 1 168 ? -33.247 -4.114 34.384 1.00 25.32 164 TYR B C 1
ATOM 3471 O O . TYR B 1 168 ? -32.721 -5.199 34.101 1.00 24.17 164 TYR B O 1
ATOM 3480 N N . ALA B 1 169 ? -32.620 -2.946 34.217 1.00 23.90 165 ALA B N 1
ATOM 3481 C CA . ALA B 1 169 ? -31.364 -2.868 33.451 1.00 23.16 165 ALA B CA 1
ATOM 3482 C C . ALA B 1 169 ? -30.243 -3.722 34.057 1.00 25.15 165 ALA B C 1
ATOM 3483 O O . ALA B 1 169 ? -29.573 -4.482 33.343 1.00 25.08 165 ALA B O 1
ATOM 3485 N N . THR B 1 170 ? -29.996 -3.607 35.369 1.00 25.00 166 THR B N 1
ATOM 3486 C CA . THR B 1 170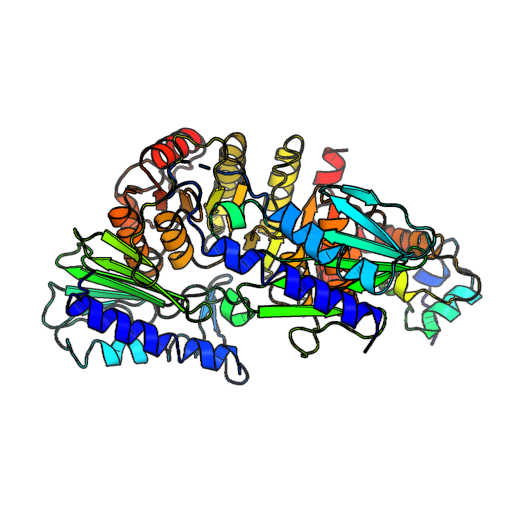 ? -28.862 -4.336 35.955 1.00 24.55 166 THR B CA 1
ATOM 3487 C C . THR B 1 170 ? -29.026 -5.840 35.806 1.00 27.61 166 THR B C 1
ATOM 3488 O O . THR B 1 170 ? -28.083 -6.550 35.419 1.00 25.66 166 THR B O 1
ATOM 3492 N N . THR B 1 171 ? -30.216 -6.353 36.126 1.00 21.81 167 THR B N 1
ATOM 3493 C CA . THR B 1 171 ? -30.457 -7.783 35.989 1.00 24.91 167 THR B CA 1
ATOM 3494 C C . THR B 1 171 ? -30.323 -8.239 34.537 1.00 21.57 167 THR B C 1
ATOM 3495 O O . THR B 1 171 ? -29.768 -9.312 34.270 1.00 25.29 167 THR B O 1
ATOM 3499 N N . TYR B 1 172 ? -30.856 -7.454 33.592 1.00 23.66 168 TYR B N 1
ATOM 3500 C CA . TYR B 1 172 ? -30.792 -7.844 32.172 1.00 18.30 168 TYR B CA 1
ATOM 3501 C C . TYR B 1 172 ? -29.342 -7.949 31.701 1.00 19.73 168 TYR B C 1
ATOM 3502 O O . TYR B 1 172 ? -28.955 -8.924 31.039 1.00 22.64 168 TYR B O 1
ATOM 3511 N N . ILE B 1 173 ? -28.523 -6.944 32.023 1.00 21.71 169 ILE B N 1
ATOM 3512 C CA . ILE B 1 173 ? -27.108 -6.964 31.609 1.00 22.03 169 ILE B CA 1
ATOM 3513 C C . ILE B 1 173 ? -26.389 -8.168 32.209 1.00 27.08 169 ILE B C 1
ATOM 3514 O O . ILE B 1 173 ? -25.578 -8.816 31.540 1.00 24.02 169 ILE B O 1
ATOM 3519 N N . ASN B 1 174 ? -26.692 -8.509 33.466 1.00 24.16 170 ASN B N 1
ATOM 3520 C CA . ASN B 1 174 ? -26.092 -9.701 34.076 1.00 21.50 170 ASN B CA 1
ATOM 3521 C C . ASN B 1 174 ? -26.496 -10.975 33.339 1.00 20.80 170 ASN B C 1
ATOM 3522 O O . ASN B 1 174 ? -25.678 -11.889 33.183 1.00 24.93 170 ASN B O 1
ATOM 3527 N N . ILE B 1 175 ? -27.774 -11.087 32.936 1.00 21.93 171 ILE B N 1
ATOM 3528 C CA . ILE B 1 175 ? -28.219 -12.252 32.174 1.00 21.01 171 ILE B CA 1
ATOM 3529 C C . ILE B 1 175 ? -27.483 -12.340 30.833 1.00 25.04 171 ILE B C 1
ATOM 3530 O O . ILE B 1 175 ? -27.087 -13.432 30.401 1.00 22.66 171 ILE B O 1
ATOM 3535 N N . VAL B 1 176 ? -27.305 -11.205 30.141 1.00 22.34 172 VAL B N 1
ATOM 3536 C CA . VAL B 1 176 ? -26.604 -11.219 28.852 1.00 20.59 172 VAL B CA 1
ATOM 3537 C C . VAL B 1 176 ? -25.154 -11.682 29.044 1.00 20.27 172 VAL B C 1
ATOM 3538 O O . VAL B 1 176 ? -24.653 -12.539 28.299 1.00 22.83 172 VAL B O 1
ATOM 3542 N N . GLY B 1 177 ? -24.463 -11.141 30.061 1.00 21.31 173 GLY B N 1
ATOM 3543 C CA . GLY B 1 177 ? -23.049 -11.499 30.236 1.00 21.52 173 GLY B CA 1
ATOM 3544 C C . GLY B 1 177 ? -22.878 -12.970 30.566 1.00 24.40 173 GLY B C 1
ATOM 3545 O O . GLY B 1 177 ? -21.944 -13.628 30.089 1.00 23.90 173 GLY B O 1
ATOM 3546 N N . LYS B 1 178 ? -23.804 -13.519 31.361 1.00 24.82 174 LYS B N 1
ATOM 3547 C CA . LYS B 1 178 ? -23.719 -14.929 31.729 1.00 25.11 174 LYS B CA 1
ATOM 3548 C C . LYS B 1 178 ? -24.028 -15.835 30.536 1.00 25.01 174 LYS B C 1
ATOM 3549 O O . LYS B 1 178 ? -23.346 -16.848 30.324 1.00 23.28 174 LYS B O 1
ATOM 3555 N N . LEU B 1 179 ? -25.032 -15.475 29.721 1.00 23.35 175 LEU B N 1
ATOM 3556 C CA . LEU B 1 179 ? -25.295 -16.241 28.507 1.00 21.67 175 LEU B CA 1
ATOM 3557 C C . LEU B 1 179 ? -24.089 -16.208 27.554 1.00 23.63 175 LEU B C 1
ATOM 3558 O O . LEU B 1 179 ? -23.797 -17.203 26.882 1.00 21.30 175 LEU B O 1
ATOM 3563 N N . PHE B 1 180 ? -23.389 -15.069 27.475 1.00 19.76 176 PHE B N 1
ATOM 3564 C CA . PHE B 1 180 ? -22.226 -14.929 26.575 1.00 21.82 176 PHE B CA 1
ATOM 3565 C C . PHE B 1 180 ? -21.062 -15.848 26.978 1.00 24.59 176 PHE B C 1
ATOM 3566 O O . PHE B 1 180 ? -20.202 -16.136 26.134 1.00 24.78 176 PHE B O 1
ATOM 3574 N N . ASN B 1 181 ? -21.033 -16.349 28.223 1.00 25.36 177 ASN B N 1
ATOM 3575 C CA . ASN B 1 181 ? -20.047 -17.372 28.583 1.00 27.89 177 ASN B CA 1
ATOM 3576 C C . ASN B 1 181 ? -20.221 -18.655 27.778 1.00 29.60 177 ASN B C 1
ATOM 3577 O O . ASN B 1 181 ? -19.248 -19.399 27.590 1.00 28.33 177 ASN B O 1
ATOM 3582 N N . GLU B 1 182 ? -21.440 -18.963 27.325 1.00 23.79 178 GLU B N 1
ATOM 3583 C CA . GLU B 1 182 ? -21.699 -20.191 26.579 1.00 23.61 178 GLU B CA 1
ATOM 3584 C C . GLU B 1 182 ? -22.073 -19.976 25.119 1.00 26.62 178 GLU B C 1
ATOM 3585 O O . GLU B 1 182 ? -21.644 -20.751 24.264 1.00 26.22 178 GLU B O 1
ATOM 3591 N N . CYS B 1 183 ? -22.921 -18.990 24.795 1.00 22.66 179 CYS B N 1
ATOM 3592 C CA . CYS B 1 183 ? -23.275 -18.807 23.384 1.00 23.72 179 CYS B CA 1
ATOM 3593 C C . CYS B 1 183 ? -22.181 -18.043 22.619 1.00 22.59 179 CYS B C 1
ATOM 3594 O O . CYS B 1 183 ? -21.216 -17.534 23.196 1.00 25.55 179 CYS B O 1
ATOM 3597 N N . ALA B 1 184 ? -22.356 -17.948 21.285 1.00 20.86 180 ALA B N 1
ATOM 3598 C CA . ALA B 1 184 ? -21.362 -17.268 20.444 1.00 23.90 180 ALA B CA 1
ATOM 3599 C C . ALA B 1 184 ? -21.593 -15.757 20.339 1.00 23.25 180 ALA B C 1
ATOM 3600 O O . ALA B 1 184 ? -20.629 -14.984 20.412 1.00 21.11 180 ALA B O 1
ATOM 3602 N N . ASP B 1 185 ? -22.846 -15.308 20.171 1.00 20.29 181 ASP B N 1
ATOM 3603 C CA . ASP B 1 185 ? -23.133 -13.912 19.791 1.00 19.45 181 ASP B CA 1
ATOM 3604 C C . ASP B 1 185 ? -24.629 -13.650 19.978 1.00 19.23 181 ASP B C 1
ATOM 3605 O O . ASP B 1 185 ? -25.402 -14.566 20.285 1.00 19.39 181 ASP B O 1
ATOM 3610 N N . PHE B 1 186 ? -25.034 -12.392 19.765 1.00 15.91 182 PHE B N 1
ATOM 3611 C CA . PHE B 1 186 ? -26.426 -11.949 19.893 1.00 17.24 182 PHE B CA 1
ATOM 3612 C C . PHE B 1 186 ? -26.844 -11.172 18.634 1.00 19.56 182 PHE B C 1
ATOM 3613 O O . PHE B 1 186 ? -26.009 -10.688 17.873 1.00 18.83 182 PHE B O 1
ATOM 3621 N N . ARG B 1 187 ? -28.166 -11.022 18.433 1.00 16.90 183 ARG B N 1
ATOM 3622 C CA . ARG B 1 187 ? -28.714 -10.087 17.444 1.00 17.11 183 ARG B CA 1
ATOM 3623 C C . ARG B 1 187 ? -29.734 -9.227 18.165 1.00 17.43 183 ARG B C 1
ATOM 3624 O O . ARG B 1 187 ? -30.523 -9.737 18.981 1.00 19.61 183 ARG B O 1
ATOM 3632 N N . ARG B 1 188 ? -29.708 -7.920 17.898 1.00 15.28 184 ARG B N 1
ATOM 3633 C CA . ARG B 1 188 ? -30.688 -6.979 18.462 1.00 17.36 184 ARG B CA 1
ATOM 3634 C C . ARG B 1 188 ? -31.185 -6.161 17.271 1.00 18.08 184 ARG B C 1
ATOM 3635 O O . ARG B 1 188 ? -30.472 -5.267 16.809 1.00 18.30 184 ARG B O 1
ATOM 3643 N N . THR B 1 189 ? -32.413 -6.459 16.777 1.00 17.35 185 THR B N 1
ATOM 3644 C CA . THR B 1 189 ? -32.879 -5.920 15.492 1.00 15.58 185 THR B CA 1
ATOM 3645 C C . THR B 1 189 ? -33.885 -4.782 15.620 1.00 17.96 185 THR B C 1
ATOM 3646 O O . THR B 1 189 ? -33.990 -3.957 14.695 1.00 17.34 185 THR B O 1
ATOM 3650 N N . GLY B 1 190 ? -34.618 -4.749 16.725 1.00 18.09 186 GLY B N 1
ATOM 3651 C CA . GLY B 1 190 ? -35.673 -3.788 16.936 1.00 16.61 186 GLY B CA 1
ATOM 3652 C C . GLY B 1 190 ? -37.052 -4.177 16.416 1.00 20.35 186 GLY B C 1
ATOM 3653 O O . GLY B 1 190 ? -37.920 -3.292 16.348 1.00 21.02 186 GLY B O 1
ATOM 3654 N N . SER B 1 191 ? -37.297 -5.453 16.048 1.00 18.48 187 SER B N 1
ATOM 3655 C CA . SER B 1 191 ? -38.688 -5.933 15.870 1.00 18.25 187 SER B CA 1
ATOM 3656 C C . SER B 1 191 ? -38.841 -7.297 16.535 1.00 18.31 187 SER B C 1
ATOM 3657 O O . SER B 1 191 ? -38.313 -8.293 16.022 1.00 19.93 187 SER B O 1
ATOM 3660 N N . ALA B 1 192 ? -39.584 -7.344 17.654 1.00 17.39 188 ALA B N 1
ATOM 3661 C CA . ALA B 1 192 ? -39.786 -8.606 18.367 1.00 18.58 188 ALA B CA 1
ATOM 3662 C C . ALA B 1 192 ? -40.584 -9.607 17.526 1.00 20.18 188 ALA B C 1
ATOM 3663 O O . ALA B 1 192 ? -40.324 -10.822 17.574 1.00 18.93 188 ALA B O 1
ATOM 3665 N N . ALA B 1 193 ? -41.591 -9.125 16.778 1.00 18.62 189 ALA B N 1
ATOM 3666 C CA . ALA B 1 193 ? -42.340 -10.039 15.904 1.00 18.14 189 ALA B CA 1
ATOM 3667 C C . ALA B 1 193 ? -41.433 -10.688 14.856 1.00 18.23 189 ALA B C 1
ATOM 3668 O O . ALA B 1 193 ? -41.537 -11.894 14.613 1.00 17.86 189 ALA B O 1
ATOM 3670 N N . LEU B 1 194 ? -40.504 -9.924 14.257 1.00 15.86 190 LEU B N 1
ATOM 3671 C CA . LEU B 1 194 ? -39.578 -10.531 13.296 1.00 17.25 190 LEU B CA 1
ATOM 3672 C C . LEU B 1 194 ? -38.506 -11.371 14.006 1.00 18.10 190 LEU B C 1
ATOM 3673 O O . LEU B 1 194 ? -38.023 -12.360 13.424 1.00 17.37 190 LEU B O 1
ATOM 3678 N N . ASP B 1 195 ? -38.134 -11.030 15.259 1.00 15.70 191 ASP B N 1
ATOM 3679 C CA . ASP B 1 195 ? -37.168 -11.881 15.991 1.00 15.29 191 ASP B CA 1
ATOM 3680 C C . ASP B 1 195 ? -37.757 -13.277 16.199 1.00 19.87 191 ASP B C 1
ATOM 3681 O O . ASP B 1 195 ? -37.066 -14.293 16.027 1.00 18.93 191 ASP B O 1
ATOM 3686 N N . LEU B 1 196 ? -39.049 -13.346 16.540 1.00 17.17 192 LEU B N 1
ATOM 3687 C CA . LEU B 1 196 ? -39.675 -14.660 16.713 1.00 18.59 192 LEU B CA 1
ATOM 3688 C C . LEU B 1 196 ? -39.851 -15.393 15.375 1.00 18.83 192 LEU B C 1
ATOM 3689 O O . LEU B 1 196 ? -39.666 -16.614 15.301 1.00 18.86 192 LEU B O 1
ATOM 3694 N N . ALA B 1 197 ? -40.231 -14.686 14.310 1.00 16.44 193 ALA B N 1
ATOM 3695 C CA . ALA B 1 197 ? -40.219 -15.287 12.966 1.00 19.06 193 ALA B CA 1
ATOM 3696 C C . ALA B 1 197 ? -38.824 -15.838 12.605 1.00 18.55 193 ALA B C 1
ATOM 3697 O O . ALA B 1 197 ? -38.709 -16.886 11.940 1.00 17.90 193 ALA B O 1
ATOM 3699 N N . TYR B 1 198 ? -37.749 -15.138 13.006 1.00 18.24 194 TYR B N 1
ATOM 3700 C CA . TYR B 1 198 ? -36.396 -15.622 12.649 1.00 17.88 194 TYR B CA 1
ATOM 3701 C C . TYR B 1 198 ? -35.993 -16.866 13.454 1.00 18.10 194 TYR B C 1
ATOM 3702 O O . TYR B 1 198 ? -35.272 -17.739 12.924 1.00 18.80 194 TYR B O 1
ATOM 3711 N N . VAL B 1 199 ? -36.478 -16.998 14.701 1.00 21.10 195 VAL B N 1
ATOM 3712 C CA . VAL B 1 199 ? -36.334 -18.261 15.447 1.00 19.56 195 VAL B CA 1
ATOM 3713 C C . VAL B 1 199 ? -37.018 -19.395 14.682 1.00 21.70 195 VAL B C 1
ATOM 3714 O O . VAL B 1 199 ? -36.431 -20.459 14.470 1.00 19.58 195 VAL B O 1
ATOM 3718 N N . ALA B 1 200 ? -38.268 -19.169 14.239 1.00 19.90 196 ALA B N 1
ATOM 3719 C CA . ALA B 1 200 ? -39.000 -20.202 13.491 1.00 18.99 196 ALA B CA 1
ATOM 3720 C C . ALA B 1 200 ? -38.271 -20.627 12.215 1.00 23.67 196 ALA B C 1
ATOM 3721 O O . ALA B 1 200 ? -38.292 -21.820 11.847 1.00 21.88 196 ALA B O 1
ATOM 3723 N N . ALA B 1 201 ? -37.637 -19.669 11.515 1.00 17.69 197 ALA B N 1
ATOM 3724 C CA . ALA B 1 201 ? -36.922 -19.917 10.249 1.00 17.95 197 ALA B CA 1
ATOM 3725 C C . ALA B 1 201 ? -35.489 -20.410 10.441 1.00 22.15 197 ALA B C 1
ATOM 3726 O O . ALA B 1 201 ? -34.832 -20.725 9.441 1.00 27.59 197 ALA B O 1
ATOM 3728 N N . GLY B 1 202 ? -34.995 -20.473 11.667 1.00 20.29 198 GLY B N 1
ATOM 3729 C CA . GLY B 1 202 ? -33.607 -20.866 11.930 1.00 20.60 198 GLY B CA 1
ATOM 3730 C C . GLY B 1 202 ? -32.558 -19.818 11.591 1.00 22.09 198 GLY B C 1
ATOM 3731 O O . GLY B 1 202 ? -31.356 -20.159 11.531 1.00 22.17 198 GLY B O 1
ATOM 3732 N N . ARG B 1 203 ? -32.973 -18.552 11.360 1.00 20.12 199 ARG B N 1
ATOM 3733 C CA . ARG B 1 203 ? -32.017 -17.455 11.098 1.00 17.30 199 ARG B CA 1
ATOM 3734 C C . ARG B 1 203 ? -31.272 -17.038 12.364 1.00 19.83 199 ARG B C 1
ATOM 3735 O O . ARG B 1 203 ? -30.149 -16.508 12.279 1.00 19.60 199 ARG B O 1
ATOM 3743 N N . VAL B 1 204 ? -31.871 -17.271 13.539 1.00 17.78 200 VAL B N 1
ATOM 3744 C CA . VAL B 1 204 ? -31.201 -17.265 14.839 1.00 19.72 200 VAL B CA 1
ATOM 3745 C C . VAL B 1 204 ? -31.609 -18.550 15.563 1.00 20.64 200 VAL B C 1
ATOM 3746 O O . VAL B 1 204 ? -32.565 -19.229 15.167 1.00 21.14 200 VAL B O 1
ATOM 3750 N N . ASP B 1 205 ? -30.888 -18.874 16.648 1.00 18.96 201 ASP B N 1
ATOM 3751 C CA . ASP B 1 205 ? -31.163 -20.118 17.383 1.00 18.86 201 ASP B CA 1
ATOM 3752 C C . ASP B 1 205 ? -32.089 -19.956 18.604 1.00 22.72 201 ASP B C 1
ATOM 3753 O O . ASP B 1 205 ? -32.592 -20.975 19.114 1.00 22.80 201 ASP B O 1
ATOM 3758 N N . GLY B 1 206 ? -32.323 -18.742 19.105 1.00 18.23 202 GLY B N 1
ATOM 3759 C CA . GLY B 1 206 ? -33.240 -18.587 20.237 1.00 22.36 202 GLY B CA 1
ATOM 3760 C C . GLY B 1 206 ? -33.532 -17.113 20.447 1.00 20.64 202 GLY B C 1
ATOM 3761 O O . GLY B 1 206 ? -32.988 -16.258 19.736 1.00 20.55 202 GLY B O 1
ATOM 3762 N N . PHE B 1 207 ? -34.440 -16.819 21.401 1.00 19.94 203 PHE B N 1
ATOM 3763 C CA . PHE B 1 207 ? -34.838 -15.430 21.695 1.00 21.33 203 PHE B CA 1
ATOM 3764 C C . PHE B 1 207 ? -35.138 -15.258 23.182 1.00 22.66 203 PHE B C 1
ATOM 3765 O O . PHE B 1 207 ? -35.712 -16.156 23.802 1.00 22.53 203 PHE B O 1
ATOM 3773 N N . PHE B 1 208 ? -34.814 -14.078 23.749 1.00 19.47 204 PHE B N 1
ATOM 3774 C CA . PHE B 1 208 ? -35.277 -13.759 25.120 1.00 21.13 204 PHE B CA 1
ATOM 3775 C C . PHE B 1 208 ? -35.510 -12.251 25.275 1.00 22.04 204 PHE B C 1
ATOM 3776 O O . PHE B 1 208 ? -34.738 -11.432 24.753 1.00 21.54 204 PHE B O 1
ATOM 3784 N N . GLU B 1 209 ? -36.567 -11.876 26.007 1.00 20.19 205 GLU B N 1
ATOM 3785 C CA . GLU B 1 209 ? -36.830 -10.455 26.248 1.00 21.09 205 GLU B CA 1
ATOM 3786 C C . GLU B 1 209 ? -37.759 -10.307 27.456 1.00 24.41 205 GLU B C 1
ATOM 3787 O O . GLU B 1 209 ? -38.633 -11.158 27.678 1.00 24.13 205 GLU B O 1
ATOM 3793 N N . ILE B 1 210 ? -37.569 -9.208 28.221 1.00 22.74 206 ILE B N 1
ATOM 3794 C CA . ILE B 1 210 ? -38.396 -8.876 29.406 1.00 20.37 206 ILE B CA 1
ATOM 3795 C C . ILE B 1 210 ? -39.607 -8.024 29.007 1.00 23.64 206 ILE B C 1
ATOM 3796 O O . ILE B 1 210 ? -39.466 -7.021 28.297 1.00 25.93 206 ILE B O 1
ATOM 3801 N N . GLY B 1 211 ? -40.785 -8.393 29.506 1.00 25.96 207 GLY B N 1
ATOM 3802 C CA . GLY B 1 211 ? -41.956 -7.498 29.510 1.00 24.81 207 GLY B CA 1
ATOM 3803 C C . GLY B 1 211 ? -42.578 -7.108 28.179 1.00 28.97 207 GLY B C 1
ATOM 3804 O O . GLY B 1 211 ? -43.021 -5.953 28.018 1.00 31.83 207 GLY B O 1
ATOM 3805 N N . LEU B 1 212 ? -42.690 -8.050 27.238 1.00 24.80 208 LEU B N 1
ATOM 3806 C CA . LEU B 1 212 ? -43.385 -7.749 25.980 1.00 25.74 208 LEU B CA 1
ATOM 3807 C C . LEU B 1 212 ? -44.899 -7.645 26.215 1.00 31.55 208 LEU B C 1
ATOM 3808 O O . LEU B 1 212 ? -45.443 -8.214 27.168 1.00 31.24 208 LEU B O 1
ATOM 3813 N N . ARG B 1 213 ? -45.608 -6.876 25.304 1.00 30.19 209 ARG B N 1
ATOM 3814 C CA . ARG B 1 213 ? -47.065 -6.793 25.365 1.00 37.07 209 ARG B CA 1
ATOM 3815 C C . ARG B 1 213 ? -47.698 -7.914 24.538 1.00 35.32 209 ARG B C 1
ATOM 3816 O O . ARG B 1 213 ? -47.041 -8.510 23.684 1.00 31.91 209 ARG B O 1
ATOM 3824 N N . PRO B 1 214 ? -48.989 -8.221 24.740 1.00 37.10 210 PRO B N 1
ATOM 3825 C CA . PRO B 1 214 ? -49.570 -9.407 24.065 1.00 36.04 210 PRO B CA 1
ATOM 3826 C C . PRO B 1 214 ? -49.509 -9.400 22.539 1.00 33.59 210 PRO B C 1
ATOM 3827 O O . PRO B 1 214 ? -49.271 -10.458 21.940 1.00 29.97 210 PRO B O 1
ATOM 3831 N N . TRP B 1 215 ? -49.739 -8.253 21.884 1.00 33.70 211 TRP B N 1
ATOM 3832 C CA . TRP B 1 215 ? -49.696 -8.193 20.419 1.00 36.35 211 TRP B CA 1
ATOM 3833 C C . TRP B 1 215 ? -48.278 -8.240 19.876 1.00 34.53 211 TRP B C 1
ATOM 3834 O O . TRP B 1 215 ? -48.108 -8.445 18.662 1.00 30.37 211 TRP B O 1
ATOM 3845 N N . ASP B 1 216 ? -47.268 -8.032 20.736 1.00 27.08 212 ASP B N 1
ATOM 3846 C CA . ASP B 1 216 ? -45.869 -8.170 20.325 1.00 30.65 212 ASP B CA 1
ATOM 3847 C C . ASP B 1 216 ? -45.543 -9.612 19.950 1.00 27.60 212 ASP B C 1
ATOM 3848 O O . ASP B 1 216 ? -44.790 -9.853 18.993 1.00 31.47 212 ASP B O 1
ATOM 3853 N N . PHE B 1 217 ? -46.067 -10.592 20.714 1.00 24.07 213 PHE B N 1
ATOM 3854 C CA . PHE B 1 217 ? -45.680 -11.995 20.530 1.00 23.91 213 PHE B CA 1
ATOM 3855 C C . PHE B 1 217 ? -46.819 -12.964 20.183 1.00 26.60 213 PHE B C 1
ATOM 3856 O O . PHE B 1 217 ? -46.542 -14.140 19.917 1.00 24.36 213 PHE B O 1
ATOM 3864 N N . ALA B 1 218 ? -48.078 -12.523 20.104 1.00 25.54 214 ALA B N 1
ATOM 3865 C CA . ALA B 1 218 ? -49.144 -13.505 19.849 1.00 25.86 214 ALA B CA 1
ATOM 3866 C C . ALA B 1 218 ? -48.947 -14.248 18.521 1.00 25.18 214 ALA B C 1
ATOM 3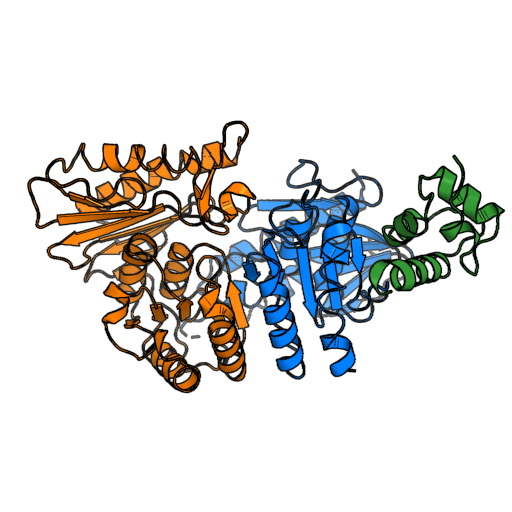867 O O . ALA B 1 218 ? -49.127 -15.475 18.448 1.00 25.31 214 ALA B O 1
ATOM 3869 N N . ALA B 1 219 ? -48.605 -13.539 17.446 1.00 18.53 215 ALA B N 1
ATOM 3870 C CA . ALA B 1 219 ? -48.427 -14.251 16.184 1.00 17.36 215 ALA B CA 1
ATOM 3871 C C . ALA B 1 219 ? -47.088 -15.005 16.153 1.00 22.31 215 ALA B C 1
ATOM 3872 O O . ALA B 1 219 ? -47.026 -16.156 15.689 1.00 21.78 215 ALA B O 1
ATOM 3874 N N . GLY B 1 220 ? -46.008 -14.367 16.615 1.00 21.72 216 GLY B N 1
ATOM 3875 C CA . GLY B 1 220 ? -44.700 -15.032 16.581 1.00 18.60 216 GLY B CA 1
ATOM 3876 C C . GLY B 1 220 ? -44.641 -16.311 17.406 1.00 20.56 216 GLY B C 1
ATOM 3877 O O . GLY B 1 220 ? -43.914 -17.245 17.056 1.00 22.13 216 GLY B O 1
ATOM 3878 N N . GLU B 1 221 ? -45.422 -16.391 18.488 1.00 20.64 217 GLU B N 1
ATOM 3879 C CA . GLU B 1 221 ? -45.468 -17.633 19.269 1.00 22.32 217 GLU B CA 1
ATOM 3880 C C . GLU B 1 221 ? -45.950 -18.817 18.424 1.00 25.23 217 GLU B C 1
ATOM 3881 O O . GLU B 1 221 ? -45.372 -19.912 18.483 1.00 23.27 217 GLU B O 1
ATOM 3887 N N . LEU B 1 222 ? -47.023 -18.635 17.639 1.00 22.12 218 LEU B N 1
ATOM 3888 C CA . LEU B 1 222 ? -47.491 -19.765 16.821 1.00 21.04 218 LEU B CA 1
ATOM 3889 C C . LEU B 1 222 ? -46.506 -20.108 15.700 1.00 25.65 218 LEU B C 1
ATOM 3890 O O . LEU B 1 222 ? -46.321 -21.292 15.378 1.00 22.37 218 LEU B O 1
ATOM 3895 N N . LEU B 1 223 ? -45.798 -19.116 15.135 1.00 20.81 219 LEU B N 1
ATOM 3896 C CA . LEU B 1 223 ? -44.767 -19.458 14.163 1.00 20.23 219 LEU B CA 1
ATOM 3897 C C . LEU B 1 223 ? -43.735 -20.396 14.784 1.00 22.20 219 LEU B C 1
ATOM 3898 O O . LEU B 1 223 ? -43.341 -21.398 14.161 1.00 24.10 219 LEU B O 1
ATOM 3903 N N . VAL B 1 224 ? -43.261 -20.061 15.996 1.00 22.28 220 VAL B N 1
ATOM 3904 C CA . VAL B 1 224 ? -42.206 -20.844 16.663 1.00 22.14 220 VAL B CA 1
ATOM 3905 C C . VAL B 1 224 ? -42.701 -22.260 16.956 1.00 24.65 220 VAL B C 1
ATOM 3906 O O . VAL B 1 224 ? -41.999 -23.250 16.705 1.00 22.74 220 VAL B O 1
ATOM 3910 N N . ARG B 1 225 ? -43.927 -22.371 17.483 1.00 24.20 221 ARG B N 1
ATOM 3911 C CA . ARG B 1 225 ? -44.471 -23.669 17.873 1.00 22.90 221 ARG B CA 1
ATOM 3912 C C . ARG B 1 225 ? -44.724 -24.562 16.664 1.00 26.64 221 ARG B C 1
ATOM 3913 O O . ARG B 1 225 ? -44.434 -25.764 16.715 1.00 28.25 221 ARG B O 1
ATOM 3921 N N . GLU B 1 226 ? -45.240 -24.008 15.561 1.00 20.87 222 GLU B N 1
ATOM 3922 C CA . GLU B 1 226 ? -45.477 -24.832 14.386 1.00 25.69 222 GLU B CA 1
ATOM 3923 C C . GLU B 1 226 ? -44.193 -25.213 13.643 1.00 25.08 222 GLU B C 1
ATOM 3924 O O . GLU B 1 226 ? -44.234 -26.108 12.794 1.00 23.51 222 GLU B O 1
ATOM 3930 N N . ALA B 1 227 ? -43.057 -24.593 13.957 1.00 22.55 223 ALA B N 1
ATOM 3931 C CA . ALA B 1 227 ? -41.776 -24.979 13.367 1.00 23.21 223 ALA B CA 1
ATOM 3932 C C . ALA B 1 227 ? -40.942 -25.846 14.304 1.00 32.66 223 ALA B C 1
ATOM 3933 O O . ALA B 1 227 ? -39.726 -25.973 14.092 1.00 32.10 223 ALA B O 1
ATOM 3935 N N . GLY B 1 228 ? -41.562 -26.436 15.330 1.00 26.08 224 GLY B N 1
ATOM 3936 C CA . GLY B 1 228 ? -40.882 -27.366 16.219 1.00 26.39 224 GLY B CA 1
ATOM 3937 C C . GLY B 1 228 ? -40.352 -26.813 17.532 1.00 30.87 224 GLY B C 1
ATOM 3938 O O . GLY B 1 228 ? -39.632 -27.526 18.237 1.00 29.91 224 GLY B O 1
ATOM 3939 N N . GLY B 1 229 ? -40.650 -25.560 17.875 1.00 25.10 225 GLY B N 1
ATOM 3940 C CA . GLY B 1 229 ? -40.094 -24.928 19.047 1.00 22.06 225 GLY B CA 1
ATOM 3941 C C . GLY B 1 229 ? -41.106 -24.783 20.172 1.00 28.03 225 GLY B C 1
ATOM 3942 O O . GLY B 1 229 ? -42.276 -25.151 20.051 1.00 27.69 225 GLY B O 1
ATOM 3943 N N . ILE B 1 230 ? -40.613 -24.244 21.293 1.00 24.20 226 ILE B N 1
ATOM 3944 C CA . ILE B 1 230 ? -41.446 -23.976 22.461 1.00 29.36 226 ILE B CA 1
ATOM 3945 C C . ILE B 1 230 ? -41.190 -22.553 22.952 1.00 26.25 226 ILE B C 1
ATOM 3946 O O . ILE B 1 230 ? -40.166 -21.933 22.633 1.00 24.24 226 ILE B O 1
ATOM 3951 N N . VAL B 1 231 ? -42.136 -22.058 23.766 1.00 21.96 227 VAL B N 1
ATOM 3952 C CA . VAL B 1 231 ? -42.093 -20.745 24.410 1.00 21.63 227 VAL B CA 1
ATOM 3953 C C . VAL B 1 231 ? -42.357 -20.915 25.910 1.00 27.70 227 VAL B C 1
ATOM 3954 O O . VAL B 1 231 ? -43.258 -21.666 26.303 1.00 25.74 227 VAL B O 1
ATOM 3958 N N . SER B 1 232 ? -41.573 -20.232 26.755 1.00 22.77 228 SER B N 1
ATOM 3959 C CA . SER B 1 232 ? -41.772 -20.271 28.204 1.00 23.85 228 SER B CA 1
ATOM 3960 C C . SER B 1 232 ? -41.419 -18.919 28.825 1.00 26.42 228 SER B C 1
ATOM 3961 O O . SER B 1 232 ? -40.936 -18.008 28.142 1.00 25.20 228 SER B O 1
ATOM 3964 N N . ASP B 1 233 ? -41.700 -18.778 30.132 1.00 23.84 229 ASP B N 1
ATOM 3965 C CA . ASP B 1 233 ? -41.214 -17.630 30.891 1.00 21.04 229 ASP B CA 1
ATOM 3966 C C . ASP B 1 233 ? -39.794 -17.918 31.387 1.00 22.68 229 ASP B C 1
ATOM 3967 O O . ASP B 1 233 ? -39.196 -18.947 31.049 1.00 27.23 229 ASP B O 1
ATOM 3972 N N . PHE B 1 234 ? -39.216 -16.981 32.150 1.00 25.42 230 PHE B N 1
ATOM 3973 C CA . PHE B 1 234 ? -37.788 -17.084 32.492 1.00 23.04 230 PHE B CA 1
ATOM 3974 C C . PHE B 1 234 ? -37.486 -18.182 33.512 1.00 32.80 230 PHE B C 1
ATOM 3975 O O . PHE B 1 234 ? -36.307 -18.468 33.733 1.00 29.93 230 PHE B O 1
ATOM 3983 N N . THR B 1 235 ? -38.497 -18.810 34.133 1.00 32.29 231 THR B N 1
ATOM 3984 C CA . THR B 1 235 ? -38.255 -19.968 34.993 1.00 29.74 231 THR B CA 1
ATOM 3985 C C . THR B 1 235 ? -38.731 -21.279 34.375 1.00 30.84 231 THR B C 1
ATOM 3986 O O . THR B 1 235 ? -38.746 -22.308 35.064 1.00 39.82 231 THR B O 1
ATOM 3990 N N . GLY B 1 236 ? -39.146 -21.271 33.115 1.00 25.94 232 GLY B N 1
ATOM 3991 C CA . GLY B 1 236 ? -39.616 -22.474 32.458 1.00 26.68 232 GLY B CA 1
ATOM 3992 C C . GLY B 1 236 ? -41.105 -22.729 32.583 1.00 33.41 232 GLY B C 1
ATOM 3993 O O . GLY B 1 236 ? -41.572 -23.777 32.121 1.00 33.36 232 GLY B O 1
ATOM 3994 N N . GLY B 1 237 ? -41.867 -21.795 33.157 1.00 28.80 233 GLY B N 1
ATOM 3995 C CA . GLY B 1 237 ? -43.300 -21.949 33.329 1.00 32.79 233 GLY B CA 1
ATOM 3996 C C . GLY B 1 237 ? -44.126 -21.262 32.252 1.00 32.98 233 GLY B C 1
ATOM 3997 O O . GLY B 1 237 ? -43.622 -20.826 31.213 1.00 30.35 233 GLY B O 1
ATOM 3998 N N . HIS B 1 238 ? -45.440 -21.160 32.522 1.00 27.37 234 HIS B N 1
ATOM 3999 C CA . HIS B 1 238 ? -46.428 -20.670 31.569 1.00 29.03 234 HIS B CA 1
ATOM 4000 C C . HIS B 1 238 ? -46.837 -19.221 31.791 1.00 31.55 234 HIS B C 1
ATOM 4001 O O . HIS B 1 238 ? -47.719 -18.731 31.085 1.00 29.60 234 HIS B O 1
ATOM 4008 N N . ASN B 1 239 ? -46.228 -18.525 32.750 1.00 34.22 235 ASN B N 1
ATOM 4009 C CA . ASN B 1 239 ? -46.689 -17.194 33.139 1.00 33.38 235 ASN B CA 1
ATOM 4010 C C . ASN B 1 239 ? -46.325 -16.092 32.134 1.00 31.34 235 ASN B C 1
ATOM 4011 O O . ASN B 1 239 ? -46.725 -14.938 32.347 1.00 30.89 235 ASN B O 1
ATOM 4016 N N . TYR B 1 240 ? -45.583 -16.408 31.060 1.00 31.11 236 TYR B N 1
ATOM 4017 C CA . TYR B 1 240 ? -45.283 -15.407 30.032 1.00 26.50 236 TYR B CA 1
ATOM 4018 C C . TYR B 1 240 ? -46.556 -14.823 29.449 1.00 33.20 236 TYR B C 1
ATOM 4019 O O . TYR B 1 240 ? -46.541 -13.677 28.982 1.00 32.33 236 TYR B O 1
ATOM 4028 N N . MET B 1 241 ? -47.671 -15.570 29.510 1.00 31.10 237 MET B N 1
ATOM 4029 C CA . MET B 1 241 ? -48.949 -15.056 29.033 1.00 35.58 237 MET B CA 1
ATOM 4030 C C . MET B 1 241 ? -49.405 -13.850 29.846 1.00 40.40 237 MET B C 1
ATOM 4031 O O . MET B 1 241 ? -50.168 -13.022 29.334 1.00 39.41 237 MET B O 1
ATOM 4036 N N . LEU B 1 242 ? -48.940 -13.725 31.091 1.00 31.97 238 LEU B N 1
ATOM 4037 C CA . LEU B 1 242 ? -49.312 -12.622 31.967 1.00 32.98 238 LEU B CA 1
ATOM 4038 C C . LEU B 1 242 ? -48.222 -11.570 32.143 1.00 41.39 238 LEU B C 1
ATOM 4039 O O . LEU B 1 242 ? -48.550 -10.394 32.337 1.00 33.83 238 LEU B O 1
ATOM 4044 N N . THR B 1 243 ? -46.939 -11.946 32.064 1.00 28.31 239 THR B N 1
ATOM 4045 C CA . THR B 1 243 ? -45.834 -11.017 32.324 1.00 32.17 239 THR B CA 1
ATOM 4046 C C . THR B 1 243 ? -45.132 -10.537 31.063 1.00 32.99 239 THR B C 1
ATOM 4047 O O . THR B 1 243 ? -44.456 -9.502 31.100 1.00 30.66 239 THR B O 1
ATOM 4051 N N . GLY B 1 244 ? -45.229 -11.290 29.980 1.00 26.72 240 GLY B N 1
ATOM 4052 C CA . GLY B 1 244 ? -44.483 -10.967 28.781 1.00 30.25 240 GLY B CA 1
ATOM 4053 C C . GLY B 1 244 ? -42.997 -11.233 28.833 1.00 27.78 240 GLY B C 1
ATOM 4054 O O . GLY B 1 244 ? -42.295 -10.825 27.897 1.00 26.85 240 GLY B O 1
ATOM 4055 N N . ASN B 1 245 ? -42.496 -11.899 29.888 1.00 28.06 241 ASN B N 1
ATOM 4056 C CA . ASN B 1 245 ? -41.095 -12.341 29.980 1.00 28.17 241 ASN B CA 1
ATOM 4057 C C . ASN B 1 245 ? -40.967 -13.645 29.189 1.00 28.88 241 ASN B C 1
ATOM 4058 O O . ASN B 1 245 ? -41.412 -14.704 29.659 1.00 26.89 241 ASN B O 1
ATOM 4063 N N . ILE B 1 246 ? -40.340 -13.576 28.004 1.00 24.67 242 ILE B N 1
ATOM 4064 C CA . ILE B 1 246 ? -40.422 -14.600 26.955 1.00 25.16 242 ILE B CA 1
ATOM 4065 C C . ILE B 1 246 ? -39.042 -15.224 26.723 1.00 25.49 242 ILE B C 1
ATOM 4066 O O . ILE B 1 246 ? -38.058 -14.492 26.570 1.00 24.15 242 ILE B O 1
ATOM 4071 N N . VAL B 1 247 ? -38.989 -16.568 26.633 1.00 21.21 243 VAL B N 1
ATOM 4072 C CA . VAL B 1 247 ? -37.839 -17.340 26.118 1.00 23.42 243 VAL B CA 1
ATOM 4073 C C . VAL B 1 247 ? -38.378 -18.284 25.041 1.00 22.50 243 VAL B C 1
ATOM 4074 O O . VAL B 1 247 ? -39.421 -18.917 25.253 1.00 26.32 243 VAL B O 1
ATOM 4078 N N . ALA B 1 248 ? -37.717 -18.349 23.864 1.00 20.63 244 ALA B N 1
ATOM 4079 C CA . ALA B 1 248 ? -38.239 -19.132 22.737 1.00 20.72 244 ALA B CA 1
ATOM 4080 C C . ALA B 1 248 ? -37.114 -19.801 21.943 1.00 21.09 244 ALA B C 1
ATOM 4081 O O . ALA B 1 248 ? -36.029 -19.218 21.765 1.00 22.11 244 ALA B O 1
ATOM 4083 N N . GLY B 1 249 ? -37.386 -21.009 21.450 1.00 22.78 245 GLY B N 1
ATOM 4084 C CA . GLY B 1 249 ? -36.420 -21.760 20.660 1.00 24.01 245 GLY B CA 1
ATOM 4085 C C . GLY B 1 249 ? -36.776 -23.244 20.653 1.00 24.27 245 GLY B C 1
ATOM 4086 O O . GLY B 1 249 ? -37.804 -23.643 21.186 1.00 24.56 245 GLY B O 1
ATOM 4087 N N . ASN B 1 250 ? -35.893 -24.067 20.049 1.00 22.52 246 ASN B N 1
ATOM 4088 C CA . ASN B 1 250 ? -36.166 -25.519 20.105 1.00 23.77 246 ASN B CA 1
ATOM 4089 C C . ASN B 1 250 ? -35.977 -26.019 21.547 1.00 24.76 246 ASN B C 1
ATOM 4090 O O . ASN B 1 250 ? -35.422 -25.313 22.394 1.00 24.21 246 ASN B O 1
ATOM 4095 N N . PRO B 1 251 ? -36.488 -27.220 21.877 1.00 24.46 247 PRO B N 1
ATOM 4096 C CA . PRO B 1 251 ? -36.501 -27.624 23.294 1.00 26.81 247 PRO B CA 1
ATOM 4097 C C . PRO B 1 251 ? -35.129 -27.720 23.949 1.00 24.32 247 PRO B C 1
ATOM 4098 O O . PRO B 1 251 ? -35.031 -27.451 25.155 1.00 25.04 247 PRO B O 1
ATOM 4102 N N . ARG B 1 252 ? -34.073 -28.101 23.209 1.00 27.61 248 ARG B N 1
ATOM 4103 C CA . ARG B 1 252 ? -32.765 -28.228 23.835 1.00 27.72 248 ARG B CA 1
ATOM 4104 C C . ARG B 1 252 ? -32.108 -26.863 24.032 1.00 21.31 248 ARG B C 1
ATOM 4105 O O . ARG B 1 252 ? -31.436 -26.650 25.039 1.00 23.71 248 ARG B O 1
ATOM 4113 N N . VAL B 1 253 ? -32.291 -25.925 23.088 1.00 22.83 249 VAL B N 1
ATOM 4114 C CA . VAL B 1 253 ? -31.788 -24.562 23.303 1.00 21.17 249 VAL B CA 1
ATOM 4115 C C . VAL B 1 253 ? -32.492 -23.906 24.489 1.00 21.99 249 VAL B C 1
ATOM 4116 O O . VAL B 1 253 ? -31.859 -23.276 25.350 1.00 22.71 249 VAL B O 1
ATOM 4120 N N . VAL B 1 254 ? -33.821 -24.031 24.562 1.00 21.97 250 VAL B N 1
ATOM 4121 C CA . VAL B 1 254 ? -34.533 -23.390 25.660 1.00 18.59 250 VAL B CA 1
ATOM 4122 C C . VAL B 1 254 ? -34.116 -23.998 27.006 1.00 26.45 250 VAL B C 1
ATOM 4123 O O . VAL B 1 254 ? -33.911 -23.280 27.984 1.00 24.62 250 VAL B O 1
ATOM 4127 N N . LYS B 1 255 ? -33.969 -25.326 27.076 1.00 24.26 251 LYS B N 1
ATOM 4128 C CA . LYS B 1 255 ? -33.506 -25.939 28.326 1.00 23.61 251 LYS B CA 1
ATOM 4129 C C . LYS B 1 255 ? -32.131 -25.397 28.751 1.00 28.99 251 LYS B C 1
ATOM 4130 O O . LYS B 1 255 ? -31.898 -25.135 29.940 1.00 26.58 251 LYS B O 1
ATOM 4136 N N . ALA B 1 256 ? -31.211 -25.218 27.786 1.00 26.18 252 ALA B N 1
ATOM 4137 C CA . ALA B 1 256 ? -29.863 -24.730 28.109 1.00 21.41 252 ALA B CA 1
ATOM 4138 C C . ALA B 1 256 ? -29.867 -23.255 28.511 1.00 21.71 252 ALA B C 1
ATOM 4139 O O . ALA B 1 256 ? -29.114 -22.852 29.415 1.00 23.42 252 ALA B O 1
ATOM 4141 N N . MET B 1 257 ? -30.676 -22.425 27.825 1.00 21.94 253 MET B N 1
ATOM 4142 C CA . MET B 1 257 ? -30.834 -21.025 28.234 1.00 20.98 253 MET B CA 1
ATOM 4143 C C . MET B 1 257 ? -31.328 -20.926 29.679 1.00 24.53 253 MET B C 1
ATOM 4144 O O . MET B 1 257 ? -30.801 -20.145 30.487 1.00 24.71 253 MET B O 1
ATOM 4149 N N . LEU B 1 258 ? -32.380 -21.684 30.015 1.00 25.13 254 LEU B N 1
ATOM 4150 C CA . LEU B 1 258 ? -32.966 -21.585 31.352 1.00 24.48 254 LEU B CA 1
ATOM 4151 C C . LEU B 1 258 ? -31.979 -22.049 32.432 1.00 26.96 254 LEU B C 1
ATOM 4152 O O . LEU B 1 258 ? -31.912 -21.466 33.520 1.00 27.60 254 LEU B O 1
ATOM 4157 N N . ALA B 1 259 ? -31.170 -23.065 32.132 1.00 26.48 255 ALA B N 1
ATOM 4158 C CA . ALA B 1 259 ? -30.192 -23.528 33.120 1.00 30.12 255 ALA B CA 1
ATOM 4159 C C . ALA B 1 259 ? -29.115 -22.479 33.358 1.00 29.76 255 ALA B C 1
ATOM 4160 O O . ALA B 1 259 ? -28.653 -22.298 34.493 1.00 27.15 255 ALA B O 1
ATOM 4162 N N . ASN B 1 260 ? -28.698 -21.783 32.285 1.00 26.70 256 ASN B N 1
ATOM 4163 C CA . ASN B 1 260 ? -27.714 -20.702 32.403 1.00 26.26 256 ASN B CA 1
ATOM 4164 C C . ASN B 1 260 ? -28.279 -19.518 33.196 1.00 27.08 256 ASN B C 1
ATOM 4165 O O . ASN B 1 260 ? -27.580 -18.928 34.032 1.00 31.65 256 ASN B O 1
ATOM 4170 N N . MET B 1 261 ? -29.540 -19.148 32.940 1.00 26.20 257 MET B N 1
ATOM 4171 C CA . MET B 1 261 ? -30.127 -17.933 33.501 1.00 25.44 257 MET B CA 1
ATOM 4172 C C . MET B 1 261 ? -30.533 -18.087 34.962 1.00 31.09 257 MET B C 1
ATOM 4173 O O . MET B 1 261 ? -30.635 -17.074 35.665 1.00 30.53 257 MET B O 1
ATOM 4178 N N A ARG B 1 262 ? -30.724 -19.325 35.428 0.61 29.37 258 ARG B N 1
ATOM 4179 N N B ARG B 1 262 ? -30.722 -19.325 35.427 0.39 29.42 258 ARG B N 1
ATOM 4180 C CA A ARG B 1 262 ? -31.439 -19.580 36.682 0.61 34.02 258 ARG B CA 1
ATOM 4181 C CA B ARG B 1 262 ? -31.436 -19.584 36.680 0.39 34.04 258 ARG B CA 1
ATOM 4182 C C A ARG B 1 262 ? -30.891 -18.758 37.846 0.61 35.75 258 ARG B C 1
ATOM 4183 C C B ARG B 1 262 ? -30.891 -18.760 37.844 0.39 35.77 258 ARG B C 1
ATOM 4184 O O A ARG B 1 262 ? -31.646 -18.070 38.547 0.61 36.77 258 ARG B O 1
ATOM 4185 O O B ARG B 1 262 ? -31.648 -18.076 38.545 0.39 36.76 258 ARG B O 1
ATOM 4200 N N . ASP B 1 263 ? -29.579 -18.804 38.061 1.00 39.61 259 ASP B N 1
ATOM 4201 C CA . ASP B 1 263 ? -28.982 -18.148 39.220 1.00 35.72 259 ASP B CA 1
ATOM 4202 C C . ASP B 1 263 ? -28.786 -16.639 39.059 1.00 40.34 259 ASP B C 1
ATOM 4203 O O . ASP B 1 263 ? -28.361 -15.991 40.016 1.00 35.82 259 ASP B O 1
ATOM 4208 N N . GLU B 1 264 ? -29.076 -16.049 37.899 1.00 34.93 260 GLU B N 1
ATOM 4209 C CA . GLU B 1 264 ? -29.019 -14.596 37.752 1.00 31.55 260 GLU B CA 1
ATOM 4210 C C . GLU B 1 264 ? -30.384 -13.932 37.867 1.00 35.80 260 GLU B C 1
ATOM 4211 O O . GLU B 1 264 ? -30.477 -12.709 37.717 1.00 35.56 260 GLU B O 1
ATOM 4217 N N . LEU B 1 265 ? -31.450 -14.691 38.107 1.00 35.29 261 LEU B N 1
ATOM 4218 C CA . LEU B 1 265 ? -32.776 -14.095 38.080 1.00 31.66 261 LEU B CA 1
ATOM 4219 C C . LEU B 1 265 ? -33.025 -13.280 39.343 1.00 43.79 261 LEU B C 1
ATOM 4220 O O . LEU B 1 265 ? -32.642 -13.685 40.448 1.00 43.79 261 LEU B O 1
ATOM 4225 N N . SER B 1 266 ? -33.650 -12.117 39.168 1.00 35.09 262 SER B N 1
ATOM 4226 C CA . SER B 1 266 ? -34.130 -11.327 40.291 1.00 37.33 262 SER B CA 1
ATOM 4227 C C . SER B 1 266 ? -35.502 -11.827 40.738 1.00 42.10 262 SER B C 1
ATOM 4228 O O . SER B 1 266 ? -36.166 -12.607 40.047 1.00 37.62 262 SER B O 1
ATOM 4231 N N . ASP B 1 267 ? -35.926 -11.382 41.926 1.00 46.19 263 ASP B N 1
ATOM 4232 C CA . ASP B 1 267 ? -37.235 -11.800 42.425 1.00 51.45 263 ASP B CA 1
ATOM 4233 C C . ASP B 1 267 ? -38.351 -11.407 41.458 1.00 45.11 263 ASP B C 1
ATOM 4234 O O . ASP B 1 267 ? -39.239 -12.218 41.167 1.00 41.79 263 ASP B O 1
ATOM 4239 N N . ALA B 1 268 ? -38.305 -10.177 40.925 1.00 46.91 264 ALA B N 1
ATOM 4240 C CA . ALA B 1 268 ? -39.345 -9.713 40.005 1.00 39.19 264 ALA B CA 1
ATOM 4241 C C . ALA B 1 268 ? -39.465 -10.601 38.764 1.00 47.72 264 ALA B C 1
ATOM 4242 O O . ALA B 1 268 ? -40.571 -10.775 38.231 1.00 39.30 264 ALA B O 1
ATOM 4244 N N . LEU B 1 269 ? -38.359 -11.186 38.298 1.00 41.01 265 LEU B N 1
ATOM 4245 C CA . LEU B 1 269 ? -38.393 -12.065 37.128 1.00 43.14 265 LEU B CA 1
ATOM 4246 C C . LEU B 1 269 ? -38.739 -13.509 37.474 1.00 45.38 265 LEU B C 1
ATOM 4247 O O . LEU B 1 269 ? -38.790 -14.351 36.567 1.00 50.10 265 LEU B O 1
ATOM 4252 N N . LYS B 1 270 ? -38.986 -13.814 38.750 1.00 44.46 266 LYS B N 1
ATOM 4253 C CA . LYS B 1 270 ? -39.270 -15.184 39.198 1.00 43.36 266 LYS B CA 1
ATOM 4254 C C . LYS B 1 270 ? -40.769 -15.460 39.316 1.00 53.59 266 LYS B C 1
ATOM 4255 O O . LYS B 1 270 ? -41.588 -14.574 39.089 1.00 58.38 266 LYS B O 1
ATOM 4261 N N . ASN C 2 5 ? -11.180 36.702 11.178 1.00 76.60 428 ASN C N 1
ATOM 4262 C CA . ASN C 2 5 ? -11.181 35.326 11.667 1.00 71.55 428 ASN C CA 1
ATOM 4263 C C . ASN C 2 5 ? -9.915 35.028 12.467 1.00 72.53 428 ASN C C 1
ATOM 4264 O O . ASN C 2 5 ? -8.869 34.683 11.904 1.00 72.09 428 ASN C O 1
ATOM 4269 N N . LYS C 2 6 ? -10.037 35.153 13.789 1.00 65.04 429 LYS C N 1
ATOM 4270 C CA . LYS C 2 6 ? -8.976 35.145 14.784 1.00 59.78 429 LYS C CA 1
ATOM 4271 C C . LYS C 2 6 ? -9.097 33.923 15.695 1.00 50.70 429 LYS C C 1
ATOM 4272 O O . LYS C 2 6 ? -10.201 33.410 15.901 1.00 56.88 429 LYS C O 1
ATOM 4278 N N . PRO C 2 7 ? -7.984 33.407 16.219 1.00 50.39 430 PRO C N 1
ATOM 4279 C CA . PRO C 2 7 ? -8.045 32.298 17.177 1.00 41.84 430 PRO C CA 1
ATOM 4280 C C . PRO C 2 7 ? -8.263 32.731 18.623 1.00 45.47 430 PRO C C 1
ATOM 4281 O O . PRO C 2 7 ? -7.899 33.829 19.047 1.00 47.42 430 PRO C O 1
ATOM 4285 N N . ALA C 2 8 ? -8.826 31.805 19.392 1.00 38.28 431 ALA C N 1
ATOM 4286 C CA . ALA C 2 8 ? -9.019 31.965 20.825 1.00 37.30 431 ALA C CA 1
ATOM 4287 C C . ALA C 2 8 ? -7.742 31.618 21.597 1.00 38.82 431 ALA C C 1
ATOM 4288 O O . ALA C 2 8 ? -6.837 30.947 21.093 1.00 35.70 431 ALA C O 1
ATOM 4290 N N . ASP C 2 9 ? -7.687 32.079 22.854 1.00 36.95 432 ASP C N 1
ATOM 4291 C CA . ASP C 2 9 ? -6.486 31.891 23.666 1.00 34.12 432 ASP C CA 1
ATOM 4292 C C . ASP C 2 9 ? -6.192 30.420 23.963 1.00 37.88 432 ASP C C 1
ATOM 4293 O O . ASP C 2 9 ? -5.019 30.043 24.115 1.00 33.53 432 ASP C O 1
ATOM 4298 N N . ASP C 2 10 ? -7.224 29.570 24.081 1.00 32.20 433 ASP C N 1
ATOM 4299 C CA . ASP C 2 10 ? -6.904 28.181 24.395 1.00 35.73 433 ASP C CA 1
ATOM 4300 C C . ASP C 2 10 ? -6.203 27.493 23.223 1.00 34.25 433 ASP C C 1
ATOM 4301 O O . ASP C 2 10 ? -5.384 26.591 23.441 1.00 38.59 433 ASP C O 1
ATOM 4306 N N . LEU C 2 11 ? -6.443 27.954 21.994 1.00 31.47 434 LEU C N 1
ATOM 4307 C CA . LEU C 2 11 ? -5.738 27.389 20.843 1.00 31.06 434 LEU C CA 1
ATOM 4308 C C . LEU C 2 11 ? -4.336 27.983 20.702 1.00 33.13 434 LEU C C 1
ATOM 4309 O O . LEU C 2 11 ? -3.366 27.255 20.449 1.00 33.00 434 LEU C O 1
ATOM 4314 N N . LEU C 2 12 ? -4.223 29.310 20.835 1.00 33.46 435 LEU C N 1
ATOM 4315 C CA . LEU C 2 12 ? -2.915 29.969 20.759 1.00 35.83 435 LEU C CA 1
ATOM 4316 C C . LEU C 2 12 ? -1.942 29.430 21.796 1.00 39.94 435 LEU C C 1
ATOM 4317 O O . LEU C 2 12 ? -0.724 29.409 21.558 1.00 40.09 435 LEU C O 1
ATOM 4322 N N . ASN C 2 13 ? -2.451 28.989 22.945 1.00 36.59 436 ASN C N 1
ATOM 4323 C CA . ASN C 2 13 ? -1.613 28.497 24.031 1.00 43.52 436 ASN C CA 1
ATOM 4324 C C . ASN C 2 13 ? -1.307 27.002 23.958 1.00 45.83 436 ASN C C 1
ATOM 4325 O O . ASN C 2 13 ? -0.626 26.485 24.855 1.00 43.47 436 ASN C O 1
ATOM 4330 N N . LEU C 2 14 ? -1.774 26.292 22.932 1.00 39.49 437 LEU C N 1
ATOM 4331 C CA . LEU C 2 14 ? -1.540 24.856 22.847 1.00 33.07 437 LEU C CA 1
ATOM 4332 C C . LEU C 2 14 ? -0.131 24.585 22.321 1.00 45.25 437 LEU C C 1
ATOM 4333 O O . LEU C 2 14 ? 0.295 25.173 21.320 1.00 37.32 437 LEU C O 1
ATOM 4338 N N . GLU C 2 15 ? 0.578 23.680 22.991 1.00 49.12 438 GLU C N 1
ATOM 4339 C CA . GLU C 2 15 ? 1.979 23.424 22.669 1.00 51.05 438 GLU C CA 1
ATOM 4340 C C . GLU C 2 15 ? 2.128 22.888 21.249 1.00 48.20 438 GLU C C 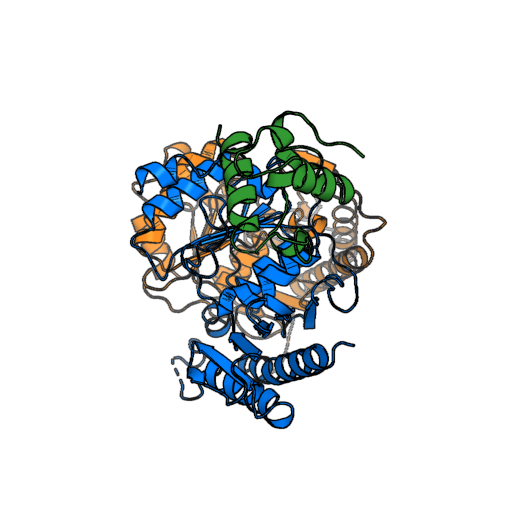1
ATOM 4341 O O . GLU C 2 15 ? 1.428 21.960 20.839 1.00 52.72 438 GLU C O 1
ATOM 4347 N N . GLY C 2 16 ? 3.039 23.488 20.489 1.00 54.03 439 GLY C N 1
ATOM 4348 C CA . GLY C 2 16 ? 3.257 23.109 19.112 1.00 45.68 439 GLY C CA 1
ATOM 4349 C C . GLY C 2 16 ? 2.510 23.948 18.104 1.00 47.84 439 GLY C C 1
ATOM 4350 O O . GLY C 2 16 ? 2.775 23.826 16.899 1.00 46.22 439 GLY C O 1
ATOM 4351 N N . VAL C 2 17 ? 1.580 24.785 18.555 1.00 41.38 440 VAL C N 1
ATOM 4352 C CA . VAL C 2 17 ? 0.887 25.725 17.679 1.00 47.60 440 VAL C CA 1
ATOM 4353 C C . VAL C 2 17 ? 1.626 27.056 17.735 1.00 52.54 440 VAL C C 1
ATOM 4354 O O . VAL C 2 17 ? 1.684 27.694 18.792 1.00 48.11 440 VAL C O 1
ATOM 4358 N N . ASP C 2 18 ? 2.201 27.469 16.609 1.00 47.61 441 ASP C N 1
ATOM 4359 C CA . ASP C 2 18 ? 2.751 28.810 16.506 1.00 55.47 441 ASP C CA 1
ATOM 4360 C C . ASP C 2 18 ? 1.648 29.773 16.087 1.00 54.82 441 ASP C C 1
ATOM 4361 O O . ASP C 2 18 ? 0.556 29.368 15.675 1.00 50.88 441 ASP C O 1
ATOM 4366 N N . ARG C 2 19 ? 1.938 31.072 16.215 1.00 55.71 442 ARG C N 1
ATOM 4367 C CA . ARG C 2 19 ? 0.939 32.085 15.886 1.00 60.89 442 ARG C CA 1
ATOM 4368 C C . ARG C 2 19 ? 0.495 31.965 14.435 1.00 57.19 442 ARG C C 1
ATOM 4369 O O . ARG C 2 19 ? -0.692 32.135 14.120 1.00 53.98 442 ARG C O 1
ATOM 4377 N N . ASP C 2 20 ? 1.437 31.657 13.539 1.00 52.48 443 ASP C N 1
ATOM 4378 C CA . ASP C 2 20 ? 1.107 31.451 12.132 1.00 60.82 443 ASP C CA 1
ATOM 4379 C C . ASP C 2 20 ? 0.091 30.321 11.964 1.00 47.65 443 ASP C C 1
ATOM 4380 O O . ASP C 2 20 ? -0.965 30.505 11.347 1.00 48.77 443 ASP C O 1
ATOM 4385 N N . LEU C 2 21 ? 0.389 29.145 12.524 1.00 51.06 444 LEU C N 1
ATOM 4386 C CA . LEU C 2 21 ? -0.522 28.009 12.396 1.00 48.85 444 LEU C CA 1
ATOM 4387 C C . LEU C 2 21 ? -1.878 28.306 13.025 1.00 45.30 444 LEU C C 1
ATOM 4388 O O . LEU C 2 21 ? -2.919 27.985 12.442 1.00 47.95 444 LEU C O 1
ATOM 4393 N N . ALA C 2 22 ? -1.886 28.917 14.215 1.00 47.43 445 ALA C N 1
ATOM 4394 C CA . ALA C 2 22 ? -3.141 29.330 14.845 1.00 45.40 445 ALA C CA 1
ATOM 4395 C C . ALA C 2 22 ? -4.021 30.126 13.885 1.00 45.70 445 ALA C C 1
ATOM 4396 O O . ALA C 2 22 ? -5.222 29.858 13.747 1.00 42.93 445 ALA C O 1
ATOM 4398 N N . PHE C 2 23 ? -3.434 31.104 13.189 1.00 44.93 446 PHE C N 1
ATOM 4399 C CA . PHE C 2 23 ? -4.237 31.916 12.283 1.00 45.24 446 PHE C CA 1
ATOM 4400 C C . PHE C 2 23 ? -4.628 31.150 11.018 1.00 45.37 446 PHE C C 1
ATOM 4401 O O . PHE C 2 23 ? -5.706 31.399 10.464 1.00 48.38 446 PHE C O 1
ATOM 4409 N N . LYS C 2 24 ? -3.781 30.218 10.553 1.00 50.98 447 LYS C N 1
ATOM 4410 C CA . LYS C 2 24 ? -4.159 29.342 9.439 1.00 44.29 447 LYS C CA 1
ATOM 4411 C C . LYS C 2 24 ? -5.343 28.449 9.802 1.00 53.83 447 LYS C C 1
ATOM 4412 O O . LYS C 2 24 ? -6.225 28.202 8.967 1.00 44.34 447 LYS C O 1
ATOM 4418 N N . LEU C 2 25 ? -5.355 27.911 11.025 1.00 50.33 448 LEU C N 1
ATOM 4419 C CA . LEU C 2 25 ? -6.499 27.118 11.465 1.00 45.52 448 LEU C CA 1
ATOM 4420 C C . LEU C 2 25 ? -7.762 27.969 11.503 1.00 46.93 448 LEU C C 1
ATOM 4421 O O . LEU C 2 25 ? -8.788 27.603 10.921 1.00 44.99 448 LEU C O 1
ATOM 4426 N N . ALA C 2 26 ? -7.691 29.135 12.158 1.00 48.11 449 ALA C N 1
ATOM 4427 C CA . ALA C 2 26 ? -8.860 30.007 12.255 1.00 46.99 449 ALA C CA 1
ATOM 4428 C C . ALA C 2 26 ? -9.400 30.394 10.885 1.00 50.13 449 ALA C C 1
ATOM 4429 O O . ALA C 2 26 ? -10.604 30.640 10.741 1.00 58.97 449 ALA C O 1
ATOM 4431 N N . ALA C 2 27 ? -8.536 30.441 9.869 1.00 48.64 450 ALA C N 1
ATOM 4432 C CA . ALA C 2 27 ? -8.994 30.754 8.517 1.00 54.03 450 ALA C CA 1
ATOM 4433 C C . ALA C 2 27 ? -9.958 29.696 7.986 1.00 62.65 450 ALA C C 1
ATOM 4434 O O . ALA C 2 27 ? -10.859 30.016 7.200 1.00 61.26 450 ALA C O 1
ATOM 4436 N N . ARG C 2 28 ? -9.782 28.439 8.399 1.00 58.61 451 ARG C N 1
ATOM 4437 C CA . ARG C 2 28 ? -10.647 27.332 8.012 1.00 49.12 451 ARG C CA 1
ATOM 4438 C C . ARG C 2 28 ? -11.823 27.135 8.955 1.00 55.24 451 ARG C C 1
ATOM 4439 O O . ARG C 2 28 ? -12.510 26.113 8.854 1.00 51.93 451 ARG C O 1
ATOM 4447 N N . GLY C 2 29 ? -12.060 28.069 9.874 1.00 46.60 452 GLY C N 1
ATOM 4448 C CA . GLY C 2 29 ? -13.121 27.932 10.846 1.00 43.13 452 GLY C CA 1
ATOM 4449 C C . GLY C 2 29 ? -12.765 27.145 12.085 1.00 38.66 452 GLY C C 1
ATOM 4450 O O . GLY C 2 29 ? -13.656 26.870 12.901 1.00 47.69 452 GLY C O 1
ATOM 4451 N N . VAL C 2 30 ? -11.499 26.767 12.254 1.00 35.91 453 VAL C N 1
ATOM 4452 C CA . VAL C 2 30 ? -11.054 26.069 13.457 1.00 37.71 453 VAL C CA 1
ATOM 4453 C C . VAL C 2 30 ? -10.483 27.108 14.415 1.00 37.57 453 VAL C C 1
ATOM 4454 O O . VAL C 2 30 ? -9.267 27.341 14.448 1.00 37.43 453 VAL C O 1
ATOM 4458 N N . CYS C 2 31 ? -11.355 27.754 15.190 1.00 35.20 454 CYS C N 1
ATOM 4459 C CA . CYS C 2 31 ? -10.966 28.964 15.914 1.00 39.40 454 CYS C CA 1
ATOM 4460 C C . CYS C 2 31 ? -10.709 28.744 17.392 1.00 37.43 454 CYS C C 1
ATOM 4461 O O . CYS C 2 31 ? -10.095 29.607 18.029 1.00 39.23 454 CYS C O 1
ATOM 4464 N N . THR C 2 32 ? -11.165 27.631 17.964 1.00 33.50 455 THR C N 1
ATOM 4465 C CA . THR C 2 32 ? -10.954 27.353 19.375 1.00 27.93 455 THR C CA 1
ATOM 4466 C C . THR C 2 32 ? -10.373 25.955 19.539 1.00 30.89 455 THR C C 1
ATOM 4467 O O . THR C 2 32 ? -10.414 25.132 18.620 1.00 33.59 455 THR C O 1
ATOM 4471 N N . LEU C 2 33 ? -9.865 25.685 20.747 1.00 28.48 456 LEU C N 1
ATOM 4472 C CA . LEU C 2 33 ? -9.354 24.353 21.064 1.00 30.16 456 LEU C CA 1
ATOM 4473 C C . LEU C 2 33 ? -10.444 23.292 20.917 1.00 31.61 456 LEU C C 1
ATOM 4474 O O . LEU C 2 33 ? -10.191 22.201 20.394 1.00 29.73 456 LEU C O 1
ATOM 4479 N N . GLU C 2 34 ? -11.670 23.596 21.365 1.00 28.88 457 GLU C N 1
ATOM 4480 C CA . GLU C 2 34 ? -12.759 22.626 21.239 1.00 33.37 457 GLU C CA 1
ATOM 4481 C C . GLU C 2 34 ? -13.094 22.345 19.773 1.00 30.45 457 GLU C C 1
ATOM 4482 O O . GLU C 2 34 ? -13.485 21.216 19.434 1.00 28.81 457 GLU C O 1
ATOM 4488 N N . ASP C 2 35 ? -12.973 23.360 18.896 1.00 29.17 458 ASP C N 1
ATOM 4489 C CA . ASP C 2 35 ? -13.161 23.133 17.464 1.00 28.99 458 ASP C CA 1
ATOM 4490 C C . ASP C 2 35 ? -12.066 22.229 16.919 1.00 26.83 458 ASP C C 1
ATOM 4491 O O . ASP C 2 35 ? -12.317 21.416 16.022 1.00 29.08 458 ASP C O 1
ATOM 4496 N N . LEU C 2 36 ? -10.840 22.369 17.436 1.00 24.48 459 LEU C N 1
ATOM 4497 C CA . LEU C 2 36 ? -9.753 21.526 16.921 1.00 32.35 459 LEU C CA 1
ATOM 4498 C C . LEU C 2 36 ? -9.972 20.065 17.297 1.00 29.06 459 LEU C C 1
ATOM 4499 O O . LEU C 2 36 ? -9.664 19.159 16.500 1.00 27.67 459 LEU C O 1
ATOM 4504 N N . ALA C 2 37 ? -10.475 19.816 18.513 1.00 24.46 460 ALA C N 1
ATOM 4505 C CA . ALA C 2 37 ? -10.773 18.446 18.951 1.00 21.13 460 ALA C CA 1
ATOM 4506 C C . ALA C 2 37 ? -11.769 17.754 18.025 1.00 31.29 460 ALA C C 1
ATOM 4507 O O . ALA C 2 37 ? -11.765 16.513 17.915 1.00 28.76 460 ALA C O 1
ATOM 4509 N N . GLU C 2 38 ? -12.639 18.526 17.369 1.00 28.34 461 GLU C N 1
ATOM 4510 C CA . GLU C 2 38 ? -13.717 17.976 16.545 1.00 28.24 461 GLU C CA 1
ATOM 4511 C C . GLU C 2 38 ? -13.281 17.654 15.120 1.00 30.92 461 GLU C C 1
ATOM 4512 O O . GLU C 2 38 ? -14.086 17.100 14.362 1.00 28.89 461 GLU C O 1
ATOM 4518 N N . GLN C 2 39 ? -12.044 17.979 14.747 1.00 28.33 462 GLN C N 1
ATOM 4519 C CA . GLN C 2 39 ? -11.548 17.767 13.391 1.00 28.13 462 GLN C CA 1
ATOM 4520 C C . GLN C 2 39 ? -11.042 16.336 13.188 1.00 29.64 462 GLN C C 1
ATOM 4521 O O . GLN C 2 39 ? -10.618 15.664 14.127 1.00 29.67 462 GLN C O 1
ATOM 4527 N N . GLY C 2 40 ? -11.051 15.883 11.922 1.00 31.79 463 GLY C N 1
ATOM 4528 C CA . GLY C 2 40 ? -10.276 14.726 11.530 1.00 33.52 463 GLY C CA 1
ATOM 4529 C C . GLY C 2 40 ? -8.989 15.163 10.854 1.00 35.25 463 GLY C C 1
ATOM 4530 O O . GLY C 2 40 ? -8.871 16.310 10.446 1.00 34.12 463 GLY C O 1
ATOM 4531 N N . ILE C 2 41 ? -8.011 14.246 10.780 1.00 37.29 464 ILE C N 1
ATOM 4532 C CA . ILE C 2 41 ? -6.724 14.573 10.145 1.00 41.30 464 ILE C CA 1
ATOM 4533 C C . ILE C 2 41 ? -6.934 15.083 8.720 1.00 43.57 464 ILE C C 1
ATOM 4534 O O . ILE C 2 41 ? -6.266 16.026 8.276 1.00 48.22 464 ILE C O 1
ATOM 4539 N N . ASP C 2 42 ? -7.874 14.480 7.993 1.00 39.91 465 ASP C N 1
ATOM 4540 C CA . ASP C 2 42 ? -8.221 14.917 6.642 1.00 40.11 465 ASP C CA 1
ATOM 4541 C C . ASP C 2 42 ? -8.656 16.378 6.584 1.00 45.67 465 ASP C C 1
ATOM 4542 O O . ASP C 2 42 ? -8.488 17.028 5.548 1.00 45.00 465 ASP C O 1
ATOM 4547 N N . ASP C 2 43 ? -9.275 16.893 7.648 1.00 36.79 466 ASP C N 1
ATOM 4548 C CA . ASP C 2 43 ? -9.730 18.278 7.641 1.00 35.39 466 ASP C CA 1
ATOM 4549 C C . ASP C 2 43 ? -8.567 19.263 7.666 1.00 42.18 466 ASP C C 1
ATOM 4550 O O . ASP C 2 43 ? -8.745 20.428 7.288 1.00 38.92 466 ASP C O 1
ATOM 4555 N N . LEU C 2 44 ? -7.390 18.821 8.103 1.00 32.66 467 LEU C N 1
ATOM 4556 C CA . LEU C 2 44 ? -6.216 19.669 8.243 1.00 35.12 467 LEU C CA 1
ATOM 4557 C C . LEU C 2 44 ? -5.204 19.468 7.113 1.00 44.60 467 LEU C C 1
ATOM 4558 O O . LEU C 2 44 ? -4.089 19.987 7.197 1.00 42.48 467 LEU C O 1
ATOM 4563 N N . ALA C 2 45 ? -5.560 18.721 6.071 1.00 43.22 468 ALA C N 1
ATOM 4564 C CA . ALA C 2 45 ? -4.623 18.447 4.993 1.00 47.97 468 ALA C CA 1
ATOM 4565 C C . ALA C 2 45 ? -4.318 19.718 4.200 1.00 51.07 468 ALA C C 1
ATOM 4566 O O . ALA C 2 45 ? -5.095 20.677 4.184 1.00 59.02 468 ALA C O 1
ATOM 4568 N N . ASP C 2 46 ? -3.161 19.712 3.533 1.00 53.41 469 ASP C N 1
ATOM 4569 C CA . ASP C 2 46 ? -2.718 20.836 2.694 1.00 60.25 469 ASP C CA 1
ATOM 4570 C C . ASP C 2 46 ? -2.596 22.133 3.495 1.00 60.73 469 ASP C C 1
ATOM 4571 O O . ASP C 2 46 ? -3.036 23.201 3.059 1.00 62.88 469 ASP C O 1
ATOM 4576 N N . ILE C 2 47 ? -2.004 22.034 4.681 1.00 59.58 470 ILE C N 1
ATOM 4577 C CA . ILE C 2 47 ? -1.604 23.189 5.476 1.00 59.17 470 ILE C CA 1
ATOM 4578 C C . ILE C 2 47 ? -0.092 23.288 5.381 1.00 60.37 470 ILE C C 1
ATOM 4579 O O . ILE C 2 47 ? 0.621 22.389 5.846 1.00 59.16 470 ILE C O 1
ATOM 4584 N N . GLU C 2 48 ? 0.394 24.371 4.775 1.00 61.66 471 GLU C N 1
ATOM 4585 C CA . GLU C 2 48 ? 1.828 24.562 4.598 1.00 70.49 471 GLU C CA 1
ATOM 4586 C C . GLU C 2 48 ? 2.561 24.389 5.919 1.00 66.93 471 GLU C C 1
ATOM 4587 O O . GLU C 2 48 ? 2.289 25.102 6.892 1.00 65.04 471 GLU C O 1
ATOM 4593 N N . GLY C 2 49 ? 3.468 23.413 5.953 1.00 64.10 472 GLY C N 1
ATOM 4594 C CA . GLY C 2 49 ? 4.298 23.166 7.110 1.00 63.24 472 GLY C CA 1
ATOM 4595 C C . GLY C 2 49 ? 3.748 22.173 8.107 1.00 64.40 472 GLY C C 1
ATOM 4596 O O . GLY C 2 49 ? 4.462 21.811 9.049 1.00 74.48 472 GLY C O 1
ATOM 4597 N N . LEU C 2 50 ? 2.513 21.713 7.937 1.00 59.00 473 LEU C N 1
ATOM 4598 C CA . LEU C 2 50 ? 1.866 20.831 8.903 1.00 60.59 473 LEU C CA 1
ATOM 4599 C C . LEU C 2 50 ? 1.818 19.420 8.332 1.00 52.64 473 LEU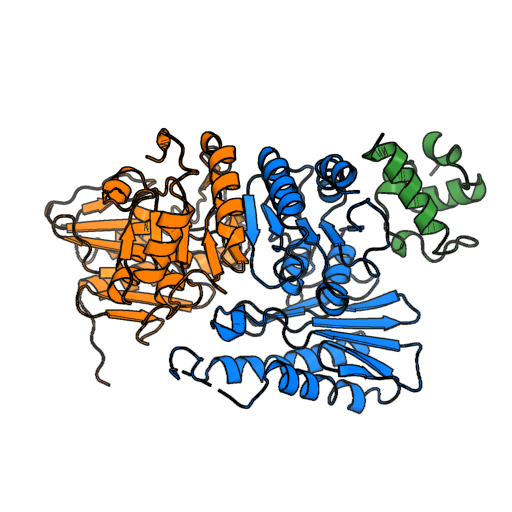 C C 1
ATOM 4600 O O . LEU C 2 50 ? 1.092 19.156 7.368 1.00 54.49 473 LEU C O 1
ATOM 4605 N N . THR C 2 51 ? 2.587 18.519 8.934 1.00 49.92 474 THR C N 1
ATOM 4606 C CA . THR C 2 51 ? 2.550 17.116 8.566 1.00 48.65 474 THR C CA 1
ATOM 4607 C C . THR C 2 51 ? 1.292 16.456 9.119 1.00 57.89 474 THR C C 1
ATOM 4608 O O . THR C 2 51 ? 0.685 16.932 10.082 1.00 51.42 474 THR C O 1
ATOM 4612 N N . ASP C 2 52 ? 0.909 15.334 8.504 1.00 51.70 475 ASP C N 1
ATOM 4613 C CA . ASP C 2 52 ? -0.206 14.552 9.032 1.00 55.34 475 ASP C CA 1
ATOM 4614 C C . ASP C 2 52 ? 0.097 14.011 10.423 1.00 55.39 475 ASP C C 1
ATOM 4615 O O . ASP C 2 52 ? -0.816 13.869 11.248 1.00 57.12 475 ASP C O 1
ATOM 4620 N N A GLU C 2 53 ? 1.369 13.714 10.698 0.51 55.02 476 GLU C N 1
ATOM 4621 N N B GLU C 2 53 ? 1.363 13.696 10.708 0.49 55.02 476 GLU C N 1
ATOM 4622 C CA A GLU C 2 53 ? 1.762 13.219 12.011 0.51 51.77 476 GLU C CA 1
ATOM 4623 C CA B GLU C 2 53 ? 1.705 13.214 12.041 0.49 51.77 476 GLU C CA 1
ATOM 4624 C C A GLU C 2 53 ? 1.593 14.293 13.084 0.51 53.67 476 GLU C C 1
ATOM 4625 C C B GLU C 2 53 ? 1.528 14.310 13.087 0.49 53.66 476 GLU C C 1
ATOM 4626 O O A GLU C 2 53 ? 1.214 13.990 14.223 0.51 48.82 476 GLU C O 1
ATOM 4627 O O B GLU C 2 53 ? 1.079 14.040 14.209 0.49 48.78 476 GLU C O 1
ATOM 4638 N N . LYS C 2 54 ? 1.869 15.555 12.743 1.00 49.30 477 LYS C N 1
ATOM 4639 C CA . LYS C 2 54 ? 1.657 16.636 13.700 1.00 49.74 477 LYS C CA 1
ATOM 4640 C C . LYS C 2 54 ? 0.182 16.996 13.809 1.00 41.33 477 LYS C C 1
ATOM 4641 O O . LYS C 2 54 ? -0.290 17.357 14.894 1.00 48.93 477 LYS C O 1
ATOM 4647 N N . ALA C 2 55 ? -0.554 16.936 12.693 1.00 42.11 478 ALA C N 1
ATOM 4648 C CA . ALA C 2 55 ? -1.990 17.193 12.752 1.00 47.80 478 ALA C CA 1
ATOM 4649 C C . ALA C 2 55 ? -2.662 16.254 13.742 1.00 47.23 478 ALA C C 1
ATOM 4650 O O . ALA C 2 55 ? -3.511 16.677 14.539 1.00 38.84 478 ALA C O 1
ATOM 4652 N N . GLY C 2 56 ? -2.268 14.978 13.726 1.00 42.50 479 GLY C N 1
ATOM 4653 C CA . GLY C 2 56 ? -2.876 14.013 14.623 1.00 43.30 479 GLY C CA 1
ATOM 4654 C C . GLY C 2 56 ? -2.513 14.248 16.075 1.00 39.82 479 GLY C C 1
ATOM 4655 O O . GLY C 2 56 ? -3.363 14.111 16.963 1.00 41.79 479 GLY C O 1
ATOM 4656 N N . ALA C 2 57 ? -1.252 14.617 16.340 1.00 37.76 480 ALA C N 1
ATOM 4657 C CA . ALA C 2 57 ? -0.835 14.890 17.712 1.00 38.92 480 ALA C CA 1
ATOM 4658 C C . ALA C 2 57 ? -1.551 16.115 18.283 1.00 36.70 480 ALA C C 1
ATOM 4659 O O . ALA C 2 57 ? -1.885 16.142 19.475 1.00 37.94 480 ALA C O 1
ATOM 4661 N N . LEU C 2 58 ? -1.791 17.138 17.454 1.00 33.43 481 LEU C N 1
ATOM 4662 C CA . LEU C 2 58 ? -2.506 18.323 17.932 1.00 34.60 481 LEU C CA 1
ATOM 4663 C C . LEU C 2 58 ? -3.970 18.002 18.254 1.00 35.48 481 LEU C C 1
ATOM 4664 O O . LEU C 2 58 ? -4.493 18.438 19.290 1.00 31.77 481 LEU C O 1
ATOM 4669 N N . ILE C 2 59 ? -4.645 17.243 17.380 1.00 34.26 482 ILE C N 1
ATOM 4670 C CA . ILE C 2 59 ? -6.052 16.892 17.616 1.00 28.58 482 ILE C CA 1
ATOM 4671 C C . ILE C 2 59 ? -6.191 16.024 18.862 1.00 30.88 482 ILE C C 1
ATOM 4672 O O . ILE C 2 59 ? -7.111 16.207 19.674 1.00 28.67 482 ILE C O 1
ATOM 4677 N N . MET C 2 60 ? -5.286 15.059 19.037 1.00 25.95 483 MET C N 1
ATOM 4678 C CA . MET C 2 60 ? -5.304 14.233 20.243 1.00 30.63 483 MET C CA 1
ATOM 4679 C C . MET C 2 60 ? -5.136 15.073 21.508 1.00 33.82 483 MET C C 1
ATOM 4680 O O . MET C 2 60 ? -5.844 14.859 22.497 1.00 33.86 483 MET C O 1
ATOM 4685 N N . ALA C 2 61 ? -4.188 16.020 21.504 1.00 33.64 484 ALA C N 1
ATOM 4686 C CA . ALA C 2 61 ? -3.976 16.860 22.685 1.00 35.39 484 ALA C CA 1
ATOM 4687 C C . ALA C 2 61 ? -5.199 17.722 22.985 1.00 27.62 484 ALA C C 1
ATOM 4688 O O . ALA C 2 61 ? -5.570 17.900 24.157 1.00 30.43 484 ALA C O 1
ATOM 4690 N N . ALA C 2 62 ? -5.834 18.268 21.943 1.00 29.15 485 ALA C N 1
ATOM 4691 C CA . ALA C 2 62 ? -7.067 19.034 22.154 1.00 31.57 485 ALA C CA 1
ATOM 4692 C C . ALA C 2 62 ? -8.153 18.184 22.808 1.00 31.58 485 ALA C C 1
ATOM 4693 O O . ALA C 2 62 ? -8.877 18.673 23.682 1.00 29.05 485 ALA C O 1
ATOM 4695 N N . ARG C 2 63 ? -8.296 16.914 22.393 1.00 27.89 486 ARG C N 1
ATOM 4696 C CA . ARG C 2 63 ? -9.307 16.048 23.007 1.00 28.79 486 ARG C CA 1
ATOM 4697 C C . ARG C 2 63 ? -8.950 15.718 24.456 1.00 30.71 486 ARG C C 1
ATOM 4698 O O . ARG C 2 63 ? -9.834 15.681 25.323 1.00 31.54 486 ARG C O 1
ATOM 4706 N N . ASN C 2 64 ? -7.664 15.471 24.744 1.00 25.56 487 ASN C N 1
ATOM 4707 C CA . ASN C 2 64 ? -7.278 15.160 26.119 1.00 30.43 487 ASN C CA 1
ATOM 4708 C C . ASN C 2 64 ? -7.671 16.290 27.067 1.00 34.03 487 ASN C C 1
ATOM 4709 O O . ASN C 2 64 ? -8.175 16.040 28.173 1.00 33.74 487 ASN C O 1
ATOM 4714 N N . ILE C 2 65 ? -7.488 17.538 26.633 1.00 29.91 488 ILE C N 1
ATOM 4715 C CA . ILE C 2 65 ? -7.809 18.689 27.475 1.00 31.22 488 ILE C CA 1
ATOM 4716 C C . IL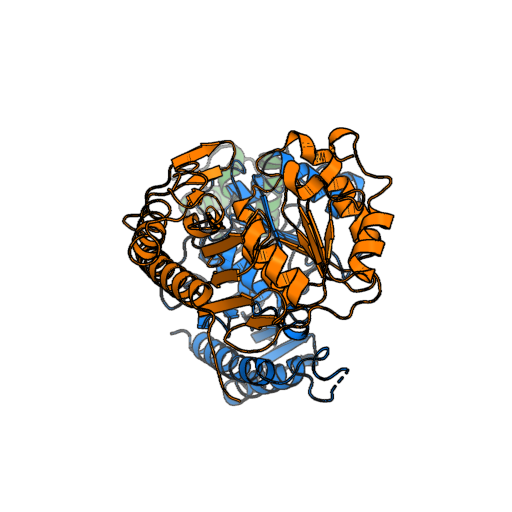E C 2 65 ? -9.318 18.904 27.562 1.00 34.25 488 ILE C C 1
ATOM 4717 O O . ILE C 2 65 ? -9.877 19.052 28.661 1.00 33.06 488 ILE C O 1
ATOM 4722 N N . CYS C 2 66 ? -10.000 18.934 26.408 1.00 29.18 489 CYS C N 1
ATOM 4723 C CA . CYS C 2 66 ? -11.405 19.354 26.368 1.00 30.52 489 CYS C CA 1
ATOM 4724 C C . CYS C 2 66 ? -12.383 18.234 26.693 1.00 34.78 489 CYS C C 1
ATOM 4725 O O . CYS C 2 66 ? -13.436 18.499 27.285 1.00 33.02 489 CYS C O 1
ATOM 4728 N N . TRP C 2 67 ? -12.096 17.004 26.255 1.00 29.60 490 TRP C N 1
ATOM 4729 C CA . TRP C 2 67 ? -13.029 15.893 26.414 1.00 32.71 490 TRP C CA 1
ATOM 4730 C C . TRP C 2 67 ? -12.745 15.090 27.669 1.00 34.58 490 TRP C C 1
ATOM 4731 O O . TRP C 2 67 ? -13.680 14.613 28.321 1.00 36.26 490 TRP C O 1
ATOM 4742 N N . PHE C 2 68 ? -11.471 14.936 28.033 1.00 31.88 491 PHE C N 1
ATOM 4743 C CA . PHE C 2 68 ? -11.105 14.060 29.129 1.00 33.01 491 PHE C CA 1
ATOM 4744 C C . PHE C 2 68 ? -10.539 14.805 30.330 1.00 41.89 491 PHE C C 1
ATOM 4745 O O . PHE C 2 68 ? -10.132 14.159 31.299 1.00 51.79 491 PHE C O 1
ATOM 4753 N N . GLY C 2 69 ? -10.513 16.136 30.295 1.00 40.54 492 GLY C N 1
ATOM 4754 C CA . GLY C 2 69 ? -10.219 16.939 31.469 1.00 45.74 492 GLY C CA 1
ATOM 4755 C C . GLY C 2 69 ? -8.828 16.781 32.038 1.00 50.06 492 GLY C C 1
ATOM 4756 O O . GLY C 2 69 ? -8.568 17.237 33.159 1.00 49.64 492 GLY C O 1
#

Organism: Escherichia coli (strain K12) (NCBI:txid83333)

Sequence (594 aa):
MHPMLNIAVRAARKAGNNLIAKNYETPDAVEASFVTNVDKAAEAVIIDDTIRKSYPQQHTIITEEESGELEGTDQDVQWVIDPLDGTTTNFIKRLPHFAVVSIAVRIKGRTEVAVVVYDPMRNELFTATTRGQQGAQLNGYRLRRGSTARRDLDDGTILATGFPFKAKQYATTYINIVGKLFNECADFRRTGSAALDLAYVAAGRVDGFFEIGLRPWDFAAGELLVREAGGIVSDFTGGHNYMMLTGNIVAGNPRVVKAMMLANMMRRDELSDALGAMAMHPMLNIAVRAARKAGNNLIAKNYETPDAVEASQKGSNDFVTTNVDDKAAEEAVIIDTIRRKSYPQHTIITEESGELEGTDQDVQWVIDPLDGTTTNFIKRLPHFAVSIAVRIKGRTEEVAVVYDPMRNELFTATRGQQGAQLNGYRLRRGSTARDLDGTILATGFPFKAKQYATTYINIVGKLFNECADFRRTGSAALDLAYVAAGRVDGFFEIGLRPWDFAAGELLVREAGGIVSDFTGGHNYMLTGNIVAGNPRVVKAMLANMRRDELSDALKNKPADDLLNLEGVDRDLAFKLAARGVCTLEDLAEQGIDDLADIEGLTDEEKAGALIMAARNICWFG